Protein 7LAP (pdb70)

Nearest PDB structures (foldseek):
  7lap-assembly1_A  TM=9.993E-01  e=1.640E-61  Streptomyces griseus
  6mb6-assembly1_A  TM=9.422E-01  e=3.788E-34  Pseudomonas aeruginosa
  7q1x-assembly1_B  TM=9.843E-01  e=2.386E-32  Pseudomonas aeruginosa
  6np2-assembly1_A  TM=9.308E-01  e=3.357E-30  Enterobacter cloacae
  2nyg-assembly3_F  TM=9.403E-01  e=2.796E-26  Bacillus subtilis

Sequence (571 aa):
DKMDETELLRRSDGPVTRDRIRHDLAALGLVPGDTVMFHTRLSAIGYVSGGPQQTVIDALLDVVGPTGTLLVTCGWNDAPPYDFTDWPPAWQEAVRAHHPAFDPRTSEAEHANGRLPEALRRRPGAVRSRHPDVSLAALGASAPALMDAHPWDDDPHGPGSPLARLVALGGRVLLLGAPRDTMTLLHHAEALAQAPGKRFVTYEQPIEVAGEERVWRTFRRDIDSEHGAFDYSSAVPEGQDPFAVIVGSSMLAAGIGREGFVGAARSRLFDAAPAVEFGVRRWIEEHLNRDDDKMDETELLRRSDGPVTRDRIRHDLAALGLVPGDTVMFHTRLSAIGYVSSGGPQQTVIDALLDVVGPTGTLLVTCGWNDAPPYDFTDWPPAWQEAVRAHHPAFDPRTSEAEHANGRLPEALRRRPGAVRSRHPDVSLAALGASAPALMDAHPWDDPHGPGSPLARLVALGGRVLLLGAPRDTMTLLHHAEALAQAPGKRFVTYEQPIEVAGERVWRTFRDIDSEHGAFDYSSAVPEGQDPFAVIVGSMLAAGIGREGFVGAARRSRLFDAAPAVEFGVRWIEEHLNRD

Secondary structure (DSSP, 8-state):
-HHHHHHHHHHHTSPBPHHHHHHHHHHHT--TT-EEEEEE-HHHH--BTTHHHHHHHHHHHHH-TT-EEEEE---TTPPPTTGGGS-HHHHHHHHHHSPPP-TTTSPPPGGG-HHHHHHHHSTT-EE-S-TTT-EEEEETTHHHHHSS--SSSTTSTTSHHHHHHHTT-EEEEEB--GGG-THHHHHHHH---TT--EEEEEEEEEETTEEEEEEEEEE-TTT-SS--TTTS-TT--HHHHHHHHHHHTT-SEEEEETTEEEEEEEHHHHHHHHHHHHHHHHH--/-HHHHHHHHHHHHTS-B-HHHHHHHHHHHT--TT-EEEEEE-HHHH--BTTTHHHHHHHHHHHH-TT-EEEEE---TTPPPTTGGGS-HHHHHHHHHHPPPP-TTTSPPPGGG-HHHHHHHTSTT-EE-S-TTT-EEEEETTHHHHHTT--SSSTTSTTSHHHHHHHTT-EEEEEB--GGG-THHHHHHHH---SS--EEEEEEEEEETTEEEEEEEEEE-TTT-SS--TTTS-TTS-HHHHHHHHHHHTT-SEEEEETTEEEEEEEHHHHHHHHHHHHHHHHH--

B-factor: mean 54.98, std 19.3, range [21.15, 154.07]

InterPro domains:
  IPR003679 Aminoglycoside N(3)-acetyltransferase-like [PF02522] (35-277)
  IPR003679 Aminoglycoside N(3)-acetyltransferase-like [PTHR11104] (11-281)
  IPR028345 Aminoglycoside 3-N-acetyltransferase-like [SSF110710] (7-280)

Solvent-accessible surface area: 23626 Å² total; per-residue (Å²): 129,135,149,77,33,42,97,47,8,204,107,13,117,2,17,0,11,103,73,94,0,77,103,17,1,47,72,8,22,3,74,109,38,21,11,0,0,3,14,25,120,32,55,25,0,3,22,17,1,6,4,0,44,2,0,0,20,0,0,46,59,10,0,17,129,95,1,0,0,0,0,23,0,2,15,51,20,18,3,17,62,49,1,57,119,30,65,112,77,60,40,104,23,0,64,52,80,0,42,18,6,55,46,207,20,6,26,7,64,157,94,42,32,68,6,8,30,14,0,27,31,39,99,64,27,48,26,2,87,0,0,14,23,0,6,0,0,17,29,65,29,1,83,72,3,3,93,52,1,33,53,66,67,2,8,1,102,42,0,0,3,20,59,0,34,92,94,52,1,29,0,1,0,0,10,4,44,82,56,55,0,20,0,0,30,7,0,1,26,74,0,141,17,95,60,49,85,81,24,87,5,47,1,0,6,110,76,108,54,121,88,58,57,93,71,1,103,1,8,13,29,124,125,14,0,3,88,14,92,109,18,20,79,183,83,96,64,30,18,11,28,0,0,24,40,0,32,94,63,66,35,28,133,79,20,134,0,6,36,0,124,0,14,2,0,66,0,41,48,0,8,108,21,0,26,102,12,0,54,109,75,27,68,219,182,136,109,115,96,83,36,43,98,29,12,153,124,17,118,2,17,0,13,102,72,96,0,74,103,17,0,48,60,4,28,3,75,106,37,20,10,0,0,1,16,20,130,35,59,16,0,2,20,13,0,4,3,1,30,5,0,0,32,0,0,44,58,10,0,17,133,99,1,0,0,0,0,22,0,4,12,45,22,24,2,17,75,55,2,61,118,26,67,113,79,56,35,104,21,0,70,49,78,4,24,11,6,50,51,137,22,10,18,3,68,92,104,42,37,82,3,7,33,5,0,6,25,37,99,67,24,49,26,2,91,0,0,16,23,0,5,0,0,16,30,60,30,1,82,72,3,4,90,54,3,32,45,60,54,1,6,0,98,39,0,1,5,18,63,0,34,91,92,51,1,36,0,0,0,0,14,4,40,80,56,42,0,20,0,0,31,6,0,0,14,71,0,120,13,95,58,43,95,84,29,95,5,51,0,0,8,106,64,118,51,126,80,60,58,72,75,0,119,2,0,14,31,127,122,15,0,3,77,13,74,97,21,10,83,169,85,91,68,32,17,9,32,0,0,20,39,0,28,93,65,64,38,30,138,82,16,110,0,9,30,0,134,0,31,4,1,67,0,42,47,0,9,114,17,0,25,112,15,0,58,97,72,21,44,173,171

Foldseek 3Di:
DVVLLVVLCVLLVHEAFLVLLLVVVVVQPQAALAEEEEAADQSLLGHYVPPLVSNVSSSCVGNDQNYKYKYKFFAQPWPDQVQVVPDPVSSVCCVVDVDADDQLDGGGHPVSPCNQRVQCPDPQKAWAQENGTIMIMHHDCGCVLRPCQDQAASLEPPHSLNVCLVVQHKYKYALNAQVVPPSLLHLLSPADFPAFAKGKGWTWHADPRDIDIDIYMYGCPPPDRHDCPQPDPPPDDPSNVLVVVCVVVVFWGWDHRSSGTMIMGRSNVSSVSSNVSCNCRRHVD/DVVVLLVVLCVLLVHEAFLVLLLVFVVVQPQAAQAEEEEAADQSLLGHYVPGLVSNVVSSCVGNDQNYKYKYKFAAQPWDDQVLVVDDPVRVVCCVVPVDADDLQDGGGHCVSPPNQRVQSNDVQKAWAQENGTIMIMHHDCGCVLRDPQDQEQSLEDPHSLVVCLVSQHKYKYALNAQLPPPSLLHLLSPADFPAFAKGKGKTWHADPNRIDIDIYMYTPPPCGRHPCPQPAPPVDRPSNVLVVVCVVVPFWGWDHRSSGTMIMGGSNVSSVSSNVVCRVRGHVD

Radius of gyration: 25.46 Å; Cα contacts (8 Å, |Δi|>4): 1215; chains: 2; bounding box: 58×88×44 Å

Organism: Streptomyces griseus (NCBI:txid1911)

Structure (mmCIF, N/CA/C/O backbone):
data_7LAP
#
_entry.id   7LAP
#
_cell.length_a   161.489
_cell.length_b   161.489
_cell.length_c   138.672
_cell.angle_alpha   90.000
_cell.angle_beta   90.000
_cell.angle_gamma   120.000
#
_symmetry.space_group_name_H-M   'P 63 2 2'
#
loop_
_entity.id
_entity.type
_entity.pdbx_description
1 polymer 'Aminoglycoside N(3)-acetyltransferase'
2 non-polymer 'D(-)-TARTARIC ACID'
3 non-polymer 'FORMIC ACID'
4 non-polymer 'CHLORIDE ION'
5 water water
#
loop_
_atom_site.group_PDB
_atom_site.id
_atom_site.type_symbol
_atom_site.label_atom_id
_atom_site.label_alt_id
_atom_site.label_comp_id
_atom_site.label_asym_id
_atom_site.label_entity_id
_atom_site.label_seq_id
_atom_site.pdbx_PDB_ins_code
_atom_site.Cartn_x
_atom_site.Cartn_y
_atom_site.Cartn_z
_atom_site.occupancy
_atom_site.B_iso_or_equiv
_atom_site.auth_seq_id
_atom_site.auth_comp_id
_atom_site.auth_asym_id
_atom_site.auth_atom_id
_atom_site.pdbx_PDB_model_num
ATOM 1 N N . ASP A 1 7 ? 30.72400 55.11800 37.23100 1.000 84.71960 -1 ASP A N 1
ATOM 2 C CA . ASP A 1 7 ? 31.41800 55.95400 38.21700 1.000 86.39322 -1 ASP A CA 1
ATOM 3 C C . ASP A 1 7 ? 32.86000 55.52100 38.43100 1.000 86.06758 -1 ASP A C 1
ATOM 4 O O . ASP A 1 7 ? 33.68000 56.28400 38.95200 1.000 84.08393 -1 ASP A O 1
ATOM 9 N N . LYS A 1 8 ? 33.19800 54.28300 38.05700 1.000 88.39485 0 LYS A N 1
ATOM 10 C CA . LYS A 1 8 ? 34.61100 53.91700 38.09400 1.000 85.84161 0 LYS A CA 1
ATOM 11 C C . LYS A 1 8 ? 35.38900 54.71900 37.06800 1.000 82.66538 0 LYS A C 1
ATOM 12 O O . LYS A 1 8 ? 36.53100 55.10700 37.31100 1.000 82.90869 0 LYS A O 1
ATOM 18 N N . MET A 1 9 ? 34.76300 55.03100 35.93800 1.000 75.65246 1 MET A N 1
ATOM 19 C CA . MET A 1 9 ? 35.37400 55.98400 35.02000 1.000 70.65796 1 MET A CA 1
ATOM 20 C C . MET A 1 9 ? 35.46200 57.37200 35.65300 1.000 65.76538 1 MET A C 1
ATOM 21 O O . MET A 1 9 ? 36.46400 58.07800 35.46400 1.000 68.37311 1 MET A O 1
ATOM 26 N N . ASP A 1 10 ? 34.43600 57.78400 36.41200 1.000 61.09815 2 ASP A N 1
ATOM 27 C CA . ASP A 1 10 ? 34.50800 59.07600 37.11900 1.000 62.78861 2 ASP A CA 1
ATOM 28 C C . ASP A 1 10 ? 35.74800 59.14300 37.98400 1.000 63.01630 2 ASP A C 1
ATOM 29 O O . ASP A 1 10 ? 36.45200 60.15700 37.99800 1.000 61.12334 2 ASP A O 1
ATOM 34 N N . GLU A 1 11 ? 36.02200 58.05900 38.72000 1.000 63.31218 3 GLU A N 1
ATOM 35 C CA . GLU A 1 11 ? 37.24900 57.96700 39.50400 1.000 65.32929 3 GLU A CA 1
ATOM 36 C C . GLU A 1 11 ? 38.47900 57.97700 38.61300 1.000 55.97802 3 GLU A C 1
ATOM 37 O O . GLU A 1 11 ? 39.47600 58.61400 38.95000 1.000 59.37983 3 GLU A O 1
ATOM 43 N N . THR A 1 12 ? 38.43800 57.27600 37.47500 1.000 61.57467 4 THR A N 1
ATOM 44 C CA . THR A 1 12 ? 39.60900 57.28100 36.60300 1.000 65.43113 4 THR A CA 1
ATOM 45 C C . THR A 1 12 ? 39.89700 58.69400 36.09500 1.000 57.21775 4 THR A C 1
ATOM 46 O O . THR A 1 12 ? 41.05600 59.12600 36.09300 1.000 56.58575 4 THR A O 1
ATOM 50 N N . GLU A 1 13 ? 38.86100 59.45200 35.73300 1.000 56.34942 5 GLU A N 1
ATOM 51 C CA . GLU A 1 13 ? 39.09200 60.85200 35.37300 1.000 61.41774 5 GLU A CA 1
ATOM 52 C C . GLU A 1 13 ? 39.76600 61.61800 36.51800 1.000 56.41461 5 GLU A C 1
ATOM 53 O O . GLU A 1 13 ? 40.80200 62.26600 36.31900 1.000 51.74392 5 GLU A O 1
ATOM 59 N N . LEU A 1 14 ? 39.21600 61.52800 37.73700 1.000 51.04405 6 LEU A N 1
ATOM 60 C CA . LEU A 1 14 ? 39.80600 62.28300 38.83400 1.000 50.02050 6 LEU A CA 1
ATOM 61 C C . LEU A 1 14 ? 41.20900 61.78800 39.15500 1.000 52.31010 6 LEU A C 1
ATOM 62 O O . LEU A 1 14 ? 42.10400 62.59400 39.43400 1.000 49.70799 6 LEU A O 1
ATOM 67 N N . LEU A 1 15 ? 41.41400 60.46700 39.13400 1.000 51.74736 7 LEU A N 1
ATOM 68 C CA . LEU A 1 15 ? 42.73200 59.92100 39.44400 1.000 52.66440 7 LEU A CA 1
ATOM 69 C C . LEU A 1 15 ? 43.76100 60.32200 38.39400 1.000 53.29778 7 LEU A C 1
ATOM 70 O O . LEU A 1 15 ? 44.90700 60.61700 38.73300 1.000 54.17147 7 LEU A O 1
ATOM 75 N N . ARG A 1 16 ? 43.37600 60.30800 37.11000 1.000 54.20173 8 ARG A N 1
ATOM 76 C CA . ARG A 1 16 ? 44.26900 60.77300 36.05100 1.000 54.75774 8 ARG A CA 1
ATOM 77 C C . ARG A 1 16 ? 44.59400 62.25800 36.21900 1.000 56.43702 8 ARG A C 1
ATOM 78 O O . ARG A 1 16 ? 45.73800 62.67900 36.01500 1.000 57.13152 8 ARG A O 1
ATOM 86 N N . ARG A 1 17 ? 43.59300 63.06000 36.59400 1.000 50.78773 9 ARG A N 1
ATOM 87 C CA . ARG A 1 17 ? 43.78200 64.50400 36.73600 1.000 52.72606 9 ARG A CA 1
ATOM 88 C C . ARG A 1 17 ? 44.85600 64.83000 37.77400 1.000 52.83848 9 ARG A C 1
ATOM 89 O O . ARG A 1 17 ? 45.69300 65.71100 37.55400 1.000 51.87994 9 ARG A O 1
ATOM 97 N N . SER A 1 18 ? 44.88800 64.09900 38.88700 1.000 50.29980 10 SER A N 1
ATOM 98 C CA . SER A 1 18 ? 45.90900 64.32200 39.90900 1.000 51.25109 10 SER A CA 1
ATOM 99 C C . SER A 1 18 ? 46.99500 63.25700 39.91500 1.000 52.33428 10 SER A C 1
ATOM 100 O O . SER A 1 18 ? 47.85500 63.27200 40.80500 1.000 51.99264 10 SER A O 1
ATOM 103 N N . ASP A 1 19 ? 46.97600 62.32900 38.95900 1.000 56.34337 11 ASP A N 1
ATOM 104 C CA . ASP A 1 19 ? 47.98100 61.26100 38.87600 1.000 61.15796 11 ASP A CA 1
ATOM 105 C C . ASP A 1 19 ? 48.03200 60.44000 40.16800 1.000 61.91416 11 ASP A C 1
ATOM 106 O O . ASP A 1 19 ? 49.09500 60.20800 40.75700 1.000 63.64184 11 ASP A O 1
ATOM 111 N N . GLY A 1 20 ? 46.86000 60.01800 40.62400 1.000 57.97011 12 GLY A N 1
ATOM 112 C CA . GLY A 1 20 ? 46.76300 59.24500 41.83400 1.000 58.93086 12 GLY A CA 1
ATOM 113 C C . GLY A 1 20 ? 46.10300 60.01300 42.95500 1.000 57.65528 12 GLY A C 1
ATOM 114 O O . GLY A 1 20 ? 45.82000 61.21100 42.84900 1.000 58.93610 12 GLY A O 1
ATOM 115 N N . PRO A 1 21 ? 45.85100 59.32400 44.06200 1.000 56.77624 13 PRO A N 1
ATOM 116 C CA . PRO A 1 21 ? 45.11300 59.94500 45.16500 1.000 53.92896 13 PRO A CA 1
ATOM 117 C C . PRO A 1 21 ? 45.83700 61.16600 45.70000 1.000 53.02111 13 PRO A C 1
ATOM 118 O O . PRO A 1 21 ? 47.06100 61.18200 45.82200 1.000 53.03241 13 PRO A O 1
ATOM 122 N N . VAL A 1 22 ? 45.06400 62.19700 46.01000 1.000 49.20749 14 VAL A N 1
ATOM 123 C CA . VAL A 1 22 ? 45.54400 63.36600 46.73900 1.000 47.21846 14 VAL A CA 1
ATOM 124 C C . VAL A 1 22 ? 45.20300 63.18700 48.21500 1.000 47.25751 14 VAL A C 1
ATOM 125 O O . VAL A 1 22 ? 44.02700 63.15300 48.59300 1.000 50.90799 14 VAL A O 1
ATOM 129 N N . THR A 1 23 ? 46.21900 63.10800 49.05000 1.000 47.23733 15 THR A N 1
ATOM 130 C CA . THR A 1 23 ? 46.03900 62.86000 50.47100 1.000 48.21255 15 THR A CA 1
ATOM 131 C C . THR A 1 23 ? 46.09900 64.15000 51.27500 1.000 47.82555 15 THR A C 1
ATOM 132 O O . THR A 1 23 ? 46.45200 65.22600 50.78000 1.000 45.44044 15 THR A O 1
ATOM 136 N N . ARG A 1 24 ? 45.77400 64.00500 52.55700 1.000 48.53269 16 ARG A N 1
ATOM 137 C CA . ARG A 1 24 ? 45.78100 65.12400 53.49000 1.000 49.63002 16 ARG A CA 1
ATOM 138 C C . ARG A 1 24 ? 47.15700 65.77200 53.55300 1.000 47.09879 16 ARG A C 1
ATOM 139 O O . ARG A 1 24 ? 47.28700 67.00400 53.48300 1.000 45.10557 16 ARG A O 1
ATOM 147 N N . ASP A 1 25 ? 48.19000 64.94400 53.71100 1.000 47.08350 17 ASP A N 1
ATOM 148 C CA . ASP A 1 25 ? 49.56000 65.43000 53.78700 1.000 53.17064 17 ASP A CA 1
ATOM 149 C C . ASP A 1 25 ? 49.99900 66.13500 52.50400 1.000 52.48816 17 ASP A C 1
ATOM 150 O O . ASP A 1 25 ? 50.71500 67.13800 52.56100 1.000 51.80757 17 ASP A O 1
ATOM 155 N N . ARG A 1 26 ? 49.60600 65.61700 51.33800 1.000 49.75243 18 ARG A N 1
ATOM 156 C CA . ARG A 1 26 ? 49.99500 66.27700 50.09300 1.000 52.16287 18 ARG A CA 1
ATOM 157 C C . ARG A 1 26 ? 49.35700 67.65800 49.99100 1.000 45.89000 18 ARG A C 1
ATOM 158 O O . ARG A 1 26 ? 50.01200 68.62100 49.57600 1.000 44.57463 18 ARG A O 1
ATOM 166 N N . ILE A 1 27 ? 48.09200 67.78700 50.40600 1.000 45.68199 19 ILE A N 1
ATOM 167 C CA . ILE A 1 27 ? 47.42400 69.08900 50.34700 1.000 44.98974 19 ILE A CA 1
ATOM 168 C C . ILE A 1 27 ? 48.06900 70.06700 51.31800 1.000 43.29202 19 ILE A C 1
ATOM 169 O O . ILE A 1 27 ? 48.25800 71.25400 50.99900 1.000 39.57143 19 ILE A O 1
ATOM 174 N N . ARG A 1 28 ? 48.39600 69.58800 52.52400 1.000 40.87511 20 ARG A N 1
ATOM 175 C CA . ARG A 1 28 ? 49.07100 70.43300 53.50100 1.000 48.48055 20 ARG A CA 1
ATOM 176 C C . ARG A 1 28 ? 50.39600 70.92700 52.94200 1.000 48.98351 20 ARG A C 1
ATOM 177 O O . ARG A 1 28 ? 50.72800 72.11300 53.04300 1.000 43.57148 20 ARG A O 1
ATOM 185 N N . HIS A 1 29 ? 51.16800 70.01200 52.35400 1.000 46.06420 21 HIS A N 1
ATOM 186 C CA . HIS A 1 29 ? 52.42700 70.36800 51.70900 1.000 48.47964 21 HIS A CA 1
ATOM 187 C C . HIS A 1 29 ? 52.23100 71.45300 50.65400 1.000 44.04923 21 HIS A C 1
ATOM 188 O O . HIS A 1 29 ? 52.98900 72.42600 50.60500 1.000 45.32798 21 HIS A O 1
ATOM 195 N N . ASP A 1 30 ? 51.23000 71.29000 49.77800 1.000 42.59410 22 ASP A N 1
ATOM 196 C CA . ASP A 1 30 ? 51.02200 72.27100 48.71500 1.000 43.95884 22 ASP A CA 1
ATOM 197 C C . ASP A 1 30 ? 50.51400 73.60400 49.26900 1.000 43.30057 22 ASP A C 1
ATOM 198 O O . ASP A 1 30 ? 50.84600 74.66800 48.72500 1.000 45.11194 22 ASP A O 1
ATOM 203 N N . LEU A 1 31 ? 49.70400 73.57000 50.33100 1.000 42.31304 23 LEU A N 1
ATOM 204 C CA . LEU A 1 31 ? 49.21000 74.81700 50.93100 1.000 41.91048 23 LEU A CA 1
ATOM 205 C C . LEU A 1 31 ? 50.35400 75.61600 51.54000 1.000 44.27445 23 LEU A C 1
ATOM 206 O O . LEU A 1 31 ? 50.43500 76.83800 51.35900 1.000 44.64864 23 LEU A O 1
ATOM 211 N N . ALA A 1 32 ? 51.24200 74.94500 52.28900 1.000 41.77363 24 ALA A N 1
ATOM 212 C CA . ALA A 1 32 ? 52.40300 75.64100 52.82900 1.000 45.81787 24 ALA A CA 1
ATOM 213 C C . ALA A 1 32 ? 53.27000 76.21600 51.70600 1.000 46.75137 24 ALA A C 1
ATOM 214 O O . ALA A 1 32 ? 53.73900 77.35300 51.80000 1.000 51.92455 24 ALA A O 1
ATOM 216 N N . ALA A 1 33 ? 53.47500 75.45900 50.62400 1.000 44.89189 25 ALA A N 1
ATOM 217 C CA . ALA A 1 33 ? 54.31700 75.95700 49.53100 1.000 45.58014 25 ALA A CA 1
ATOM 218 C C . ALA A 1 33 ? 53.67800 77.15500 48.83100 1.000 48.43850 25 ALA A C 1
ATOM 219 O O . ALA A 1 33 ? 54.37600 77.99100 48.25400 1.000 49.57244 25 ALA A O 1
ATOM 221 N N . LEU A 1 34 ? 52.35400 77.25100 48.86600 1.000 48.12298 26 LEU A N 1
ATOM 222 C CA . LEU A 1 34 ? 51.67300 78.41900 48.32800 1.000 50.55797 26 LEU A CA 1
ATOM 223 C C . LEU A 1 34 ? 51.80500 79.65300 49.24100 1.000 50.24281 26 LEU A C 1
ATOM 224 O O . LEU A 1 34 ? 51.62300 80.78100 48.76900 1.000 49.11982 26 LEU A O 1
ATOM 229 N N . GLY A 1 35 ? 52.12800 79.46700 50.52200 1.000 40.72766 27 GLY A N 1
ATOM 230 C CA . GLY A 1 35 ? 52.38000 80.56700 51.44400 1.000 40.22488 27 GLY A CA 1
ATOM 231 C C . GLY A 1 35 ? 51.47300 80.61100 52.67000 1.000 42.63407 27 GLY A C 1
ATOM 232 O O . GLY A 1 35 ? 51.61300 81.53000 53.49200 1.000 46.98600 27 GLY A O 1
ATOM 233 N N . LEU A 1 36 ? 50.55000 79.67700 52.85800 1.000 41.80498 28 LEU A N 1
ATOM 234 C CA . LEU A 1 36 ? 49.76200 79.63300 54.09700 1.000 43.95877 28 LEU A CA 1
ATOM 235 C C . LEU A 1 36 ? 50.65200 79.23000 55.27100 1.000 48.50663 28 LEU A C 1
ATOM 236 O O . LEU A 1 36 ? 51.46300 78.31200 55.14600 1.000 47.07536 28 LEU A O 1
ATOM 241 N N . VAL A 1 37 ? 50.48900 79.89700 56.41900 1.000 50.01032 29 VAL A N 1
ATOM 242 C CA . VAL A 1 37 ? 51.39400 79.71300 57.55900 1.000 50.38163 29 VAL A CA 1
ATOM 243 C C . VAL A 1 37 ? 50.59500 79.51700 58.84500 1.000 52.50185 29 VAL A C 1
ATOM 244 O O . VAL A 1 37 ? 49.40900 79.87900 58.92700 1.000 47.14991 29 VAL A O 1
ATOM 248 N N . PRO A 1 38 ? 51.23700 78.94600 59.88000 1.000 48.77940 30 PRO A N 1
ATOM 249 C CA . PRO A 1 38 ? 50.59600 78.81800 61.19400 1.000 46.04608 30 PRO A CA 1
ATOM 250 C C . PRO A 1 38 ? 50.06400 80.16000 61.70400 1.000 48.48579 30 PRO A C 1
ATOM 251 O O . PRO A 1 38 ? 50.71300 81.19700 61.58400 1.000 52.50544 30 PRO A O 1
ATOM 255 N N . GLY A 1 39 ? 48.85000 80.15100 62.24600 1.000 46.83521 31 GLY A N 1
ATOM 256 C CA . GLY A 1 39 ? 48.24500 81.36700 62.76900 1.000 44.47139 31 GLY A CA 1
ATOM 257 C C . GLY A 1 39 ? 47.44900 82.19200 61.76600 1.000 41.73929 31 GLY A C 1
ATOM 258 O O . GLY A 1 39 ? 46.76300 83.15000 62.17200 1.000 41.92258 31 GLY A O 1
ATOM 259 N N . ASP A 1 40 ? 47.49700 81.84800 60.48000 1.000 40.67437 32 ASP A N 1
ATOM 260 C CA . ASP A 1 40 ? 46.70300 82.54800 59.47700 1.000 42.63765 32 ASP A CA 1
ATOM 261 C C . ASP A 1 40 ? 45.19500 82.37500 59.71300 1.000 45.22155 32 ASP A C 1
ATOM 262 O O . ASP A 1 40 ? 44.72100 81.30700 60.13200 1.000 41.54679 32 ASP A O 1
ATOM 267 N N . THR A 1 41 ? 44.44000 83.42400 59.39500 1.000 39.35531 33 THR A N 1
ATOM 268 C CA . THR A 1 41 ? 43.00100 83.33700 59.18100 1.000 36.26751 33 THR A CA 1
ATOM 269 C C . THR A 1 41 ? 42.73300 83.37300 57.68500 1.000 41.38239 33 THR A C 1
ATOM 270 O O . THR A 1 41 ? 43.16700 84.31200 57.00800 1.000 41.32075 33 THR A O 1
ATOM 274 N N . VAL A 1 42 ? 42.06200 82.34700 57.15400 1.000 36.85567 34 VAL A N 1
ATOM 275 C CA . VAL A 1 42 ? 41.95700 82.23600 55.70800 1.000 36.89702 34 VAL A CA 1
ATOM 276 C C . VAL A 1 42 ? 40.51700 81.87300 55.32100 1.000 38.17089 34 VAL A C 1
ATOM 277 O O . VAL A 1 42 ? 39.93600 80.88800 55.80500 1.000 35.95765 34 VAL A O 1
ATOM 281 N N . MET A 1 43 ? 39.92700 82.70200 54.49900 1.000 33.09848 35 MET A N 1
ATOM 282 C CA . MET A 1 43 ? 38.64300 82.40500 53.89700 1.000 34.01088 35 MET A CA 1
ATOM 283 C C . MET A 1 43 ? 38.90900 81.67500 52.59100 1.000 36.70370 35 MET A C 1
ATOM 284 O O . MET A 1 43 ? 39.71000 82.14300 51.78000 1.000 37.69489 35 MET A O 1
ATOM 289 N N . PHE A 1 44 ? 38.25000 80.54200 52.37700 1.000 32.90847 36 PHE A N 1
ATOM 290 C CA . PHE A 1 44 ? 38.59900 79.74900 51.21800 1.000 36.46191 36 PHE A CA 1
ATOM 291 C C . PHE A 1 44 ? 37.36700 79.32800 50.43700 1.000 36.94840 36 PHE A C 1
ATOM 292 O O . PHE A 1 44 ? 36.29600 79.09500 50.99900 1.000 37.84251 36 PHE A O 1
ATOM 300 N N . HIS A 1 45 ? 37.57200 79.21800 49.11400 1.000 33.50637 37 HIS A N 1
ATOM 301 C CA . HIS A 1 45 ? 36.59500 78.81300 48.12800 1.000 33.89108 37 HIS A CA 1
ATOM 302 C C . HIS A 1 45 ? 37.19800 77.64000 47.37000 1.000 39.87052 37 HIS A C 1
ATOM 303 O O . HIS A 1 45 ? 38.36500 77.70100 46.96000 1.000 38.62730 37 HIS A O 1
ATOM 310 N N . THR A 1 46 ? 36.41300 76.58700 47.17100 1.000 38.41611 38 THR A N 1
ATOM 311 C CA . THR A 1 46 ? 36.97100 75.29900 46.77500 1.000 40.11727 38 THR A CA 1
ATOM 312 C C . THR A 1 46 ? 36.16000 74.70300 45.64300 1.000 42.31467 38 THR A C 1
ATOM 313 O O . THR A 1 46 ? 34.93400 74.71500 45.69300 1.000 41.32238 38 THR A O 1
ATOM 317 N N . ARG A 1 47 ? 36.85900 74.03800 44.72900 1.000 41.89048 39 ARG A N 1
ATOM 318 C CA . ARG A 1 47 ? 36.25900 73.29800 43.62700 1.000 43.65453 39 ARG A CA 1
ATOM 319 C C . ARG A 1 47 ? 36.92600 71.92800 43.75400 1.000 37.86897 39 ARG A C 1
ATOM 320 O O . ARG A 1 47 ? 37.94600 71.67200 43.11400 1.000 42.12665 39 ARG A O 1
ATOM 328 N N . LEU A 1 48 ? 36.35700 71.04800 44.58000 1.000 40.84187 40 LEU A N 1
ATOM 329 C CA . LEU A 1 48 ? 36.98500 69.75300 44.84300 1.000 45.24173 40 LEU A CA 1
ATOM 330 C C . LEU A 1 48 ? 37.47900 68.98900 43.61800 1.000 47.62040 40 LEU A C 1
ATOM 331 O O . LEU A 1 48 ? 38.61200 68.50700 43.58100 1.000 50.99662 40 LEU A O 1
ATOM 336 N N . SER A 1 49 ? 36.63800 68.88200 42.59200 1.000 44.75352 41 SER A N 1
ATOM 337 C CA . SER A 1 49 ? 37.00800 68.11200 41.41300 1.000 47.38755 41 SER A CA 1
ATOM 338 C C . SER A 1 49 ? 38.24900 68.67700 40.72000 1.000 49.80013 41 SER A C 1
ATOM 339 O O . SER A 1 49 ? 38.96700 67.94200 40.02900 1.000 48.84738 41 SER A O 1
ATOM 342 N N . ALA A 1 50 ? 38.51900 69.97300 40.88300 1.000 44.67036 42 ALA A N 1
ATOM 343 C CA . ALA A 1 50 ? 39.72100 70.52200 40.28100 1.000 45.01109 42 ALA A CA 1
ATOM 344 C C . ALA A 1 50 ? 40.98200 70.02600 40.98400 1.000 45.17260 42 ALA A C 1
ATOM 345 O O . ALA A 1 50 ? 42.04200 69.98300 40.35800 1.000 40.51889 42 ALA A O 1
ATOM 347 N N . ILE A 1 51 ? 40.89300 69.64100 42.26800 1.000 39.87869 43 ILE A N 1
ATOM 348 C CA . ILE A 1 51 ? 42.06900 69.11900 42.96500 1.000 40.55802 43 ILE A CA 1
ATOM 349 C C . ILE A 1 51 ? 42.46400 67.74600 42.43200 1.000 43.66678 43 ILE A C 1
ATOM 350 O O . ILE A 1 51 ? 43.65200 67.38300 42.44300 1.000 44.40571 43 ILE A O 1
ATOM 355 N N . GLY A 1 52 ? 41.49600 66.97300 41.93500 1.000 42.78283 44 GLY A N 1
ATOM 356 C CA . GLY A 1 52 ? 41.74300 65.59800 41.54800 1.000 46.42152 44 GLY A CA 1
ATOM 357 C C . GLY A 1 52 ? 41.01000 64.62900 42.46000 1.000 45.78480 44 GLY A C 1
ATOM 358 O O . GLY A 1 52 ? 39.93500 64.95300 42.96900 1.000 45.86956 44 GLY A O 1
ATOM 359 N N . TYR A 1 53 ? 41.57800 63.44300 42.65900 1.000 47.47380 45 TYR A N 1
ATOM 360 C CA . TYR A 1 53 ? 40.98400 62.41700 43.50700 1.000 49.24353 45 TYR A CA 1
ATOM 361 C C . TYR A 1 53 ? 41.43700 62.67800 44.92900 1.000 46.59186 45 TYR A C 1
ATOM 362 O O . TYR A 1 53 ? 42.56600 62.34700 45.29800 1.000 47.98861 45 TYR A O 1
ATOM 371 N N . VAL A 1 54 ? 40.56600 63.27700 45.72900 1.000 45.96329 46 VAL A N 1
ATOM 372 C CA . VAL A 1 54 ? 40.89100 63.60500 47.11000 1.000 46.86923 46 VAL A CA 1
ATOM 373 C C . VAL A 1 54 ? 40.40500 62.44800 47.97100 1.000 48.48769 46 VAL A C 1
ATOM 374 O O . VAL A 1 54 ? 39.20000 62.19100 48.05100 1.000 47.29474 46 VAL A O 1
ATOM 378 N N . SER A 1 55 ? 41.32600 61.72700 48.59800 1.000 51.68948 47 SER A N 1
ATOM 379 C CA . SER A 1 55 ? 40.90500 60.55900 49.36300 1.000 55.51278 47 SER A CA 1
ATOM 380 C C . SER A 1 55 ? 40.34800 61.03300 50.71100 1.000 47.66964 47 SER A C 1
ATOM 381 O O . SER A 1 55 ? 41.07100 61.60500 51.53800 1.000 44.09683 47 SER A O 1
ATOM 384 N N . GLY A 1 56 ? 39.04200 60.84500 50.91300 1.000 45.62415 48 GLY A N 1
ATOM 385 C CA . GLY A 1 56 ? 38.38000 61.38800 52.08400 1.000 41.77804 48 GLY A CA 1
ATOM 386 C C . GLY A 1 56 ? 37.52300 62.60500 51.81700 1.000 47.21443 48 GLY A C 1
ATOM 387 O O . GLY A 1 56 ? 36.89200 63.10300 52.74700 1.000 46.25080 48 GLY A O 1
ATOM 388 N N . GLY A 1 57 ? 37.50600 63.12400 50.58700 1.000 48.70294 49 GLY A N 1
ATOM 389 C CA . GLY A 1 57 ? 36.65300 64.24600 50.23800 1.000 43.63023 49 GLY A CA 1
ATOM 390 C C . GLY A 1 57 ? 36.87200 65.52900 51.03200 1.000 43.47587 49 GLY A C 1
ATOM 391 O O . GLY A 1 57 ? 37.99200 65.88800 51.39600 1.000 44.54033 49 GLY A O 1
ATOM 392 N N . PRO A 1 58 ? 35.77800 66.25700 51.30100 1.000 42.27720 50 PRO A N 1
ATOM 393 C CA . PRO A 1 58 ? 35.90700 67.56800 51.97600 1.000 42.08185 50 PRO A CA 1
ATOM 394 C C . PRO A 1 58 ? 36.60500 67.50100 53.32400 1.000 45.30304 50 PRO A C 1
ATOM 395 O O . PRO A 1 58 ? 37.31300 68.45200 53.69800 1.000 45.69065 50 PRO A O 1
ATOM 399 N N . GLN A 1 59 ? 36.39100 66.42700 54.09300 1.000 45.36416 51 GLN A N 1
ATOM 400 C CA A GLN A 1 59 ? 37.02900 66.31100 55.40800 0.500 43.35743 51 GLN A CA 1
ATOM 401 C CA B GLN A 1 59 ? 37.01800 66.35800 55.40600 0.500 43.25049 51 GLN A CA 1
ATOM 402 C C . GLN A 1 59 ? 38.53700 66.43800 55.28500 1.000 44.77331 51 GLN A C 1
ATOM 403 O O . GLN A 1 59 ? 39.19600 67.05100 56.13300 1.000 41.46586 51 GLN A O 1
ATOM 414 N N . THR A 1 60 ? 39.09900 65.84800 54.22500 1.000 45.89557 52 THR A N 1
ATOM 415 C CA . THR A 1 60 ? 40.54500 65.85400 54.02100 1.000 44.05471 52 THR A CA 1
ATOM 416 C C . THR A 1 60 ? 41.05600 67.25200 53.67900 1.000 41.03856 52 THR A C 1
ATOM 417 O O . THR A 1 60 ? 42.13600 67.64700 54.13300 1.000 44.40985 52 THR A O 1
ATOM 421 N N . VAL A 1 61 ? 40.30300 68.01400 52.87500 1.000 37.06723 53 VAL A N 1
ATOM 422 C CA . VAL A 1 61 ? 40.67700 69.40000 52.60800 1.000 36.42282 53 VAL A CA 1
ATOM 423 C C . VAL A 1 61 ? 40.72200 70.21000 53.90300 1.000 37.20707 53 VAL A C 1
ATOM 424 O O . VAL A 1 61 ? 41.68800 70.94700 54.16000 1.000 38.77870 53 VAL A O 1
ATOM 428 N N . ILE A 1 62 ? 39.67100 70.09900 54.72900 1.000 35.56599 54 ILE A N 1
ATOM 429 C CA . ILE A 1 62 ? 39.59200 70.86900 55.97300 1.000 35.53962 54 ILE A CA 1
ATOM 430 C C . ILE A 1 62 ? 40.70500 70.46200 56.93600 1.000 40.77624 54 ILE A C 1
ATOM 431 O O . ILE A 1 62 ? 41.35900 71.32300 57.54600 1.000 37.65675 54 ILE A O 1
ATOM 436 N N . ASP A 1 63 ? 40.93100 69.14900 57.10000 1.000 39.12182 55 ASP A N 1
ATOM 437 C CA . ASP A 1 63 ? 42.01200 68.67700 57.97700 1.000 41.22801 55 ASP A CA 1
ATOM 438 C C . ASP A 1 63 ? 43.38400 69.19100 57.53600 1.000 40.67520 55 ASP A C 1
ATOM 439 O O . ASP A 1 63 ? 44.21100 69.59100 58.37200 1.000 39.52638 55 ASP A O 1
ATOM 444 N N . ALA A 1 64 ? 43.64500 69.17600 56.22900 1.000 40.00309 56 ALA A N 1
ATOM 445 C CA . ALA A 1 64 ? 44.89100 69.72900 55.70800 1.000 41.57196 56 ALA A CA 1
ATOM 446 C C . ALA A 1 64 ? 45.01700 71.22000 56.01100 1.000 40.68762 56 ALA A C 1
ATOM 447 O O . ALA A 1 64 ? 46.09400 71.68300 56.39700 1.000 43.87857 56 ALA A O 1
ATOM 449 N N . LEU A 1 65 ? 43.93700 71.99400 55.82300 1.000 37.72486 57 LEU A N 1
ATOM 450 C CA . LEU A 1 65 ? 43.98600 73.42600 56.13300 1.000 36.68101 57 LEU A CA 1
ATOM 451 C C . LEU A 1 65 ? 44.26400 73.66200 57.62100 1.000 41.35425 57 LEU A C 1
ATOM 452 O O . LEU A 1 65 ? 45.05700 74.53900 57.98800 1.000 43.32546 57 LEU A O 1
ATOM 457 N N . LEU A 1 66 ? 43.59100 72.90800 58.49400 1.000 40.46107 58 LEU A N 1
ATOM 458 C CA . LEU A 1 66 ? 43.84000 73.02200 59.92200 1.000 42.54483 58 LEU A CA 1
ATOM 459 C C . LEU A 1 66 ? 45.27200 72.63300 60.25100 1.000 45.50994 58 LEU A C 1
ATOM 460 O O . LEU A 1 66 ? 45.88700 73.22100 61.14600 1.000 42.66182 58 LEU A O 1
ATOM 465 N N . ASP A 1 67 ? 45.81500 71.64500 59.52900 1.000 45.16773 59 ASP A N 1
ATOM 466 C CA . ASP A 1 67 ? 47.20900 71.26600 59.73000 1.000 48.34119 59 ASP A CA 1
ATOM 467 C C . ASP A 1 67 ? 48.13600 72.43700 59.45100 1.000 47.47644 59 ASP A C 1
ATOM 468 O O . ASP A 1 67 ? 49.14100 72.61000 60.13700 1.000 51.82325 59 ASP A O 1
ATOM 473 N N . VAL A 1 68 ? 47.85600 73.21800 58.40700 1.000 44.27948 60 VAL A N 1
ATOM 474 C CA . VAL A 1 68 ? 48.75100 74.32700 58.11900 1.000 43.69442 60 VAL A CA 1
ATOM 475 C C . VAL A 1 68 ? 48.53600 75.46000 59.10600 1.000 43.32017 60 VAL A C 1
ATOM 476 O O . VAL A 1 68 ? 49.49200 75.96600 59.69000 1.000 48.66220 60 VAL A O 1
ATOM 480 N N . VAL A 1 69 ? 47.28800 75.91100 59.30300 1.000 43.27529 61 VAL A N 1
ATOM 481 C CA . VAL A 1 69 ? 47.14700 77.12100 60.10600 1.000 43.73302 61 VAL A CA 1
ATOM 482 C C . VAL A 1 69 ? 47.24600 76.81200 61.59800 1.000 45.05882 61 VAL A C 1
ATOM 483 O O . VAL A 1 69 ? 47.46000 77.73000 62.40700 1.000 44.86866 61 VAL A O 1
ATOM 487 N N . GLY A 1 70 ? 47.09600 75.55000 62.00000 1.000 47.38727 62 GLY A N 1
ATOM 488 C CA . GLY A 1 70 ? 47.28600 75.18200 63.40100 1.000 45.03177 62 GLY A CA 1
ATOM 489 C C . GLY A 1 70 ? 46.17900 75.71300 64.30100 1.000 43.82881 62 GLY A C 1
ATOM 490 O O . GLY A 1 70 ? 45.26600 76.40400 63.84600 1.000 43.14620 62 GLY A O 1
ATOM 491 N N . PRO A 1 71 ? 46.24300 75.41100 65.60800 1.000 48.03470 63 PRO A N 1
ATOM 492 C CA . PRO A 1 71 ? 45.12000 75.75900 66.49500 1.000 51.77259 63 PRO A CA 1
ATOM 493 C C . PRO A 1 71 ? 44.95200 77.25500 66.71900 1.000 50.20512 63 PRO A C 1
ATOM 494 O O . PRO A 1 71 ? 43.90100 77.67000 67.22600 1.000 46.78849 63 PRO A O 1
ATOM 498 N N . THR A 1 72 ? 45.94800 78.07600 66.39300 1.000 47.07184 64 THR A N 1
ATOM 499 C CA . THR A 1 72 ? 45.76300 79.50600 66.57200 1.000 45.11954 64 THR A CA 1
ATOM 500 C C . THR A 1 72 ? 45.17800 80.13600 65.32800 1.000 44.45043 64 THR A C 1
ATOM 501 O O . THR A 1 72 ? 44.80900 81.30800 65.37000 1.000 43.68073 64 THR A O 1
ATOM 505 N N . GLY A 1 73 ? 45.09700 79.37700 64.23400 1.000 41.48049 65 GLY A N 1
ATOM 506 C CA . GLY A 1 73 ? 44.49600 79.85900 63.00700 1.000 39.18056 65 GLY A CA 1
ATOM 507 C C . GLY A 1 73 ? 42.97900 79.64700 62.95300 1.000 40.71582 65 GLY A C 1
ATOM 508 O O . GLY A 1 73 ? 42.34900 79.08000 63.84700 1.000 41.38755 65 GLY A O 1
ATOM 509 N N . THR A 1 74 ? 42.39000 80.13900 61.86800 1.000 38.71578 66 THR A N 1
ATOM 510 C CA . THR A 1 74 ? 40.94800 80.11900 61.66800 1.000 36.42157 66 THR A CA 1
ATOM 511 C C . THR A 1 74 ? 40.68300 79.91300 60.18600 1.000 40.07087 66 THR A C 1
ATOM 512 O O . THR A 1 74 ? 41.38800 80.49300 59.35100 1.000 38.53232 66 THR A O 1
ATOM 516 N N . LEU A 1 75 ? 39.68300 79.08500 59.86400 1.000 39.69684 67 LEU A N 1
ATOM 517 C CA . LEU A 1 75 ? 39.14800 78.93300 58.51000 1.000 36.37382 67 LEU A CA 1
ATOM 518 C C . LEU A 1 75 ? 37.78300 79.58100 58.43000 1.000 36.44253 67 LEU A C 1
ATOM 519 O O . LEU A 1 75 ? 37.01700 79.54300 59.38900 1.000 37.90026 67 LEU A O 1
ATOM 524 N N . LEU A 1 76 ? 37.47100 80.14600 57.27800 1.000 36.28439 68 LEU A N 1
ATOM 525 C CA . LEU A 1 76 ? 36.19500 80.79700 57.01300 1.000 36.60929 68 LEU A CA 1
ATOM 526 C C . LEU A 1 76 ? 35.67000 80.34200 55.65700 1.000 37.08540 68 LEU A C 1
ATOM 527 O O . LEU A 1 76 ? 36.44800 80.19100 54.71600 1.000 35.92304 68 LEU A O 1
ATOM 532 N N . VAL A 1 77 ? 34.33100 80.25100 55.52800 1.000 33.06196 69 VAL A N 1
ATOM 533 C CA . VAL A 1 77 ? 33.68500 79.96200 54.24500 1.000 31.30477 69 VAL A CA 1
ATOM 534 C C . VAL A 1 77 ? 32.44000 80.81300 54.14900 1.000 34.61834 69 VAL A C 1
ATOM 535 O O . VAL A 1 77 ? 31.91300 81.30600 55.15200 1.000 37.11354 69 VAL A O 1
ATOM 539 N N . THR A 1 78 ? 31.95900 80.97700 52.92200 1.000 34.26309 70 THR A N 1
ATOM 540 C CA . THR A 1 78 ? 30.65900 81.58500 52.72000 1.000 33.55054 70 THR A CA 1
ATOM 541 C C . THR A 1 78 ? 29.61200 80.46600 52.64800 1.000 35.95457 70 THR A C 1
ATOM 542 O O . THR A 1 78 ? 29.83300 79.45600 51.98300 1.000 37.49234 70 THR A O 1
ATOM 546 N N . CYS A 1 79 ? 28.48400 80.62100 53.36200 1.000 34.91493 71 CYS A N 1
ATOM 547 C CA . CYS A 1 79 ? 27.41300 79.62000 53.35800 1.000 34.64201 71 CYS A CA 1
ATOM 548 C C . CYS A 1 79 ? 26.15500 80.09400 52.64800 1.000 34.87782 71 CYS A C 1
ATOM 549 O O . CYS A 1 79 ? 25.70400 79.44800 51.68800 1.000 35.98113 71 CYS A O 1
ATOM 552 N N . GLY A 1 80 ? 25.55800 81.21800 53.10200 1.000 29.64991 72 GLY A N 1
ATOM 553 C CA . GLY A 1 80 ? 24.24900 81.60600 52.58700 1.000 32.02194 72 GLY A CA 1
ATOM 554 C C . GLY A 1 80 ? 23.21400 80.59500 53.08600 1.000 32.52839 72 GLY A C 1
ATOM 555 O O . GLY A 1 80 ? 23.49700 79.77600 53.95700 1.000 34.59728 72 GLY A O 1
ATOM 556 N N . TRP A 1 81 ? 22.04600 80.57400 52.43800 1.000 32.23630 73 TRP A N 1
ATOM 557 C CA . TRP A 1 81 ? 20.94900 79.70600 52.87400 1.000 35.09740 73 TRP A CA 1
ATOM 558 C C . TRP A 1 81 ? 20.27000 79.14800 51.63200 1.000 34.88138 73 TRP A C 1
ATOM 559 O O . TRP A 1 81 ? 19.61000 79.88500 50.89400 1.000 31.74911 73 TRP A O 1
ATOM 570 N N . ASN A 1 82 ? 20.44900 77.84700 51.39100 1.000 36.63846 74 ASN A N 1
ATOM 571 C CA . ASN A 1 82 ? 19.97500 77.27400 50.14500 1.000 37.18939 74 ASN A CA 1
ATOM 572 C C . ASN A 1 82 ? 18.47700 77.40700 50.00200 1.000 36.10399 74 ASN A C 1
ATOM 573 O O . ASN A 1 82 ? 17.97900 77.53600 48.88600 1.000 38.12657 74 ASN A O 1
ATOM 578 N N . ASP A 1 83 ? 17.73400 77.31700 51.10200 1.000 35.39969 75 ASP A N 1
ATOM 579 C CA . ASP A 1 83 ? 16.28500 77.25600 50.99200 1.000 39.93548 75 ASP A CA 1
ATOM 580 C C . ASP A 1 83 ? 15.61500 78.52400 51.51800 1.000 37.76793 75 ASP A C 1
ATOM 581 O O . ASP A 1 83 ? 14.49400 78.47000 52.00500 1.000 38.18392 75 ASP A O 1
ATOM 586 N N . ALA A 1 84 ? 16.31200 79.65300 51.43600 1.000 35.34559 76 ALA A N 1
ATOM 587 C CA . ALA A 1 84 ? 15.72200 80.94700 51.73400 1.000 37.82245 76 ALA A CA 1
ATOM 588 C C . ALA A 1 84 ? 14.56400 81.20300 50.77500 1.000 37.60455 76 ALA A C 1
ATOM 589 O O . ALA A 1 84 ? 14.55100 80.67000 49.67200 1.000 36.72571 76 ALA A O 1
ATOM 591 N N . PRO A 1 85 ? 13.58400 82.01000 51.15700 1.000 41.47515 77 PRO A N 1
ATOM 592 C CA . PRO A 1 85 ? 12.59700 82.44900 50.16500 1.000 41.65702 77 PRO A CA 1
ATOM 593 C C . PRO A 1 85 ? 13.27400 83.32300 49.12500 1.000 36.76993 77 PRO A C 1
ATOM 594 O O . PRO A 1 85 ? 14.13100 84.14300 49.46600 1.000 38.95887 77 PRO A O 1
ATOM 598 N N . PRO A 1 86 ? 12.93200 83.15500 47.85600 1.000 37.42390 78 PRO A N 1
ATOM 599 C CA . PRO A 1 86 ? 13.51500 83.99700 46.79200 1.000 39.96442 78 PRO A CA 1
ATOM 600 C C . PRO A 1 86 ? 13.22000 85.47200 47.02700 1.000 41.87370 78 PRO A C 1
ATOM 601 O O . PRO A 1 86 ? 12.17700 85.82900 47.58100 1.000 40.22318 78 PRO A O 1
ATOM 605 N N . TYR A 1 87 ? 14.15000 86.33500 46.58900 1.000 39.32264 79 TYR A N 1
ATOM 606 C CA . TYR A 1 87 ? 14.00400 87.76800 46.84200 1.000 41.42773 79 TYR A CA 1
ATOM 607 C C . TYR A 1 87 ? 12.67000 88.27000 46.32900 1.000 41.33378 79 TYR A C 1
ATOM 608 O O . TYR A 1 87 ? 12.04800 89.14700 46.93400 1.000 45.38596 79 TYR A O 1
ATOM 617 N N . ASP A 1 88 ? 12.20600 87.70700 45.22300 1.000 37.44355 80 ASP A N 1
ATOM 618 C CA . ASP A 1 88 ? 11.02900 88.20400 44.53100 1.000 40.46165 80 ASP A CA 1
ATOM 619 C C . ASP A 1 88 ? 9.76500 87.36300 44.77300 1.000 40.21805 80 ASP A C 1
ATOM 620 O O . ASP A 1 88 ? 8.82800 87.44500 43.97300 1.000 41.20255 80 ASP A O 1
ATOM 625 N N . PHE A 1 89 ? 9.71000 86.57200 45.85700 1.000 38.66961 81 PHE A N 1
ATOM 626 C CA . PHE A 1 89 ? 8.47100 85.87100 46.18800 1.000 39.42194 81 PHE A CA 1
ATOM 627 C C . PHE A 1 89 ? 7.31200 86.85200 46.38200 1.000 37.36640 81 PHE A C 1
ATOM 628 O O . PHE A 1 89 ? 6.15100 86.46300 46.24000 1.000 36.01749 81 PHE A O 1
ATOM 636 N N . THR A 1 90 ? 7.59600 88.12000 46.65700 1.000 36.41200 82 THR A N 1
ATOM 637 C CA . THR A 1 90 ? 6.53300 89.10400 46.79200 1.000 39.75522 82 THR A CA 1
ATOM 638 C C . THR A 1 90 ? 5.97900 89.54300 45.44400 1.000 40.30971 82 THR A C 1
ATOM 639 O O . THR A 1 90 ? 5.02000 90.32400 45.42300 1.000 43.22228 82 THR A O 1
ATOM 643 N N . ASP A 1 91 ? 6.52900 89.03600 44.33100 1.000 35.85122 83 ASP A N 1
ATOM 644 C CA . ASP A 1 91 ? 5.86100 89.12700 43.03700 1.000 41.08917 83 ASP A CA 1
ATOM 645 C C . ASP A 1 91 ? 4.92000 87.95700 42.75400 1.000 40.79783 83 ASP A C 1
ATOM 646 O O . ASP A 1 91 ? 4.19300 87.99900 41.77000 1.000 41.01894 83 ASP A O 1
ATOM 651 N N . TRP A 1 92 ? 4.93600 86.89600 43.54700 1.000 41.16043 84 TRP A N 1
ATOM 652 C CA . TRP A 1 92 ? 4.11300 85.72600 43.25300 1.000 39.43199 84 TRP A CA 1
ATOM 653 C C . TRP A 1 92 ? 2.61700 86.03400 43.40300 1.000 41.42501 84 TRP A C 1
ATOM 654 O O . TRP A 1 92 ? 2.23300 87.02500 44.02400 1.000 39.36059 84 TRP A O 1
ATOM 665 N N . PRO A 1 93 ? 1.74600 85.17300 42.87900 1.000 43.97580 85 PRO A N 1
ATOM 666 C CA . PRO A 1 93 ? 0.29600 85.30400 43.16400 1.000 45.23646 85 PRO A CA 1
ATOM 667 C C . PRO A 1 93 ? 0.03400 85.40400 44.66200 1.000 41.78684 85 PRO A C 1
ATOM 668 O O . PRO A 1 93 ? 0.72600 84.76800 45.47000 1.000 41.42724 85 PRO A O 1
ATOM 672 N N . PRO A 1 94 ? -0.97800 86.18100 45.06800 1.000 39.91380 86 PRO A N 1
ATOM 673 C CA . PRO A 1 94 ? -1.19200 86.43800 46.50600 1.000 42.55824 86 PRO A CA 1
ATOM 674 C C . PRO A 1 94 ? -1.27800 85.19200 47.36500 1.000 45.44621 86 PRO A C 1
ATOM 675 O O . PRO A 1 94 ? -0.75500 85.19700 48.48300 1.000 41.21015 86 PRO A O 1
ATOM 679 N N . ALA A 1 95 ? -1.91200 84.12000 46.87800 1.000 43.78567 87 ALA A N 1
ATOM 680 C CA . ALA A 1 95 ? -2.00800 82.91500 47.68900 1.000 43.08781 87 ALA A CA 1
ATOM 681 C C . ALA A 1 95 ? -0.64600 82.28800 47.90700 1.000 42.04980 87 ALA A C 1
ATOM 682 O O . ALA A 1 95 ? -0.38100 81.71900 48.97300 1.000 44.03251 87 ALA A O 1
ATOM 684 N N . TRP A 1 96 ? 0.21800 82.33300 46.89200 1.000 39.97426 88 TRP A N 1
ATOM 685 C CA . TRP A 1 96 ? 1.53600 81.74100 47.05700 1.000 38.31954 88 TRP A CA 1
ATOM 686 C C . TRP A 1 96 ? 2.35900 82.53700 48.05800 1.000 37.91026 88 TRP A C 1
ATOM 687 O O . TRP A 1 96 ? 3.03100 81.95000 48.89500 1.000 36.45635 88 TRP A O 1
ATOM 698 N N . GLN A 1 97 ? 2.34000 83.87900 47.98600 1.000 39.09912 89 GLN A N 1
ATOM 699 C CA . GLN A 1 97 ? 3.18700 84.57900 48.93700 1.000 43.85869 89 GLN A CA 1
ATOM 700 C C . GLN A 1 97 ? 2.62900 84.50500 50.34500 1.000 42.61136 89 GLN A C 1
ATOM 701 O O . GLN A 1 97 ? 3.40400 84.52400 51.29600 1.000 37.25813 89 GLN A O 1
ATOM 707 N N . GLU A 1 98 ? 1.31000 84.39300 50.51100 1.000 43.67101 90 GLU A N 1
ATOM 708 C CA . GLU A 1 98 ? 0.78600 84.21900 51.85700 1.000 41.25090 90 GLU A CA 1
ATOM 709 C C . GLU A 1 98 ? 1.21000 82.86800 52.44000 1.000 42.18273 90 GLU A C 1
ATOM 710 O O . GLU A 1 98 ? 1.47800 82.76200 53.63800 1.000 43.66131 90 GLU A O 1
ATOM 716 N N . ALA A 1 99 ? 1.30400 81.82500 51.61400 1.000 39.70656 91 ALA A N 1
ATOM 717 C CA . ALA A 1 99 ? 1.80000 80.55400 52.12100 1.000 39.88165 91 ALA A CA 1
ATOM 718 C C . ALA A 1 99 ? 3.26200 80.66500 52.58400 1.000 42.34312 91 ALA A C 1
ATOM 719 O O . ALA A 1 99 ? 3.62700 80.14900 53.65600 1.000 38.93498 91 ALA A O 1
ATOM 721 N N . VAL A 1 100 ? 4.11600 81.33500 51.79900 1.000 37.47372 92 VAL A N 1
ATOM 722 C CA . VAL A 1 100 ? 5.49300 81.58500 52.24900 1.000 38.35962 92 VAL A CA 1
ATOM 723 C C . VAL A 1 100 ? 5.48900 82.38300 53.54800 1.000 41.84743 92 VAL A C 1
ATOM 724 O O . VAL A 1 100 ? 6.17400 82.03100 54.51400 1.000 39.21481 92 VAL A O 1
ATOM 728 N N . ARG A 1 101 ? 4.69700 83.45800 53.60400 1.000 42.38341 93 ARG A N 1
ATOM 729 C CA . ARG A 1 101 ? 4.71000 84.29400 54.80700 1.000 43.08554 93 ARG A CA 1
ATOM 730 C C . ARG A 1 101 ? 4.27200 83.52600 56.03500 1.000 39.79187 93 ARG A C 1
ATOM 731 O O . ARG A 1 101 ? 4.89900 83.64200 57.09200 1.000 43.35760 93 ARG A O 1
ATOM 739 N N . ALA A 1 102 ? 3.20100 82.73600 55.92500 1.000 36.31476 94 ALA A N 1
ATOM 740 C CA . ALA A 1 102 ? 2.71600 82.01100 57.10200 1.000 39.13952 94 ALA A CA 1
ATOM 741 C C . ALA A 1 102 ? 3.56700 80.77700 57.41000 1.000 42.68025 94 ALA A C 1
ATOM 742 O O . ALA A 1 102 ? 3.66600 80.37200 58.56800 1.000 43.62458 94 ALA A O 1
ATOM 744 N N . HIS A 1 103 ? 4.22500 80.17100 56.42500 1.000 41.79014 95 HIS A N 1
ATOM 745 C CA . HIS A 1 103 ? 4.78900 78.84200 56.66600 1.000 39.80400 95 HIS A CA 1
ATOM 746 C C . HIS A 1 103 ? 6.26900 78.65100 56.36000 1.000 39.42830 95 HIS A C 1
ATOM 747 O O . HIS A 1 103 ? 6.80200 77.60100 56.72000 1.000 39.33488 95 HIS A O 1
ATOM 754 N N . HIS A 1 104 ? 6.95000 79.57400 55.69800 1.000 38.72051 96 HIS A N 1
ATOM 755 C CA . HIS A 1 104 ? 8.36200 79.31400 55.43800 1.000 36.34439 96 HIS A CA 1
ATOM 756 C C . HIS A 1 104 ? 9.12400 79.31900 56.76400 1.000 39.95011 96 HIS A C 1
ATOM 757 O O . HIS A 1 104 ? 8.96300 80.24900 57.55300 1.000 39.74767 96 HIS A O 1
ATOM 764 N N . PRO A 1 105 ? 9.89600 78.27700 57.08600 1.000 40.73765 97 PRO A N 1
ATOM 765 C CA . PRO A 1 105 ? 10.56200 78.25900 58.39700 1.000 39.47066 97 PRO A CA 1
ATOM 766 C C . PRO A 1 105 ? 11.66100 79.31400 58.49600 1.000 37.19213 97 PRO A C 1
ATOM 767 O O . PRO A 1 105 ? 12.29300 79.68600 57.50600 1.000 36.55183 97 PRO A O 1
ATOM 771 N N . ALA A 1 106 ? 11.87300 79.79300 59.72000 1.000 37.25200 98 ALA A N 1
ATOM 772 C CA . ALA A 1 106 ? 12.93400 80.75200 60.00600 1.000 38.49807 98 ALA A CA 1
ATOM 773 C C . ALA A 1 106 ? 14.30300 80.19200 59.61900 1.000 37.03551 98 ALA A C 1
ATOM 774 O O . ALA A 1 106 ? 14.57600 79.00100 59.77200 1.000 37.45589 98 ALA A O 1
ATOM 776 N N . PHE A 1 107 ? 15.18900 81.07500 59.19200 1.000 36.26927 99 PHE A N 1
ATOM 777 C CA . PHE A 1 107 ? 16.60800 80.74400 59.15900 1.000 35.53268 99 PHE A CA 1
ATOM 778 C C . PHE A 1 107 ? 17.04700 80.22300 60.50300 1.000 38.71609 99 PHE A C 1
ATOM 779 O O . PHE A 1 107 ? 16.65100 80.75700 61.54300 1.000 41.47559 99 PHE A O 1
ATOM 787 N N . ASP A 1 108 ? 17.84900 79.15700 60.47900 1.000 37.29588 100 ASP A N 1
ATOM 788 C CA . ASP A 1 108 ? 18.39100 78.55500 61.69200 1.000 40.02037 100 ASP A CA 1
ATOM 789 C C . ASP A 1 108 ? 19.87600 78.29100 61.46600 1.000 45.90342 100 ASP A C 1
ATOM 790 O O . ASP A 1 108 ? 20.23200 77.40200 60.67700 1.000 44.93060 100 ASP A O 1
ATOM 795 N N . PRO A 1 109 ? 20.75500 79.05600 62.10300 1.000 48.19118 101 PRO A N 1
ATOM 796 C CA . PRO A 1 109 ? 22.20200 78.93100 61.82900 1.000 48.07416 101 PRO A CA 1
ATOM 797 C C . PRO A 1 109 ? 22.73400 77.52700 62.06700 1.000 43.93134 101 PRO A C 1
ATOM 798 O O . PRO A 1 109 ? 23.75400 77.14300 61.48800 1.000 44.38745 101 PRO A O 1
ATOM 802 N N . ARG A 1 110 ? 22.04000 76.72500 62.86300 1.000 40.38726 102 ARG A N 1
ATOM 803 C CA . ARG A 1 110 ? 22.56300 75.39400 63.13200 1.000 44.02273 102 ARG A CA 1
ATOM 804 C C . ARG A 1 110 ? 22.13900 74.37700 62.08400 1.000 49.64819 102 ARG A C 1
ATOM 805 O O . ARG A 1 110 ? 22.87300 73.40700 61.84600 1.000 49.09950 102 ARG A O 1
ATOM 813 N N . THR A 1 111 ? 21.01200 74.60100 61.40500 1.000 42.95376 103 THR A N 1
ATOM 814 C CA . THR A 1 111 ? 20.47500 73.59400 60.49800 1.000 47.18433 103 THR A CA 1
ATOM 815 C C . THR A 1 111 ? 20.20500 74.08200 59.09300 1.000 46.84825 103 THR A C 1
ATOM 816 O O . THR A 1 111 ? 20.11400 73.24100 58.18700 1.000 49.61099 103 THR A O 1
ATOM 820 N N . SER A 1 112 ? 20.03300 75.38400 58.86800 1.000 39.35317 104 SER A N 1
ATOM 821 C CA . SER A 1 112 ? 19.78000 75.84000 57.50800 1.000 37.84781 104 SER A CA 1
ATOM 822 C C . SER A 1 112 ? 20.98100 75.52300 56.62900 1.000 38.94761 104 SER A C 1
ATOM 823 O O . SER A 1 112 ? 22.13400 75.80300 56.99700 1.000 37.52976 104 SER A O 1
ATOM 826 N N . GLU A 1 113 ? 20.71300 74.90000 55.48700 1.000 38.24435 105 GLU A N 1
ATOM 827 C CA . GLU A 1 113 ? 21.79200 74.46800 54.61600 1.000 39.35584 105 GLU A CA 1
ATOM 828 C C . GLU A 1 113 ? 22.38700 75.64000 53.86400 1.000 42.34948 105 GLU A C 1
ATOM 829 O O . GLU A 1 113 ? 21.66500 76.55400 53.44800 1.000 37.21541 105 GLU A O 1
ATOM 835 N N . ALA A 1 114 ? 23.70700 75.59600 53.68500 1.000 37.29969 106 ALA A N 1
ATOM 836 C CA . ALA A 1 114 ? 24.40500 76.48900 52.76900 1.000 41.58467 106 ALA A CA 1
ATOM 837 C C . ALA A 1 114 ? 23.89700 76.34600 51.33200 1.000 42.23188 106 ALA A C 1
ATOM 838 O O . ALA A 1 114 ? 23.34700 75.31500 50.92500 1.000 42.08543 106 ALA A O 1
ATOM 840 N N . GLU A 1 115 ? 24.10100 77.41100 50.56000 1.000 41.60292 107 GLU A N 1
ATOM 841 C CA . GLU A 1 115 ? 23.77400 77.40900 49.14600 1.000 43.48099 107 GLU A CA 1
ATOM 842 C C . GLU A 1 115 ? 24.49000 76.27500 48.43800 1.000 44.36860 107 GLU A C 1
ATOM 843 O O . GLU A 1 115 ? 25.70200 76.08900 48.59600 1.000 40.14497 107 GLU A O 1
ATOM 849 N N . HIS A 1 116 ? 23.71300 75.50400 47.67900 1.000 45.19828 108 HIS A N 1
ATOM 850 C CA . HIS A 1 116 ? 24.24700 74.39700 46.89100 1.000 54.98183 108 HIS A CA 1
ATOM 851 C C . HIS A 1 116 ? 25.36800 74.85100 45.96200 1.000 50.10639 108 HIS A C 1
ATOM 852 O O . HIS A 1 116 ? 26.32600 74.10300 45.72200 1.000 44.18707 108 HIS A O 1
ATOM 859 N N . ALA A 1 117 ? 25.26700 76.07400 45.44300 1.000 48.14082 109 ALA A N 1
ATOM 860 C CA . ALA A 1 117 ? 26.27800 76.58200 44.53600 1.000 52.95442 109 ALA A CA 1
ATOM 861 C C . ALA A 1 117 ? 27.61300 76.83000 45.22500 1.000 49.21971 109 ALA A C 1
ATOM 862 O O . ALA A 1 117 ? 28.62500 76.90600 44.53700 1.000 49.31713 109 ALA A O 1
ATOM 864 N N . ASN A 1 118 ? 27.64600 77.00400 46.54700 1.000 42.56164 110 ASN A N 1
ATOM 865 C CA . ASN A 1 118 ? 28.93200 77.17200 47.21900 1.000 48.36583 110 ASN A CA 1
ATOM 866 C C . ASN A 1 118 ? 29.68500 75.84700 47.37800 1.000 53.94379 110 ASN A C 1
ATOM 867 O O . ASN A 1 118 ? 30.82900 75.84200 47.85300 1.000 54.80710 110 ASN A O 1
ATOM 872 N N . GLY A 1 119 ? 29.09800 74.73600 46.95100 1.000 55.36869 111 GLY A N 1
ATOM 873 C CA . GLY A 1 119 ? 29.79400 73.46100 46.96600 1.000 49.71099 111 GLY A CA 1
ATOM 874 C C . GLY A 1 119 ? 29.75100 72.80100 48.33600 1.000 43.53147 111 GLY A C 1
ATOM 875 O O . GLY A 1 119 ? 29.15500 73.29000 49.29300 1.000 45.35102 111 GLY A O 1
ATOM 876 N N . ARG A 1 120 ? 30.44000 71.67500 48.42700 1.000 43.04221 112 ARG A N 1
ATOM 877 C CA . ARG A 1 120 ? 30.39000 70.84900 49.63400 1.000 44.59514 112 ARG A CA 1
ATOM 878 C C . ARG A 1 120 ? 31.29100 71.32300 50.76500 1.000 45.63566 112 ARG A C 1
ATOM 879 O O . ARG A 1 120 ? 31.04800 70.92600 51.91800 1.000 41.93324 112 ARG A O 1
ATOM 887 N N . LEU A 1 121 ? 32.32700 72.11900 50.48400 1.000 39.06074 113 LEU A N 1
ATOM 888 C CA . LEU A 1 121 ? 33.22200 72.53600 51.56800 1.000 40.74032 113 LEU A CA 1
ATOM 889 C C . LEU A 1 121 ? 32.51800 73.37500 52.63300 1.000 42.74316 113 LEU A C 1
ATOM 890 O O . LEU A 1 121 ? 32.73300 73.11300 53.82900 1.000 41.56222 113 LEU A O 1
ATOM 895 N N . PRO A 1 122 ? 31.69000 74.38000 52.30400 1.000 40.30093 114 PRO A N 1
ATOM 896 C CA . PRO A 1 122 ? 31.04900 75.15400 53.39000 1.000 37.72525 114 PRO A CA 1
ATOM 897 C C . PRO A 1 122 ? 30.11900 74.31800 54.23700 1.000 39.91249 114 PRO A C 1
ATOM 898 O O . PRO A 1 122 ? 30.03100 74.50600 55.45400 1.000 39.79035 114 PRO A O 1
ATOM 902 N N . GLU A 1 123 ? 29.40600 73.39200 53.60900 1.000 40.67699 115 GLU A N 1
ATOM 903 C CA . GLU A 1 123 ? 28.50200 72.51400 54.33400 1.000 43.86130 115 GLU A CA 1
ATOM 904 C C . GLU A 1 123 ? 29.27600 71.55900 55.25200 1.000 48.81537 115 GLU A C 1
ATOM 905 O O . GLU A 1 123 ? 28.81600 71.24100 56.35900 1.000 48.16950 115 GLU A O 1
ATOM 911 N N . ALA A 1 124 ? 30.48600 71.15400 54.86200 1.000 43.04415 116 ALA A N 1
ATOM 912 C CA . ALA A 1 124 ? 31.27700 70.32300 55.76000 1.000 45.46588 116 ALA A CA 1
ATOM 913 C C . ALA A 1 124 ? 31.90000 71.15100 56.88000 1.000 46.88103 116 ALA A C 1
ATOM 914 O O . ALA A 1 124 ? 31.94200 70.70700 58.03400 1.000 45.09207 116 ALA A O 1
ATOM 916 N N . LEU A 1 125 ? 32.39200 72.34700 56.56100 1.000 38.85813 117 LEU A N 1
ATOM 917 C CA . LEU A 1 125 ? 33.00900 73.19400 57.58100 1.000 40.87046 117 LEU A CA 1
ATOM 918 C C . LEU A 1 125 ? 32.03700 73.48500 58.72900 1.000 39.30689 117 LEU A C 1
ATOM 919 O O . LEU A 1 125 ? 32.37200 73.29800 59.90700 1.000 39.10946 117 LEU A O 1
ATOM 924 N N . ARG A 1 126 ? 30.81000 73.92600 58.40600 1.000 39.34386 118 ARG A N 1
ATOM 925 C CA . ARG A 1 126 ? 29.89000 74.34100 59.46400 1.000 38.24778 118 ARG A CA 1
ATOM 926 C C . ARG A 1 126 ? 29.45400 73.17200 60.34200 1.000 41.27761 118 ARG A C 1
ATOM 927 O O . ARG A 1 126 ? 29.03700 73.40200 61.48000 1.000 41.16505 118 ARG A O 1
ATOM 935 N N . ARG A 1 127 ? 29.57400 71.92400 59.86900 1.000 42.55468 119 ARG A N 1
ATOM 936 C CA . ARG A 1 127 ? 29.30200 70.75100 60.69800 1.000 41.20674 119 ARG A CA 1
ATOM 937 C C . ARG A 1 127 ? 30.46400 70.35200 61.61100 1.000 45.54270 119 ARG A C 1
ATOM 938 O O . ARG A 1 127 ? 30.28600 69.50900 62.50500 1.000 46.69356 119 ARG A O 1
ATOM 946 N N . ARG A 1 128 ? 31.65000 70.92400 61.44500 1.000 41.42246 120 ARG A N 1
ATOM 947 C CA . ARG A 1 128 ? 32.74500 70.51900 62.31400 1.000 42.91070 120 ARG A CA 1
ATOM 948 C C . ARG A 1 128 ? 32.42500 70.92300 63.74900 1.000 45.38638 120 ARG A C 1
ATOM 949 O O . ARG A 1 128 ? 31.81400 71.97500 63.96700 1.000 46.86235 120 ARG A O 1
ATOM 957 N N . PRO A 1 129 ? 32.83500 70.12100 64.74200 1.000 48.04380 121 PRO A N 1
ATOM 958 C CA . PRO A 1 129 ? 32.72200 70.55600 66.14300 1.000 53.13360 121 PRO A CA 1
ATOM 959 C C . PRO A 1 129 ? 33.41800 71.88700 66.35400 1.000 52.05897 121 PRO A C 1
ATOM 960 O O . PRO A 1 129 ? 34.53900 72.09300 65.89800 1.000 53.37783 121 PRO A O 1
ATOM 964 N N . GLY A 1 130 ? 32.76300 72.78000 67.09000 1.000 49.98587 122 GLY A N 1
ATOM 965 C CA . GLY A 1 130 ? 33.30800 74.10000 67.31100 1.000 46.03432 122 GLY A CA 1
ATOM 966 C C . GLY A 1 130 ? 33.04000 75.10600 66.20500 1.000 44.48657 122 GLY A C 1
ATOM 967 O O . GLY A 1 130 ? 33.35400 76.29000 66.38700 1.000 43.99001 122 GLY A O 1
ATOM 968 N N . ALA A 1 131 ? 32.50100 74.68900 65.05100 1.000 38.42550 123 ALA A N 1
ATOM 969 C CA . ALA A 1 131 ? 32.27200 75.65900 63.97400 1.000 39.35231 123 ALA A CA 1
ATOM 970 C C . ALA A 1 131 ? 31.24600 76.69200 64.43300 1.000 41.16600 123 ALA A C 1
ATOM 971 O O . ALA A 1 131 ? 30.32600 76.37600 65.18700 1.000 41.83964 123 ALA A O 1
ATOM 973 N N . VAL A 1 132 ? 31.41700 77.93500 63.99500 1.000 35.48766 124 VAL A N 1
ATOM 974 C CA . VAL A 1 132 ? 30.47400 79.01000 64.29000 1.000 35.65022 124 VAL A CA 1
ATOM 975 C C . VAL A 1 132 ? 29.87400 79.51200 62.98600 1.000 33.78749 124 VAL A C 1
ATOM 976 O O . VAL A 1 132 ? 30.61300 79.81100 62.04600 1.000 34.50486 124 VAL A O 1
ATOM 980 N N . ARG A 1 133 ? 28.55800 79.68900 62.95400 1.000 36.81574 125 ARG A N 1
ATOM 981 C CA . ARG A 1 133 ? 27.88500 80.15500 61.74300 1.000 38.13890 125 ARG A CA 1
ATOM 982 C C . ARG A 1 133 ? 27.24500 81.51100 62.04200 1.000 39.43298 125 ARG A C 1
ATOM 983 O O . ARG A 1 133 ? 26.56800 81.65800 63.07000 1.000 40.32328 125 ARG A O 1
ATOM 991 N N . SER A 1 134 ? 27.45300 82.50400 61.16500 1.000 35.43654 126 SER A N 1
ATOM 992 C CA . SER A 1 134 ? 26.89600 83.82700 61.46700 1.000 37.15130 126 SER A CA 1
ATOM 993 C C . SER A 1 134 ? 25.37200 83.81800 61.29600 1.000 37.08393 126 SER A C 1
ATOM 994 O O . SER A 1 134 ? 24.79300 82.88700 60.75300 1.000 35.00729 126 SER A O 1
ATOM 997 N N . ARG A 1 135 ? 24.72400 84.86500 61.78800 1.000 35.08496 127 ARG A N 1
ATOM 998 C CA . ARG A 1 135 ? 23.27700 84.88000 61.99800 1.000 35.17491 127 ARG A CA 1
ATOM 999 C C . ARG A 1 135 ? 22.49700 85.35100 60.78200 1.000 37.66542 127 ARG A C 1
ATOM 1000 O O . ARG A 1 135 ? 21.24900 85.31900 60.80500 1.000 33.50741 127 ARG A O 1
ATOM 1008 N N . HIS A 1 136 ? 23.19600 85.83200 59.74400 1.000 37.01978 128 HIS A N 1
ATOM 1009 C CA . HIS A 1 136 ? 22.51200 86.49100 58.63100 1.000 36.45913 128 HIS A CA 1
ATOM 1010 C C . HIS A 1 136 ? 21.76500 85.46800 57.77500 1.000 35.90865 128 HIS A C 1
ATOM 1011 O O . HIS A 1 136 ? 22.37400 84.49300 57.31200 1.000 36.13130 128 HIS A O 1
ATOM 1018 N N . PRO A 1 137 ? 20.47500 85.68600 57.48000 1.000 35.46183 129 PRO A N 1
ATOM 1019 C CA . PRO A 1 137 ? 19.71100 84.66100 56.75100 1.000 32.27769 129 PRO A CA 1
ATOM 1020 C C . PRO A 1 137 ? 20.05300 84.57200 55.28300 1.000 38.41369 129 PRO A C 1
ATOM 1021 O O . PRO A 1 137 ? 19.73600 83.55200 54.65300 1.000 39.30634 129 PRO A O 1
ATOM 1025 N N . ASP A 1 138 ? 20.67600 85.59100 54.69800 1.000 35.23094 130 ASP A N 1
ATOM 1026 C CA . ASP A 1 138 ? 20.97000 85.54600 53.27600 1.000 32.91197 130 ASP A CA 1
ATOM 1027 C C . ASP A 1 138 ? 22.43500 85.31700 52.95800 1.000 35.97989 130 ASP A C 1
ATOM 1028 O O . ASP A 1 138 ? 22.74100 84.58900 52.01100 1.000 34.42616 130 ASP A O 1
ATOM 1033 N N . VAL A 1 139 ? 23.37300 85.94400 53.69200 1.000 33.91306 131 VAL A N 1
ATOM 1034 C CA . VAL A 1 139 ? 24.77300 85.80900 53.31800 1.000 32.46621 131 VAL A CA 1
ATOM 1035 C C . VAL A 1 139 ? 25.60100 85.38300 54.53200 1.000 34.21571 131 VAL A C 1
ATOM 1036 O O . VAL A 1 139 ? 26.71400 85.88500 54.74500 1.000 34.60992 131 VAL A O 1
ATOM 1040 N N . SER A 1 140 ? 25.08600 84.42800 55.31900 1.000 31.15198 132 SER A N 1
ATOM 1041 C CA . SER A 1 140 ? 25.87500 83.93800 56.45500 1.000 32.85043 132 SER A CA 1
ATOM 1042 C C . SER A 1 140 ? 27.22700 83.37700 56.00900 1.000 34.66001 132 SER A C 1
ATOM 1043 O O . SER A 1 140 ? 27.39200 82.86900 54.89100 1.000 34.25254 132 SER A O 1
ATOM 1046 N N . LEU A 1 141 ? 28.20000 83.47600 56.91300 1.000 33.17138 133 LEU A N 1
ATOM 1047 C CA . LEU A 1 141 ? 29.49200 82.81400 56.81700 1.000 32.12471 133 LEU A CA 1
ATOM 1048 C C . LEU A 1 141 ? 29.56900 81.76700 57.91400 1.000 35.50753 133 LEU A C 1
ATOM 1049 O O . LEU A 1 141 ? 28.74600 81.75500 58.82600 1.000 35.90632 133 LEU A O 1
ATOM 1054 N N . ALA A 1 142 ? 30.58400 80.90900 57.83400 1.000 31.04403 134 ALA A N 1
ATOM 1055 C CA . ALA A 1 142 ? 30.88600 79.97500 58.90700 1.000 35.90986 134 ALA A CA 1
ATOM 1056 C C . ALA A 1 142 ? 32.38600 79.99500 59.11800 1.000 36.85097 134 ALA A C 1
ATOM 1057 O O . ALA A 1 142 ? 33.13400 80.22900 58.17300 1.000 32.23362 134 ALA A O 1
ATOM 1059 N N . ALA A 1 143 ? 32.81600 79.73400 60.35500 1.000 35.65755 135 ALA A N 1
ATOM 1060 C CA . ALA A 1 143 ? 34.24100 79.78700 60.67400 1.000 35.63085 135 ALA A CA 1
ATOM 1061 C C . ALA A 1 143 ? 34.60800 78.70500 61.68500 1.000 35.57929 135 ALA A C 1
ATOM 1062 O O . ALA A 1 143 ? 33.79200 78.30400 62.52400 1.000 37.01317 135 ALA A O 1
ATOM 1064 N N . LEU A 1 144 ? 35.86700 78.27700 61.63400 1.000 35.90281 136 LEU A N 1
ATOM 1065 C CA . LEU A 1 144 ? 36.35400 77.19200 62.47800 1.000 36.71688 136 LEU A CA 1
ATOM 1066 C C . LEU A 1 144 ? 37.77100 77.54000 62.90500 1.000 38.35714 136 LEU A C 1
ATOM 1067 O O . LEU A 1 144 ? 38.64400 77.68900 62.04500 1.000 37.96036 136 LEU A O 1
ATOM 1072 N N . GLY A 1 145 ? 37.98800 77.72300 64.21900 1.000 39.31594 137 GLY A N 1
ATOM 1073 C CA . GLY A 1 145 ? 39.30500 78.00000 64.77400 1.000 41.18500 137 GLY A CA 1
ATOM 1074 C C . GLY A 1 145 ? 39.27600 79.12900 65.77900 1.000 41.66642 137 GLY A C 1
ATOM 1075 O O . GLY A 1 145 ? 38.21200 79.57700 66.22400 1.000 40.73457 137 GLY A O 1
ATOM 1076 N N . ALA A 1 146 ? 40.47800 79.62000 66.12000 1.000 44.38167 138 ALA A N 1
ATOM 1077 C CA . ALA A 1 146 ? 40.65600 80.43000 67.32600 1.000 45.03936 138 ALA A CA 1
ATOM 1078 C C . ALA A 1 146 ? 39.92200 81.76900 67.25000 1.000 44.07929 138 ALA A C 1
ATOM 1079 O O . ALA A 1 146 ? 39.47200 82.27400 68.28000 1.000 43.65565 138 ALA A O 1
ATOM 1081 N N . SER A 1 147 ? 39.77000 82.35100 66.06200 1.000 40.93141 139 SER A N 1
ATOM 1082 C CA . SER A 1 147 ? 39.08900 83.63400 65.91600 1.000 43.56627 139 SER A CA 1
ATOM 1083 C C . SER A 1 147 ? 37.64900 83.50600 65.43000 1.000 43.80217 139 SER A C 1
ATOM 1084 O O . SER A 1 147 ? 37.03100 84.52300 65.11000 1.000 43.35936 139 SER A O 1
ATOM 1087 N N . ALA A 1 148 ? 37.10600 82.29000 65.35900 1.000 42.67419 140 ALA A N 1
ATOM 1088 C CA . ALA A 1 148 ? 35.76700 82.11800 64.79400 1.000 41.17063 140 ALA A CA 1
ATOM 1089 C C . ALA A 1 148 ? 34.66700 82.88100 65.55200 1.000 42.99787 140 ALA A C 1
ATOM 1090 O O . ALA A 1 148 ? 33.84800 83.54200 64.88800 1.000 39.04834 140 ALA A O 1
ATOM 1092 N N . PRO A 1 149 ? 34.59600 82.87700 66.89200 1.000 45.35847 141 PRO A N 1
ATOM 1093 C CA . PRO A 1 149 ? 33.49200 83.62700 67.54300 1.000 45.58635 141 PRO A CA 1
ATOM 1094 C C . PRO A 1 149 ? 33.49700 85.10900 67.20800 1.000 43.08916 141 PRO A C 1
ATOM 1095 O O . PRO A 1 149 ? 32.45300 85.66000 66.84900 1.000 43.38917 141 PRO A O 1
ATOM 1099 N N . ALA A 1 150 ? 34.66000 85.75300 67.25300 1.000 43.91227 142 ALA A N 1
ATOM 1100 C CA . ALA A 1 150 ? 34.73200 87.18800 66.99100 1.000 48.63714 142 ALA A CA 1
ATOM 1101 C C . ALA A 1 150 ? 34.46800 87.51100 65.52200 1.000 48.08841 142 ALA A C 1
ATOM 1102 O O . ALA A 1 150 ? 33.84800 88.53700 65.21000 1.000 47.29945 142 ALA A O 1
ATOM 1104 N N . LEU A 1 151 ? 34.93000 86.65200 64.59500 1.000 42.68940 143 LEU A N 1
ATOM 1105 C CA . LEU A 1 151 ? 34.69600 86.93600 63.19600 1.000 38.78511 143 LEU A CA 1
ATOM 1106 C C . LEU A 1 151 ? 33.21200 86.84900 62.87500 1.000 42.06386 143 LEU A C 1
ATOM 1107 O O . LEU A 1 151 ? 32.70500 87.63300 62.07900 1.000 39.34391 143 LEU A O 1
ATOM 1112 N N . MET A 1 152 ? 32.49400 85.90300 63.48800 1.000 38.01257 144 MET A N 1
ATOM 1113 C CA . MET A 1 152 ? 31.12400 85.64100 63.06000 1.000 37.71462 144 MET A CA 1
ATOM 1114 C C . MET A 1 152 ? 30.08800 86.41500 63.85400 1.000 43.25014 144 MET A C 1
ATOM 1115 O O . MET A 1 152 ? 28.94000 86.49400 63.40800 1.000 40.39416 144 MET A O 1
ATOM 1120 N N . ASP A 1 153 ? 30.47400 87.01400 64.98200 1.000 42.42345 145 ASP A N 1
ATOM 1121 C CA . ASP A 1 153 ? 29.50800 87.55600 65.93500 1.000 43.14279 145 ASP A CA 1
ATOM 1122 C C . ASP A 1 153 ? 28.67800 88.70800 65.35000 1.000 43.68045 145 ASP A C 1
ATOM 1123 O O . ASP A 1 153 ? 29.20900 89.60100 64.69000 1.000 42.89540 145 ASP A O 1
ATOM 1128 N N . ALA A 1 154 ? 27.37300 88.70700 65.63600 1.000 41.06637 146 ALA A N 1
ATOM 1129 C CA . ALA A 1 154 ? 26.46900 89.83500 65.33400 1.000 39.03473 146 ALA A CA 1
ATOM 1130 C C . ALA A 1 154 ? 26.67400 90.35900 63.90000 1.000 39.89634 146 ALA A C 1
ATOM 1131 O O . ALA A 1 154 ? 27.07300 91.50300 63.66000 1.000 43.97920 146 ALA A O 1
ATOM 1133 N N . HIS A 1 155 ? 26.41900 89.48900 62.94100 1.000 37.75788 147 HIS A N 1
ATOM 1134 C CA . HIS A 1 155 ? 26.51200 89.87400 61.52600 1.000 35.35066 147 HIS A CA 1
ATOM 1135 C C . HIS A 1 155 ? 25.49900 90.99700 61.24800 1.000 40.52214 147 HIS A C 1
ATOM 1136 O O . HIS A 1 155 ? 24.30500 90.81600 61.53200 1.000 42.56872 147 HIS A O 1
ATOM 1143 N N . PRO A 1 156 ? 25.92000 92.16200 60.75000 1.000 41.77940 148 PRO A N 1
ATOM 1144 C CA . PRO A 1 156 ? 24.97600 93.28500 60.59300 1.000 43.42818 148 PRO A CA 1
ATOM 1145 C C . PRO A 1 156 ? 23.83400 92.88300 59.67700 1.000 39.22117 148 PRO A C 1
ATOM 1146 O O . PRO A 1 156 ? 24.05400 92.29200 58.62600 1.000 36.61238 148 PRO A O 1
ATOM 1150 N N . TRP A 1 157 ? 22.60800 93.22400 60.06900 1.000 34.23852 149 TRP A N 1
ATOM 1151 C CA . TRP A 1 157 ? 21.45000 92.83200 59.26200 1.000 37.66664 149 TRP A CA 1
ATOM 1152 C C . TRP A 1 157 ? 21.45200 93.54100 57.91100 1.000 40.59147 149 TRP A C 1
ATOM 1153 O O . TRP A 1 157 ? 21.40800 92.89000 56.85000 1.000 37.80098 149 TRP A O 1
ATOM 1164 N N . ASP A 1 158 ? 21.47200 94.88400 57.93300 1.000 41.75231 150 ASP A N 1
ATOM 1165 C CA . ASP A 1 158 ? 21.59000 95.68800 56.71600 1.000 42.72005 150 ASP A CA 1
ATOM 1166 C C . ASP A 1 158 ? 23.05700 95.88400 56.35900 1.000 38.91273 150 ASP A C 1
ATOM 1167 O O . ASP A 1 158 ? 23.93000 95.89100 57.23600 1.000 37.78578 150 ASP A O 1
ATOM 1172 N N . ASP A 1 159 ? 23.32800 96.07300 55.06800 1.000 38.31831 151 ASP A N 1
ATOM 1173 C CA A ASP A 1 159 ? 24.68700 96.18300 54.56400 0.500 39.70729 151 ASP A CA 1
ATOM 1174 C CA B ASP A 1 159 ? 24.69000 96.17600 54.54800 0.500 39.68665 151 ASP A CA 1
ATOM 1175 C C . ASP A 1 159 ? 25.55300 95.05200 55.12500 1.000 38.84888 151 ASP A C 1
ATOM 1176 O O . ASP A 1 159 ? 26.61400 95.31700 55.72200 1.000 39.67080 151 ASP A O 1
ATOM 1185 N N . PRO A 1 160 ? 25.14500 93.79500 54.97100 1.000 34.69389 152 PRO A N 1
ATOM 1186 C CA . PRO A 1 160 ? 25.89400 92.67900 55.56300 1.000 33.88312 152 PRO A CA 1
ATOM 1187 C C . PRO A 1 160 ? 27.26700 92.43600 54.94700 1.000 36.73356 152 PRO A C 1
ATOM 1188 O O . PRO A 1 160 ? 28.00500 91.60400 55.48800 1.000 37.96945 152 PRO A O 1
ATOM 1192 N N . HIS A 1 161 ? 27.64400 93.12100 53.86000 1.000 35.01237 153 HIS A N 1
ATOM 1193 C CA . HIS A 1 161 ? 29.01100 93.09300 53.35000 1.000 34.79617 153 HIS A CA 1
ATOM 1194 C C . HIS A 1 161 ? 29.78200 94.36500 53.66300 1.000 35.43089 153 HIS A C 1
ATOM 1195 O O . HIS A 1 161 ? 30.89800 94.52100 53.16700 1.000 38.82102 153 HIS A O 1
ATOM 1202 N N . GLY A 1 162 ? 29.21000 95.28800 54.42500 1.000 34.34991 154 GLY A N 1
ATOM 1203 C CA . GLY A 1 162 ? 29.80600 96.58900 54.62100 1.000 35.37018 154 GLY A CA 1
ATOM 1204 C C . GLY A 1 162 ? 30.68500 96.66300 55.85600 1.000 41.12420 154 GLY A C 1
ATOM 1205 O O . GLY A 1 162 ? 31.21000 95.65800 56.33200 1.000 43.05561 154 GLY A O 1
ATOM 1206 N N . PRO A 1 163 ? 30.88100 97.86800 56.38300 1.000 43.80970 155 PRO A N 1
ATOM 1207 C CA . PRO A 1 163 ? 31.71000 98.02000 57.59600 1.000 47.49377 155 PRO A CA 1
ATOM 1208 C C . PRO A 1 163 ? 31.14500 97.21600 58.77100 1.000 50.85708 155 PRO A C 1
ATOM 1209 O O . PRO A 1 163 ? 29.93600 97.00000 58.89100 1.000 46.52990 155 PRO A O 1
ATOM 1213 N N . GLY A 1 164 ? 32.03800 96.75400 59.64000 1.000 50.34343 156 GLY A N 1
ATOM 1214 C CA . GLY A 1 164 ? 31.58200 95.94600 60.76000 1.000 50.30992 156 GLY A CA 1
ATOM 1215 C C . GLY A 1 164 ? 31.05800 94.55400 60.41900 1.000 46.80769 156 GLY A C 1
ATOM 1216 O O . GLY A 1 164 ? 30.57900 93.86100 61.32700 1.000 46.74106 156 GLY A O 1
ATOM 1217 N N . SER A 1 165 ? 31.13400 94.10900 59.16900 1.000 37.87204 157 SER A N 1
ATOM 1218 C CA . SER A 1 165 ? 30.68300 92.76100 58.82600 1.000 37.84457 157 SER A CA 1
ATOM 1219 C C . SER A 1 165 ? 31.82100 91.76700 59.02800 1.000 37.42966 157 SER A C 1
ATOM 1220 O O . SER A 1 165 ? 32.97200 92.14900 59.22700 1.000 38.32878 157 SER A O 1
ATOM 1223 N N . PRO A 1 166 ? 31.55300 90.46300 58.93300 1.000 38.24296 158 PRO A N 1
ATOM 1224 C CA . PRO A 1 166 ? 32.68000 89.50100 59.01700 1.000 36.47103 158 PRO A CA 1
ATOM 1225 C C . PRO A 1 166 ? 33.76000 89.77300 57.97600 1.000 36.73847 158 PRO A C 1
ATOM 1226 O O . PRO A 1 166 ? 34.95100 89.61900 58.25600 1.000 36.45340 158 PRO A O 1
ATOM 1230 N N . LEU A 1 167 ? 33.38400 90.20600 56.77400 1.000 37.12507 159 LEU A N 1
ATOM 1231 C CA . LEU A 1 167 ? 34.39600 90.48400 55.76200 1.000 33.75789 159 LEU A CA 1
ATOM 1232 C C . LEU A 1 167 ? 35.28700 91.65000 56.16900 1.000 35.31394 159 LEU A C 1
ATOM 1233 O O . LEU A 1 167 ? 36.50900 91.59300 55.95900 1.000 39.88351 159 LEU A O 1
ATOM 1238 N N . ALA A 1 168 ? 34.70100 92.72600 56.72600 1.000 34.69294 160 ALA A N 1
ATOM 1239 C CA . ALA A 1 168 ? 35.52500 93.81100 57.27200 1.000 37.54863 160 ALA A CA 1
ATOM 1240 C C . ALA A 1 168 ? 36.44200 93.32400 58.38400 1.000 38.80547 160 ALA A C 1
ATOM 1241 O O . ALA A 1 168 ? 37.58000 93.81700 58.52900 1.000 39.69740 160 ALA A O 1
ATOM 1243 N N . ARG A 1 169 ? 35.94200 92.42000 59.23200 1.000 37.37548 161 ARG A N 1
ATOM 1244 C CA . ARG A 1 169 ? 36.77900 91.92700 60.33000 1.000 38.67009 161 ARG A CA 1
ATOM 1245 C C . ARG A 1 169 ? 37.92100 91.05500 59.80500 1.000 39.37245 161 ARG A C 1
ATOM 1246 O O . ARG A 1 169 ? 39.00600 91.05300 60.39000 1.000 37.38160 161 ARG A O 1
ATOM 1254 N N . LEU A 1 170 ? 37.69200 90.31600 58.70700 1.000 37.46120 162 LEU A N 1
ATOM 1255 C CA . LEU A 1 170 ? 38.76500 89.54100 58.09000 1.000 38.73432 162 LEU A CA 1
ATOM 1256 C C . LEU A 1 170 ? 39.86700 90.46500 57.58400 1.000 41.41961 162 LEU A C 1
ATOM 1257 O O . LEU A 1 170 ? 41.05100 90.16900 57.73400 1.000 43.68602 162 LEU A O 1
ATOM 1262 N N . VAL A 1 171 ? 39.48500 91.58200 56.96100 1.000 40.61696 163 VAL A N 1
ATOM 1263 C CA . VAL A 1 171 ? 40.46300 92.57400 56.52500 1.000 38.81439 163 VAL A CA 1
ATOM 1264 C C . VAL A 1 171 ? 41.22300 93.13800 57.72900 1.000 43.21115 163 VAL A C 1
ATOM 1265 O O . VAL A 1 171 ? 42.46000 93.23700 57.71400 1.000 41.91830 163 VAL A O 1
ATOM 1269 N N . ALA A 1 172 ? 40.49800 93.49600 58.80500 1.000 39.00450 164 ALA A N 1
ATOM 1270 C CA . ALA A 1 172 ? 41.18500 94.14600 59.92400 1.000 45.22527 164 ALA A CA 1
ATOM 1271 C C . ALA A 1 172 ? 42.11500 93.18200 60.66100 1.000 46.51791 164 ALA A C 1
ATOM 1272 O O . ALA A 1 172 ? 43.13000 93.60900 61.19500 1.000 49.63179 164 ALA A O 1
ATOM 1274 N N . LEU A 1 173 ? 41.80500 91.88700 60.68000 1.000 47.91048 165 LEU A N 1
ATOM 1275 C CA . LEU A 1 173 ? 42.66200 90.87000 61.28800 1.000 49.74936 165 LEU A CA 1
ATOM 1276 C C . LEU A 1 173 ? 43.92700 90.56400 60.49300 1.000 48.22244 165 LEU A C 1
ATOM 1277 O O . LEU A 1 173 ? 44.74200 89.77100 60.96800 1.000 51.75251 165 LEU A O 1
ATOM 1282 N N . GLY A 1 174 ? 44.09200 91.09200 59.28200 1.000 43.85655 166 GLY A N 1
ATOM 1283 C CA . GLY A 1 174 ? 45.18700 90.64000 58.42700 1.000 43.59359 166 GLY A CA 1
ATOM 1284 C C . GLY A 1 174 ? 44.92300 89.27700 57.81800 1.000 42.18195 166 GLY A C 1
ATOM 1285 O O . GLY A 1 174 ? 45.86100 88.52300 57.55700 1.000 38.73275 166 GLY A O 1
ATOM 1286 N N . GLY A 1 175 ? 43.66000 88.93500 57.60000 1.000 41.55154 167 GLY A N 1
ATOM 1287 C CA . GLY A 1 175 ? 43.31800 87.64100 57.06800 1.000 39.90202 167 GLY A CA 1
ATOM 1288 C C . GLY A 1 175 ? 43.68200 87.51200 55.60000 1.000 40.11825 167 GLY A C 1
ATOM 1289 O O . GLY A 1 175 ? 44.22400 88.41300 54.95700 1.000 40.76253 167 GLY A O 1
ATOM 1290 N N . ARG A 1 176 ? 43.40600 86.32800 55.07700 1.000 34.30270 168 ARG A N 1
ATOM 1291 C CA . ARG A 1 176 ? 43.76300 85.96000 53.71900 1.000 39.06230 168 ARG A CA 1
ATOM 1292 C C . ARG A 1 176 ? 42.56800 85.32000 53.03300 1.000 40.79483 168 ARG A C 1
ATOM 1293 O O . ARG A 1 176 ? 41.59200 84.92100 53.68800 1.000 35.21886 168 ARG A O 1
ATOM 1301 N N . VAL A 1 177 ? 42.66700 85.22800 51.69700 1.000 35.79985 169 VAL A N 1
ATOM 1302 C CA . VAL A 1 177 ? 41.66400 84.56800 50.87500 1.000 34.98098 169 VAL A CA 1
ATOM 1303 C C . VAL A 1 177 ? 42.35700 83.53700 50.00400 1.000 35.11581 169 VAL A C 1
ATOM 1304 O O . VAL A 1 177 ? 43.35900 83.84400 49.33800 1.000 39.86683 169 VAL A O 1
ATOM 1308 N N . LEU A 1 178 ? 41.81000 82.32100 49.99000 1.000 33.67778 170 LEU A N 1
ATOM 1309 C CA . LEU A 1 178 ? 42.36700 81.22200 49.20900 1.000 34.92826 170 LEU A CA 1
ATOM 1310 C C . LEU A 1 178 ? 41.33400 80.76900 48.19900 1.000 35.43556 170 LEU A C 1
ATOM 1311 O O . LEU A 1 178 ? 40.19900 80.45800 48.57800 1.000 35.79430 170 LEU A O 1
ATOM 1316 N N . LEU A 1 179 ? 41.70400 80.76700 46.90700 1.000 34.91830 171 LEU A N 1
ATOM 1317 C CA . LEU A 1 179 ? 40.91900 80.11000 45.87700 1.000 32.89905 171 LEU A CA 1
ATOM 1318 C C . LEU A 1 179 ? 41.57200 78.76600 45.60000 1.000 40.88092 171 LEU A C 1
ATOM 1319 O O . LEU A 1 179 ? 42.67600 78.70500 45.05400 1.000 42.72909 171 LEU A O 1
ATOM 1324 N N . LEU A 1 180 ? 40.87700 77.69700 45.91600 1.000 38.47289 172 LEU A N 1
ATOM 1325 C CA . LEU A 1 180 ? 41.42600 76.35300 45.85400 1.000 40.13837 172 LEU A CA 1
ATOM 1326 C C . LEU A 1 180 ? 40.75100 75.65800 44.66400 1.000 44.30136 172 LEU A C 1
ATOM 1327 O O . LEU A 1 180 ? 39.73400 74.98100 44.79900 1.000 46.68559 172 LEU A O 1
ATOM 1332 N N . GLY A 1 181 ? 41.31100 75.87200 43.48100 1.000 44.83283 173 GLY A N 1
ATOM 1333 C CA . GLY A 1 181 ? 40.69300 75.45700 42.24800 1.000 45.32287 173 GLY A CA 1
ATOM 1334 C C . GLY A 1 181 ? 39.43900 76.22100 41.89900 1.000 45.99153 173 GLY A C 1
ATOM 1335 O O . GLY A 1 181 ? 38.80600 75.90100 40.89100 1.000 43.96956 173 GLY A O 1
ATOM 1336 N N . ALA A 1 182 ? 39.02500 77.15000 42.73000 1.000 43.44921 174 ALA A N 1
ATOM 1337 C CA . ALA A 1 182 ? 37.81600 77.90500 42.46900 1.000 44.44796 174 ALA A CA 1
ATOM 1338 C C . ALA A 1 182 ? 38.13200 78.99300 41.45000 1.000 47.67482 174 ALA A C 1
ATOM 1339 O O . ALA A 1 182 ? 39.22300 79.58500 41.49100 1.000 49.02216 174 ALA A O 1
ATOM 1341 N N . PRO A 1 183 ? 37.21100 79.28800 40.54700 1.000 49.15197 175 PRO A N 1
ATOM 1342 C CA . PRO A 1 183 ? 37.46100 80.36300 39.58000 1.000 57.48606 175 PRO A CA 1
ATOM 1343 C C . PRO A 1 183 ? 37.50400 81.72600 40.27000 1.000 59.10795 175 PRO A C 1
ATOM 1344 O O . PRO A 1 183 ? 36.97200 81.92800 41.37100 1.000 59.00620 175 PRO A O 1
ATOM 1348 N N . ARG A 1 184 ? 38.18600 82.66300 39.60200 1.000 59.12356 176 ARG A N 1
ATOM 1349 C CA . ARG A 1 184 ? 38.41400 83.99200 40.16500 1.000 57.80320 176 ARG A CA 1
ATOM 1350 C C . ARG A 1 184 ? 37.12600 84.70400 40.55100 1.000 58.36257 176 ARG A C 1
ATOM 1351 O O . ARG A 1 184 ? 37.14800 85.54400 41.45200 1.000 59.10079 176 ARG A O 1
ATOM 1359 N N . ASP A 1 185 ? 35.99500 84.378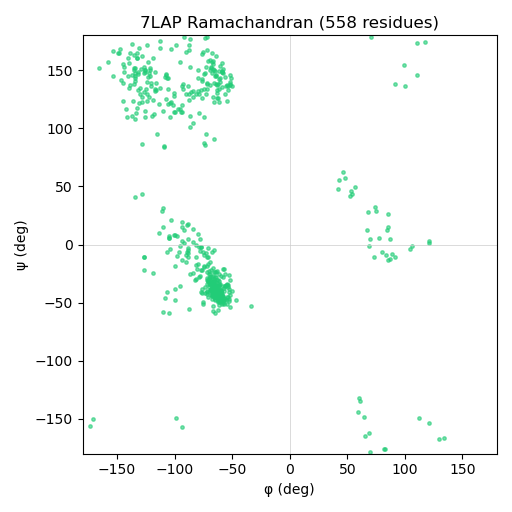00 39.93700 1.000 56.38892 177 ASP A N 1
ATOM 1360 C CA . ASP A 1 185 ? 34.77600 85.10100 40.28700 1.000 58.48854 177 ASP A CA 1
ATOM 1361 C C . ASP A 1 185 ? 34.07700 84.61300 41.55700 1.000 54.61247 177 ASP A C 1
ATOM 1362 O O . ASP A 1 185 ? 33.04600 85.19900 41.91100 1.000 51.89333 177 ASP A O 1
ATOM 1367 N N . THR A 1 186 ? 34.56400 83.58100 42.27200 1.000 52.73332 178 THR A N 1
ATOM 1368 C CA . THR A 1 186 ? 33.88400 83.24400 43.53000 1.000 52.47552 178 THR A CA 1
ATOM 1369 C C . THR A 1 186 ? 34.44200 84.02700 44.72000 1.000 49.60153 178 THR A C 1
ATOM 1370 O O . THR A 1 186 ? 34.03400 83.76200 45.86300 1.000 49.67644 178 THR A O 1
ATOM 1374 N N . MET A 1 187 ? 35.37800 84.95700 44.49900 1.000 45.76457 179 MET A N 1
ATOM 1375 C CA . MET A 1 187 ? 35.91700 85.73100 45.62100 1.000 43.94738 179 MET A CA 1
ATOM 1376 C C . MET A 1 187 ? 34.86900 86.64600 46.27400 1.000 43.59455 179 MET A C 1
ATOM 1377 O O . MET A 1 187 ? 34.71000 87.80600 45.89300 1.000 45.06184 179 MET A O 1
ATOM 1382 N N . THR A 1 188 ? 34.18300 86.12000 47.28500 1.000 42.18620 180 THR A N 1
ATOM 1383 C CA . THR A 1 188 ? 33.19400 86.84400 48.08700 1.000 44.98383 180 THR A CA 1
ATOM 1384 C C . THR A 1 188 ? 33.72900 88.14700 48.68500 1.000 41.19389 180 THR A C 1
ATOM 1385 O O . THR A 1 188 ? 32.99100 89.12300 48.83000 1.000 41.91819 180 THR A O 1
ATOM 1389 N N . LEU A 1 189 ? 34.99700 88.17400 49.06300 1.000 39.56567 181 LEU A N 1
ATOM 1390 C CA . LEU A 1 189 ? 35.58100 89.38600 49.62100 1.000 37.50134 181 LEU A CA 1
ATOM 1391 C C . LEU A 1 189 ? 35.35100 90.61600 48.74500 1.000 35.55199 181 LEU A C 1
ATOM 1392 O O . LEU A 1 189 ? 35.23200 91.73000 49.26100 1.000 37.79520 181 LEU A O 1
ATOM 1397 N N . LEU A 1 190 ? 35.26000 90.44600 47.41900 1.000 34.94163 182 LEU A N 1
ATOM 1398 C CA . LEU A 1 190 ? 35.08500 91.61600 46.56900 1.000 37.97246 182 LEU A CA 1
ATOM 1399 C C . LEU A 1 190 ? 33.69200 92.24300 46.68400 1.000 38.69525 182 LEU A C 1
ATOM 1400 O O . LEU A 1 190 ? 33.51300 93.38300 46.23400 1.000 36.65368 182 LEU A O 1
ATOM 1405 N N . HIS A 1 191 ? 32.68900 91.51900 47.20400 1.000 36.56982 183 HIS A N 1
ATOM 1406 C CA . HIS A 1 191 ? 31.43100 92.18800 47.59500 1.000 36.24676 183 HIS A CA 1
ATOM 1407 C C . HIS A 1 191 ? 31.66200 93.24500 48.67600 1.000 33.61546 183 HIS A C 1
ATOM 1408 O O . HIS A 1 191 ? 30.99700 94.28200 48.69900 1.000 34.44266 183 HIS A O 1
ATOM 1415 N N . HIS A 1 192 ? 32.61300 93.00100 49.56800 1.000 33.25993 184 HIS A N 1
ATOM 1416 C CA . HIS A 1 192 ? 32.99900 94.03200 50.53500 1.000 32.45890 184 HIS A CA 1
ATOM 1417 C C . HIS A 1 192 ? 33.62600 95.23800 49.83500 1.000 38.21685 184 HIS A C 1
ATOM 1418 O O . HIS A 1 192 ? 33.30200 96.38400 50.16700 1.000 39.44963 184 HIS A O 1
ATOM 1425 N N . ALA A 1 193 ? 34.48800 95.00500 48.82700 1.000 36.47955 185 ALA A N 1
ATOM 1426 C CA . ALA A 1 193 ? 34.98100 96.11800 48.00900 1.000 35.57986 185 ALA A CA 1
ATOM 1427 C C . ALA A 1 193 ? 33.83400 96.87100 47.31300 1.000 33.88253 185 ALA A C 1
ATOM 1428 O O . ALA A 1 193 ? 33.83700 98.10700 47.24600 1.000 35.24139 185 ALA A O 1
ATOM 1430 N N . GLU A 1 194 ? 32.87100 96.14300 46.74500 1.000 34.18393 186 GLU A N 1
ATOM 1431 C CA . GLU A 1 194 ? 31.71800 96.79900 46.12900 1.000 35.05012 186 GLU A CA 1
ATOM 1432 C C . GLU A 1 194 ? 30.94200 97.63600 47.15200 1.000 37.93615 186 GLU A C 1
ATOM 1433 O O . GLU A 1 194 ? 30.46600 98.72900 46.82900 1.000 35.65820 186 GLU A O 1
ATOM 1439 N N . ALA A 1 195 ? 30.73900 97.10300 48.36600 1.000 34.30154 187 ALA A N 1
ATOM 1440 C CA . ALA A 1 195 ? 30.03800 97.88400 49.39700 1.000 40.13429 187 ALA A CA 1
ATOM 1441 C C . ALA A 1 195 ? 30.79900 99.16100 49.75200 1.000 41.74286 187 ALA A C 1
ATOM 1442 O O . ALA A 1 195 ? 30.18700 100.21600 49.91700 1.000 38.29026 187 ALA A O 1
ATOM 1444 N N . LEU A 1 196 ? 32.14300 99.10000 49.82100 1.000 34.04781 188 LEU A N 1
ATOM 1445 C CA . LEU A 1 196 ? 32.94300 100.29500 50.11100 1.000 34.34035 188 LEU A CA 1
ATOM 1446 C C . LEU A 1 196 ? 33.10500 101.25400 48.92300 1.000 37.93841 188 LEU A C 1
ATOM 1447 O O . LEU A 1 196 ? 33.43600 102.41900 49.14000 1.000 38.92766 188 LEU A O 1
ATOM 1452 N N . ALA A 1 197 ? 32.93800 100.80200 47.67700 1.000 35.68030 189 ALA A N 1
ATOM 1453 C CA . ALA A 1 197 ? 33.36000 101.61300 46.53300 1.000 38.09826 189 ALA A CA 1
ATOM 1454 C C . ALA A 1 197 ? 32.38000 102.76000 46.26400 1.000 41.79769 189 ALA A C 1
ATOM 1455 O O . ALA A 1 197 ? 31.15700 102.59500 46.36800 1.000 40.15060 189 ALA A O 1
ATOM 1457 N N . GLN A 1 198 ? 32.92600 103.93100 45.91900 1.000 37.20654 190 GLN A N 1
ATOM 1458 C CA . GLN A 1 198 ? 32.12000 105.12000 45.62200 1.000 37.74184 190 GLN A CA 1
ATOM 1459 C C . GLN A 1 198 ? 32.08700 105.32200 44.11100 1.000 40.96913 190 GLN A C 1
ATOM 1460 O O . GLN A 1 198 ? 33.10400 105.66500 43.49400 1.000 40.81670 190 GLN A O 1
ATOM 1466 N N . ALA A 1 199 ? 30.93000 105.07900 43.51100 1.000 38.87318 191 ALA A N 1
ATOM 1467 C CA . ALA A 1 199 ? 30.76700 105.24000 42.07600 1.000 36.67930 191 ALA A CA 1
ATOM 1468 C C . ALA A 1 199 ? 29.28500 105.42700 41.80100 1.000 38.94443 191 ALA A C 1
ATOM 1469 O O . ALA A 1 199 ? 28.45700 104.96100 42.58600 1.000 35.72173 191 ALA A O 1
ATOM 1471 N N . PRO A 1 200 ? 28.91900 106.04700 40.67300 1.000 43.18737 192 PRO A N 1
ATOM 1472 C CA . PRO A 1 200 ? 27.49200 106.24700 40.36900 1.000 41.08425 192 PRO A CA 1
ATOM 1473 C C . PRO A 1 200 ? 26.77200 104.94400 40.01200 1.000 41.92535 192 PRO A C 1
ATOM 1474 O O . PRO A 1 200 ? 27.37800 103.93400 39.65500 1.000 39.53382 192 PRO A O 1
ATOM 1478 N N . GLY A 1 201 ? 25.45100 104.96300 40.17600 1.000 41.27910 193 GLY A N 1
ATOM 1479 C CA . GLY A 1 201 ? 24.61100 103.84200 39.78500 1.000 42.79691 193 GLY A CA 1
ATOM 1480 C C . GLY A 1 201 ? 24.78000 102.57700 40.60900 1.000 41.54818 193 GLY A C 1
ATOM 1481 O O . GLY A 1 201 ? 24.53600 101.48800 40.10000 1.000 37.58259 193 GLY A O 1
ATOM 1482 N N . LYS A 1 202 ? 25.17700 102.67900 41.87500 1.000 38.32423 194 LYS A N 1
ATOM 1483 C CA . LYS A 1 202 ? 25.26600 101.46600 42.67700 1.000 42.93348 194 LYS A CA 1
ATOM 1484 C C . LYS A 1 202 ? 23.88700 100.80800 42.80800 1.000 42.27253 194 LYS A C 1
ATOM 1485 O O . LYS A 1 202 ? 22.87400 101.47700 42.99200 1.000 41.04334 194 LYS A O 1
ATOM 1491 N N . ARG A 1 203 ? 23.83400 99.48800 42.69700 1.000 39.67246 195 ARG A N 1
ATOM 1492 C CA . ARG A 1 203 ? 22.56500 98.77400 42.74900 1.000 40.20486 195 ARG A CA 1
ATOM 1493 C C . ARG A 1 203 ? 22.41300 98.05000 44.08200 1.000 44.63152 195 ARG A C 1
ATOM 1494 O O . ARG A 1 203 ? 23.33100 97.34600 44.52800 1.000 41.12260 195 ARG A O 1
ATOM 1502 N N . PHE A 1 204 ? 21.23400 98.18300 44.68100 1.000 49.64283 196 PHE A N 1
ATOM 1503 C CA . PHE A 1 204 ? 20.89600 97.57500 45.95600 1.000 50.97704 196 PHE A CA 1
ATOM 1504 C C . PHE A 1 204 ? 19.73400 96.61700 45.78100 1.000 54.16736 196 PHE A C 1
ATOM 1505 O O . PHE A 1 204 ? 19.00800 96.66800 44.78600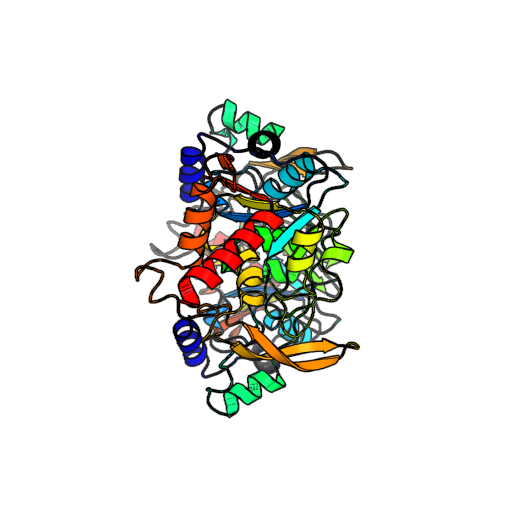 1.000 56.70977 196 PHE A O 1
ATOM 1513 N N . VAL A 1 205 ? 19.58700 95.71000 46.74000 1.000 49.50401 197 VAL A N 1
ATOM 1514 C CA . VAL A 1 205 ? 18.40300 94.87100 46.80600 1.000 48.12414 197 VAL A CA 1
ATOM 1515 C C . VAL A 1 205 ? 17.80700 95.03000 48.18800 1.000 46.80586 197 VAL A C 1
ATOM 1516 O O . VAL A 1 205 ? 18.51600 95.25300 49.18100 1.000 43.72121 197 VAL A O 1
ATOM 1520 N N . THR A 1 206 ? 16.48500 94.90400 48.23900 1.000 42.74069 198 THR A N 1
ATOM 1521 C CA . THR A 1 206 ? 15.72400 94.92100 49.47300 1.000 46.98785 198 THR A CA 1
ATOM 1522 C C . THR A 1 206 ? 14.84300 93.68300 49.43400 1.000 48.02440 198 THR A C 1
ATOM 1523 O O . THR A 1 206 ? 14.12400 93.47700 48.45100 1.000 49.20405 198 THR A O 1
ATOM 1527 N N . TYR A 1 207 ? 14.90500 92.85700 50.48200 1.000 40.66455 199 TYR A N 1
ATOM 1528 C CA . TYR A 1 207 ? 14.19400 91.58800 50.46100 1.000 41.85307 199 TYR A CA 1
ATOM 1529 C C . TYR A 1 207 ? 13.77900 91.27100 51.89000 1.000 41.15671 199 TYR A C 1
ATOM 1530 O O . TYR A 1 207 ? 14.27800 91.86300 52.85200 1.000 35.89369 199 TYR A O 1
ATOM 1539 N N . GLU A 1 208 ? 12.85700 90.33200 52.02600 1.000 36.06688 200 GLU A N 1
ATOM 1540 C CA . GLU A 1 208 ? 12.35800 89.94300 53.32900 1.000 37.24055 200 GLU A CA 1
ATOM 1541 C C . GLU A 1 208 ? 12.71100 88.49100 53.61100 1.000 34.97746 200 GLU A C 1
ATOM 1542 O O . GLU A 1 208 ? 12.55100 87.63500 52.73900 1.000 36.95817 200 GLU A O 1
ATOM 1548 N N . GLN A 1 209 ? 13.11200 88.19700 54.84600 1.000 35.44255 201 GLN A N 1
ATOM 1549 C CA . GLN A 1 209 ? 13.39200 86.81400 55.19700 1.000 37.43360 201 GLN A CA 1
ATOM 1550 C C . GLN A 1 209 ? 12.97700 86.53500 56.62800 1.000 38.72509 201 GLN A C 1
ATOM 1551 O O . GLN A 1 209 ? 13.02200 87.43100 57.48200 1.000 39.15321 201 GLN A O 1
ATOM 1557 N N . PRO A 1 210 ? 12.56200 85.29700 56.91600 1.000 34.94637 202 PRO A N 1
ATOM 1558 C CA . PRO A 1 210 ? 12.15100 84.94300 58.27900 1.000 36.26889 202 PRO A CA 1
ATOM 1559 C C . PRO A 1 210 ? 13.35500 84.57100 59.13400 1.000 40.05032 202 PRO A C 1
ATOM 1560 O O . PRO A 1 210 ? 14.22800 83.80200 58.71000 1.000 37.90745 202 PRO A O 1
ATOM 1564 N N . ILE A 1 211 ? 13.41900 85.14900 60.33300 1.000 35.97575 203 ILE A N 1
ATOM 1565 C CA . ILE A 1 211 ? 14.46400 84.84000 61.29800 1.000 39.90917 203 ILE A CA 1
ATOM 1566 C C . ILE A 1 211 ? 13.79900 84.55600 62.63200 1.000 44.75414 203 ILE A C 1
ATOM 1567 O O . ILE A 1 211 ? 12.60700 84.78400 62.82600 1.000 44.74841 203 ILE A O 1
ATOM 1572 N N . GLU A 1 212 ? 14.58100 84.04200 63.55400 1.000 44.16122 204 GLU A N 1
ATOM 1573 C CA . GLU A 1 212 ? 14.10700 83.78200 64.89900 1.000 47.46489 204 GLU A CA 1
ATOM 1574 C C . GLU A 1 212 ? 14.73900 84.81900 65.81800 1.000 50.90043 204 GLU A C 1
ATOM 1575 O O . GLU A 1 212 ? 15.96000 84.98300 65.82600 1.000 49.75273 204 GLU A O 1
ATOM 1581 N N . VAL A 1 213 ? 13.90600 85.54400 66.55500 1.000 50.96716 205 VAL A N 1
ATOM 1582 C CA . VAL A 1 213 ? 14.35800 86.57200 67.48100 1.000 57.93015 205 VAL A CA 1
ATOM 1583 C C . VAL A 1 213 ? 13.75700 86.23900 68.83700 1.000 60.57616 205 VAL A C 1
ATOM 1584 O O . VAL A 1 213 ? 12.52400 86.25200 68.99500 1.000 58.60536 205 VAL A O 1
ATOM 1588 N N . ALA A 1 214 ? 14.61400 85.92300 69.80400 1.000 61.22211 206 ALA A N 1
ATOM 1589 C CA . ALA A 1 214 ? 14.15000 85.56200 71.14500 1.000 64.60544 206 ALA A CA 1
ATOM 1590 C C . ALA A 1 214 ? 13.10000 84.45600 71.08700 1.000 65.68922 206 ALA A C 1
ATOM 1591 O O . ALA A 1 214 ? 12.06700 84.51900 71.75400 1.000 68.85113 206 ALA A O 1
ATOM 1593 N N . GLY A 1 215 ? 13.33300 83.46600 70.22900 1.000 63.06101 207 GLY A N 1
ATOM 1594 C CA . GLY A 1 215 ? 12.47300 82.30200 70.17200 1.000 63.63548 207 GLY A CA 1
ATOM 1595 C C . GLY A 1 215 ? 11.26400 82.41700 69.26900 1.000 63.32845 207 GLY A C 1
ATOM 1596 O O . GLY A 1 215 ? 10.62000 81.39400 68.99300 1.000 65.58762 207 GLY A O 1
ATOM 1597 N N . GLU A 1 216 ? 10.92100 83.60800 68.78500 1.000 57.53479 208 GLU A N 1
ATOM 1598 C CA A GLU A 1 216 ? 9.77200 83.79600 67.90900 0.500 56.49071 208 GLU A CA 1
ATOM 1599 C CA B GLU A 1 216 ? 9.77800 83.72400 67.89400 0.500 56.40021 208 GLU A CA 1
ATOM 1600 C C . GLU A 1 216 ? 10.22900 84.01400 66.46800 1.000 52.10428 208 GLU A C 1
ATOM 1601 O O . GLU A 1 216 ? 11.21600 84.71400 66.22200 1.000 47.84215 208 GLU A O 1
ATOM 1612 N N . ARG A 1 217 ? 9.50900 83.42200 65.53800 1.000 51.86038 209 ARG A N 1
ATOM 1613 C CA . ARG A 1 217 ? 9.74600 83.61800 64.12800 1.000 48.64586 209 ARG A CA 1
ATOM 1614 C C . ARG A 1 217 ? 9.20000 84.97800 63.71200 1.000 49.35454 209 ARG A C 1
ATOM 1615 O O . ARG A 1 217 ? 8.04400 85.29400 63.99200 1.000 52.77398 209 ARG A O 1
ATOM 1623 N N . VAL A 1 218 ? 10.03500 85.80500 63.08500 1.000 41.90005 210 VAL A N 1
ATOM 1624 C CA . VAL A 1 218 ? 9.57500 87.09600 62.58400 1.000 44.37878 210 VAL A CA 1
ATOM 1625 C C . VAL A 1 218 ? 10.11700 87.32700 61.18200 1.000 42.24927 210 VAL A C 1
ATOM 1626 O O . VAL A 1 218 ? 11.18400 86.82800 60.80800 1.000 43.31687 210 VAL A O 1
ATOM 1630 N N . TRP A 1 219 ? 9.37300 88.10000 60.40400 1.000 41.74804 211 TRP A N 1
ATOM 1631 C CA . TRP A 1 219 ? 9.84200 88.55100 59.10800 1.000 43.29553 211 TRP A CA 1
ATOM 1632 C C . TRP A 1 219 ? 10.60000 89.85300 59.28200 1.000 46.63937 211 TRP A C 1
ATOM 1633 O O . TRP A 1 219 ? 10.16800 90.72800 60.02500 1.000 47.53284 211 TRP A O 1
ATOM 1644 N N . ARG A 1 220 ? 11.73800 89.97300 58.60100 1.000 41.41501 212 ARG A N 1
ATOM 1645 C CA . ARG A 1 220 ? 12.50300 91.20600 58.61000 1.000 40.46792 212 ARG A CA 1
ATOM 1646 C C . ARG A 1 220 ? 12.86600 91.57600 57.19100 1.000 41.59456 212 ARG A C 1
ATOM 1647 O O . ARG A 1 220 ? 13.11200 90.70300 56.35600 1.000 38.44492 212 ARG A O 1
ATOM 1655 N N . THR A 1 221 ? 12.92200 92.87800 56.93700 1.000 36.20796 213 THR A N 1
ATOM 1656 C CA . THR A 1 221 ? 13.38000 93.42400 55.68100 1.000 37.36059 213 THR A CA 1
ATOM 1657 C C . THR A 1 221 ? 14.87500 93.71700 55.75800 1.000 39.33327 213 THR A C 1
ATOM 1658 O O . THR A 1 221 ? 15.36300 94.23700 56.76700 1.000 39.44123 213 THR A O 1
ATOM 1662 N N . PHE A 1 222 ? 15.59700 93.39200 54.69200 1.000 40.01218 214 PHE A N 1
ATOM 1663 C CA . PHE A 1 222 ? 17.04700 93.53400 54.66500 1.000 42.87374 214 PHE A CA 1
ATOM 1664 C C . PHE A 1 222 ? 17.46400 94.35800 53.45900 1.000 40.64134 214 PHE A C 1
ATOM 1665 O O . PHE A 1 222 ? 16.84800 94.27900 52.39200 1.000 43.54426 214 PHE A O 1
ATOM 1673 N N . ARG A 1 223 ? 18.54700 95.11900 53.61000 1.000 41.93754 215 ARG A N 1
ATOM 1674 C CA A ARG A 1 223 ? 19.12400 95.86700 52.50000 0.500 43.92979 215 ARG A CA 1
ATOM 1675 C CA B ARG A 1 223 ? 19.12200 95.86800 52.49900 0.500 43.93042 215 ARG A CA 1
ATOM 1676 C C . ARG A 1 223 ? 20.56400 95.42500 52.25200 1.000 38.52851 215 ARG A C 1
ATOM 1677 O O . ARG A 1 223 ? 21.33600 95.25700 53.18600 1.000 37.48660 215 ARG A O 1
ATOM 1692 N N . ASP A 1 224 ? 20.93300 95.24400 50.99300 1.000 34.91725 216 ASP A N 1
ATOM 1693 C CA . ASP A 1 224 ? 22.28000 94.80200 50.65400 1.000 37.56798 216 ASP A CA 1
ATOM 1694 C C . ASP A 1 224 ? 22.63200 95.39300 49.30100 1.000 41.29355 216 ASP A C 1
ATOM 1695 O O . ASP A 1 224 ? 21.75500 95.87600 48.58200 1.000 39.37207 216 ASP A O 1
ATOM 1700 N N . ILE A 1 225 ? 23.93600 95.36200 48.94700 1.000 35.96953 217 ILE A N 1
ATOM 1701 C CA . ILE A 1 225 ? 24.24800 95.55500 47.54200 1.000 36.55984 217 ILE A CA 1
ATOM 1702 C C . ILE A 1 225 ? 23.70600 94.35100 46.77100 1.000 45.33377 217 ILE A C 1
ATOM 1703 O O . ILE A 1 225 ? 23.45000 93.27500 47.33600 1.000 43.43914 217 ILE A O 1
ATOM 1708 N N . ASP A 1 226 ? 23.48800 94.54700 45.47100 1.000 45.35689 218 ASP A N 1
ATOM 1709 C CA . ASP A 1 226 ? 22.99500 93.47000 44.62000 1.000 48.00555 218 ASP A CA 1
ATOM 1710 C C . ASP A 1 226 ? 24.14200 92.47800 44.39700 1.000 48.45573 218 ASP A C 1
ATOM 1711 O O . ASP A 1 226 ? 24.89800 92.55000 43.43300 1.000 48.33581 218 ASP A O 1
ATOM 1716 N N . SER A 1 227 ? 24.29800 91.54000 45.31800 1.000 48.97721 219 SER A N 1
ATOM 1717 C CA . SER A 1 227 ? 25.38100 90.57900 45.16900 1.000 57.67722 219 SER A CA 1
ATOM 1718 C C . SER A 1 227 ? 25.05900 89.47000 44.17300 1.000 67.28668 219 SER A C 1
ATOM 1719 O O . SER A 1 227 ? 25.91300 88.61100 43.93200 1.000 71.56169 219 SER A O 1
ATOM 1722 N N . GLU A 1 228 ? 23.85700 89.46100 43.59600 1.000 70.57248 220 GLU A N 1
ATOM 1723 C CA . GLU A 1 228 ? 23.48300 88.49500 42.57000 1.000 73.15285 220 GLU A CA 1
ATOM 1724 C C . GLU A 1 228 ? 23.86800 88.97300 41.17100 1.000 70.28482 220 GLU A C 1
ATOM 1725 O O . GLU A 1 228 ? 24.58900 88.27700 40.44900 1.000 72.90982 220 GLU A O 1
ATOM 1731 N N . HIS A 1 229 ? 23.40200 90.15900 40.78000 1.000 66.73452 221 HIS A N 1
ATOM 1732 C CA . HIS A 1 229 ? 23.65600 90.73400 39.46100 1.000 62.29714 221 HIS A CA 1
ATOM 1733 C C . HIS A 1 229 ? 24.84100 91.68200 39.42600 1.000 58.75439 221 HIS A C 1
ATOM 1734 O O . HIS A 1 229 ? 25.12700 92.24000 38.36800 1.000 58.78145 221 HIS A O 1
ATOM 1741 N N . GLY A 1 230 ? 25.50800 91.91900 40.55700 1.000 55.25793 222 GLY A N 1
ATOM 1742 C CA . GLY A 1 230 ? 26.57900 92.89100 40.56000 1.000 50.55618 222 GLY A CA 1
ATOM 1743 C C . GLY A 1 230 ? 26.13500 94.22500 41.12200 1.000 48.61007 222 GLY A C 1
ATOM 1744 O O . GLY A 1 230 ? 25.05000 94.73000 40.79500 1.000 47.13223 222 GLY A O 1
ATOM 1745 N N . ALA A 1 231 ? 26.98200 94.81100 41.96700 1.000 44.29450 223 ALA A N 1
ATOM 1746 C CA . ALA A 1 231 ? 26.63000 96.06200 42.62600 1.000 42.37390 223 ALA A CA 1
ATOM 1747 C C . ALA A 1 231 ? 26.63300 97.23100 41.65000 1.000 45.42881 223 ALA A C 1
ATOM 1748 O O . ALA A 1 231 ? 26.04900 98.27700 41.95300 1.000 40.40953 223 ALA A O 1
ATOM 1750 N N . PHE A 1 232 ? 27.25600 97.06500 40.48700 1.000 42.11354 224 PHE A N 1
ATOM 1751 C CA . PHE A 1 232 ? 27.23400 98.08000 39.45100 1.000 41.59309 224 PHE A CA 1
ATOM 1752 C C . PHE A 1 232 ? 26.90200 97.45400 38.10300 1.000 46.53057 224 PHE A C 1
ATOM 1753 O O . PHE A 1 232 ? 27.04300 96.24500 37.89800 1.000 45.53603 224 PHE A O 1
ATOM 1761 N N . ASP A 1 233 ? 26.45500 98.29300 37.17500 1.000 43.86877 225 ASP A N 1
ATOM 1762 C CA . ASP A 1 233 ? 26.47000 97.90600 35.76000 1.000 51.65591 225 ASP A CA 1
ATOM 1763 C C . ASP A 1 233 ? 27.91900 97.99500 35.29700 1.000 48.31051 225 ASP A C 1
ATOM 1764 O O . ASP A 1 233 ? 28.46800 99.08400 35.20000 1.000 43.68855 225 ASP A O 1
ATOM 1769 N N . TYR A 1 234 ? 28.55600 96.86000 35.03800 1.000 45.80394 226 TYR A N 1
ATOM 1770 C CA . TYR A 1 234 ? 29.95800 96.84700 34.65100 1.000 44.97840 226 TYR A CA 1
ATOM 1771 C C . TYR A 1 234 ? 30.17800 96.84600 33.12600 1.000 46.15587 226 TYR A C 1
ATOM 1772 O O . TYR A 1 234 ? 31.29200 96.56300 32.67700 1.000 46.03948 226 TYR A O 1
ATOM 1781 N N . SER A 1 235 ? 29.15100 97.16500 32.34100 1.000 47.28236 227 SER A N 1
ATOM 1782 C CA . SER A 1 235 ? 29.16600 96.95000 30.89400 1.000 52.56108 227 SER A CA 1
ATOM 1783 C C . SER A 1 235 ? 30.26500 97.72400 30.19000 1.000 51.07850 227 SER A C 1
ATOM 1784 O O . SER A 1 235 ? 30.75000 97.28400 29.14900 1.000 50.33738 227 SER A O 1
ATOM 1787 N N . SER A 1 236 ? 30.63500 98.89700 30.69300 1.000 47.01272 228 SER A N 1
ATOM 1788 C CA . SER A 1 236 ? 31.67700 99.64500 30.00400 1.000 52.97435 228 SER A CA 1
ATOM 1789 C C . SER A 1 236 ? 33.05700 99.42100 30.59900 1.000 48.25078 228 SER A C 1
ATOM 1790 O O . SER A 1 236 ? 34.05200 99.83400 29.99600 1.000 52.46695 228 SER A O 1
ATOM 1793 N N . ALA A 1 237 ? 33.14900 98.71300 31.71200 1.000 42.61579 229 ALA A N 1
ATOM 1794 C CA . ALA A 1 237 ? 34.41600 98.52400 32.39300 1.000 48.57038 229 ALA A CA 1
ATOM 1795 C C . ALA A 1 237 ? 35.07200 97.19100 32.10100 1.000 55.38163 229 ALA A C 1
ATOM 1796 O O . ALA A 1 237 ? 36.26400 97.04500 32.36700 1.000 59.05703 229 ALA A O 1
ATOM 1798 N N . VAL A 1 238 ? 34.33200 96.20600 31.61400 1.000 45.13348 230 VAL A N 1
ATOM 1799 C CA . VAL A 1 238 ? 34.93000 94.89700 31.35700 1.000 52.96790 230 VAL A CA 1
ATOM 1800 C C . VAL A 1 238 ? 34.64800 94.49000 29.91200 1.000 57.59903 230 VAL A C 1
ATOM 1801 O O . VAL A 1 238 ? 33.67300 94.95600 29.31700 1.000 59.03652 230 VAL A O 1
ATOM 1805 N N . PRO A 1 239 ? 35.49200 93.67200 29.29500 1.000 61.20047 231 PRO A N 1
ATOM 1806 C CA . PRO A 1 239 ? 35.17200 93.15900 27.95600 1.000 63.03671 231 PRO A CA 1
ATOM 1807 C C . PRO A 1 239 ? 33.95600 92.24100 28.00500 1.000 62.04207 231 PRO A C 1
ATOM 1808 O O . PRO A 1 239 ? 33.67700 91.60100 29.03000 1.000 56.25344 231 PRO A O 1
ATOM 1812 N N . GLU A 1 240 ? 33.21500 92.22000 26.88600 1.000 63.05227 232 GLU A N 1
ATOM 1813 C CA . GLU A 1 240 ? 32.00000 91.41800 26.74100 1.000 65.89842 232 GLU A CA 1
ATOM 1814 C C . GLU A 1 240 ? 32.27500 89.99000 27.15400 1.000 64.95234 232 GLU A C 1
ATOM 1815 O O . GLU A 1 240 ? 33.29000 89.40400 26.76800 1.000 66.64149 232 GLU A O 1
ATOM 1821 N N . GLY A 1 241 ? 31.34500 89.42400 27.91100 1.000 62.53015 233 GLY A N 1
ATOM 1822 C CA . GLY A 1 241 ? 31.45500 88.03400 28.28300 1.000 72.28631 233 GLY A CA 1
ATOM 1823 C C . GLY A 1 241 ? 32.43300 87.72600 29.40300 1.000 72.52197 233 GLY A C 1
ATOM 1824 O O . GLY A 1 241 ? 32.67200 86.54400 29.68100 1.000 80.19770 233 GLY A O 1
ATOM 1825 N N . GLN A 1 242 ? 33.03100 88.72700 30.03500 1.000 65.21305 234 GLN A N 1
ATOM 1826 C CA . GLN A 1 242 ? 33.93400 88.48300 31.15400 1.000 64.51559 234 GLN A CA 1
ATOM 1827 C C . GLN A 1 242 ? 33.27100 88.87000 32.46100 1.000 62.82106 234 GLN A C 1
ATOM 1828 O O . GLN A 1 242 ? 32.53000 89.86000 32.53300 1.000 63.27548 234 GLN A O 1
ATOM 1834 N N . ASP A 1 243 ? 33.55000 88.08000 33.48800 1.000 61.58707 235 ASP A N 1
ATOM 1835 C CA . ASP A 1 243 ? 32.99500 88.33000 34.79600 1.000 59.76253 235 ASP A CA 1
ATOM 1836 C C . ASP A 1 243 ? 33.78200 89.44100 35.48300 1.000 56.45230 235 ASP A C 1
ATOM 1837 O O . ASP A 1 243 ? 35.01200 89.39200 35.51400 1.000 50.46299 235 ASP A O 1
ATOM 1842 N N . PRO A 1 244 ? 33.11300 90.45900 36.01900 1.000 45.31151 236 PRO A N 1
ATOM 1843 C CA . PRO A 1 244 ? 33.84800 91.56200 36.67400 1.000 47.85816 236 PRO A CA 1
ATOM 1844 C C . PRO A 1 244 ? 34.85200 91.10600 37.73900 1.000 44.28739 236 PRO A C 1
ATOM 1845 O O . PRO A 1 244 ? 36.00400 91.57100 37.74800 1.000 41.15323 236 PRO A O 1
ATOM 1849 N N . PHE A 1 245 ? 34.44300 90.20700 38.64100 1.000 39.00597 237 PHE A N 1
ATOM 1850 C CA . PHE A 1 245 ? 35.35500 89.77100 39.69600 1.000 38.51833 237 PHE A CA 1
ATOM 1851 C C . PHE A 1 245 ? 36.55000 89.04100 39.11100 1.000 41.36949 237 PHE A C 1
ATOM 1852 O O . PHE A 1 245 ? 37.66200 89.19800 39.62100 1.000 43.12042 237 PHE A O 1
ATOM 1860 N N . ALA A 1 246 ? 36.37100 88.32100 37.98000 1.000 39.88089 238 ALA A N 1
ATOM 1861 C CA . ALA A 1 246 ? 37.51300 87.68100 37.33900 1.000 38.61465 238 ALA A CA 1
ATOM 1862 C C . ALA A 1 246 ? 38.47400 88.72400 36.78400 1.000 41.96111 238 ALA A C 1
ATOM 1863 O O . ALA A 1 246 ? 39.69700 88.55300 36.84100 1.000 42.88035 238 ALA A O 1
ATOM 1865 N N . VAL A 1 247 ? 37.93400 89.79600 36.20900 1.000 39.61991 239 VAL A N 1
ATOM 1866 C CA . VAL A 1 247 ? 38.77400 90.86500 35.68800 1.000 40.61563 239 VAL A CA 1
ATOM 1867 C C . VAL A 1 247 ? 39.53200 91.54400 36.81600 1.000 41.71665 239 VAL A C 1
ATOM 1868 O O . VAL A 1 247 ? 40.74000 91.80000 36.70800 1.000 45.40698 239 VAL A O 1
ATOM 1872 N N . ILE A 1 248 ? 38.83900 91.84700 37.91800 1.000 35.91726 240 ILE A N 1
ATOM 1873 C CA . ILE A 1 248 ? 39.50400 92.51000 39.02800 1.000 35.75795 240 ILE A CA 1
ATOM 1874 C C . ILE A 1 248 ? 40.60800 91.62400 39.60400 1.000 38.19238 240 ILE A C 1
ATOM 1875 O O . ILE A 1 248 ? 41.70200 92.10200 39.92100 1.000 39.28975 240 ILE A O 1
ATOM 1880 N N . VAL A 1 249 ? 40.32600 90.33100 39.79000 1.000 39.63721 241 VAL A N 1
ATOM 1881 C CA . VAL A 1 249 ? 41.31900 89.44300 40.39200 1.000 40.86531 241 VAL A CA 1
ATOM 1882 C C . VAL A 1 249 ? 42.50100 89.25200 39.44400 1.000 42.44840 241 VAL A C 1
ATOM 1883 O O . VAL A 1 249 ? 43.65900 89.21500 39.88000 1.000 41.06585 241 VAL A O 1
ATOM 1887 N N . GLY A 1 250 ? 42.23300 89.15900 38.13400 1.000 41.89381 242 GLY A N 1
ATOM 1888 C CA . GLY A 1 250 ? 43.32300 89.11700 37.15900 1.000 42.26795 242 GLY A CA 1
ATOM 1889 C C . GLY A 1 250 ? 44.19400 90.36600 37.21400 1.000 47.08543 242 GLY A C 1
ATOM 1890 O O . GLY A 1 250 ? 45.42500 90.28400 37.18400 1.000 47.15631 242 GLY A O 1
ATOM 1891 N N . SER A 1 251 ? 43.56500 91.54300 37.30500 1.000 43.11949 243 SER A N 1
ATOM 1892 C CA A SER A 1 251 ? 44.34900 92.77100 37.40000 0.500 44.77143 243 SER A CA 1
ATOM 1893 C CA B SER A 1 251 ? 44.31300 92.79200 37.41200 0.500 44.82452 243 SER A CA 1
ATOM 1894 C C . SER A 1 251 ? 45.08400 92.85800 38.73100 1.000 44.87755 243 SER A C 1
ATOM 1895 O O . SER A 1 251 ? 46.20000 93.39000 38.79000 1.000 45.04280 243 SER A O 1
ATOM 1900 N N . MET A 1 252 ? 44.47200 92.35300 39.80700 1.000 43.55040 244 MET A N 1
ATOM 1901 C CA . MET A 1 252 ? 45.13000 92.25000 41.09700 1.000 43.38083 244 MET A CA 1
ATOM 1902 C C . MET A 1 252 ? 46.39700 91.39400 40.99800 1.000 44.79457 244 MET A C 1
ATOM 1903 O O . MET A 1 252 ? 47.48000 91.81300 41.43400 1.000 44.83095 244 MET A O 1
ATOM 1908 N N . LEU A 1 253 ? 46.27700 90.18600 40.42400 1.000 43.46528 245 LEU A N 1
ATOM 1909 C CA . LEU A 1 253 ? 47.44400 89.31800 40.21800 1.000 48.77850 245 LEU A CA 1
ATOM 1910 C C . LEU A 1 253 ? 48.53500 90.00900 39.40200 1.000 48.84298 245 LEU A C 1
ATOM 1911 O O . LEU A 1 253 ? 49.71600 89.97000 39.77200 1.000 48.20869 245 LEU A O 1
ATOM 1916 N N . ALA A 1 254 ? 48.16000 90.64800 38.28800 1.000 45.75157 246 ALA A N 1
ATOM 1917 C CA . ALA A 1 254 ? 49.16200 91.30700 37.44800 1.000 48.88410 246 ALA A CA 1
ATOM 1918 C C . ALA A 1 254 ? 49.84400 92.47400 38.16500 1.000 51.40962 246 ALA A C 1
ATOM 1919 O O . ALA A 1 254 ? 50.99700 92.78500 37.86100 1.000 58.37221 246 ALA A O 1
ATOM 1921 N N . ALA A 1 255 ? 49.17500 93.12300 39.12000 1.000 48.47289 247 ALA A N 1
ATOM 1922 C CA . ALA A 1 255 ? 49.82400 94.15800 39.91600 1.000 47.70583 247 ALA A CA 1
ATOM 1923 C C . ALA A 1 255 ? 50.68200 93.59100 41.03700 1.000 52.40208 247 ALA A C 1
ATOM 1924 O O . ALA A 1 255 ? 51.10800 94.35200 41.90700 1.000 55.19961 247 ALA A O 1
ATOM 1926 N N . GLY A 1 256 ? 50.91400 92.28600 41.07900 1.000 50.53093 248 GLY A N 1
ATOM 1927 C CA . GLY A 1 256 ? 51.74800 91.74200 42.13100 1.000 50.90609 248 GLY A CA 1
ATOM 1928 C C . GLY A 1 256 ? 51.05800 91.44300 43.44700 1.000 51.46965 248 GLY A C 1
ATOM 1929 O O . GLY A 1 256 ? 51.74800 91.21500 44.45000 1.000 56.39650 248 GLY A O 1
ATOM 1930 N N . ILE A 1 257 ? 49.72900 91.44400 43.49600 1.000 47.72613 249 ILE A N 1
ATOM 1931 C CA . ILE A 1 257 ? 48.99800 91.12400 44.72300 1.000 48.20103 249 ILE A CA 1
ATOM 1932 C C . ILE A 1 257 ? 48.50600 89.69000 44.59600 1.000 49.02171 249 ILE A C 1
ATOM 1933 O O . ILE A 1 257 ? 47.75200 89.37400 43.67100 1.000 50.30846 249 ILE A O 1
ATOM 1938 N N . GLY A 1 258 ? 48.93000 88.82400 45.51000 1.000 48.81146 250 GLY A N 1
ATOM 1939 C CA . GLY A 1 258 ? 48.52600 87.43000 45.49500 1.000 48.63431 250 GLY A CA 1
ATOM 1940 C C . GLY A 1 258 ? 49.57700 86.51300 44.87100 1.000 51.14096 250 GLY A C 1
ATOM 1941 O O . GLY A 1 258 ? 50.40100 86.92400 44.05200 1.000 50.47283 250 GLY A O 1
ATOM 1942 N N . ARG A 1 259 ? 49.55600 85.25000 45.27700 1.000 48.39636 251 ARG A N 1
ATOM 1943 C CA . ARG A 1 259 ? 50.46300 84.24800 44.74500 1.000 48.37214 251 ARG A CA 1
ATOM 1944 C C . ARG A 1 259 ? 49.62100 83.14300 44.14300 1.000 44.40673 251 ARG A C 1
ATOM 1945 O O . ARG A 1 259 ? 48.51600 82.88100 44.60400 1.000 41.44423 251 ARG A O 1
ATOM 1953 N N . GLU A 1 260 ? 50.15700 82.46700 43.14900 1.000 42.56117 252 GLU A N 1
ATOM 1954 C CA . GLU A 1 260 ? 49.43400 81.41500 42.45800 1.000 46.04117 252 GLU A CA 1
ATOM 1955 C C . GLU A 1 260 ? 50.25700 80.14600 42.47600 1.000 48.31230 252 GLU A C 1
ATOM 1956 O O . GLU A 1 260 ? 51.48900 80.19300 42.45800 1.000 47.14228 252 GLU A O 1
ATOM 1962 N N . GLY A 1 261 ? 49.56800 79.01300 42.47500 1.000 44.84039 253 GLY A N 1
ATOM 1963 C CA . GLY A 1 261 ? 50.26300 77.74300 42.34400 1.000 47.64498 253 GLY A CA 1
ATOM 1964 C C . GLY A 1 261 ? 49.26800 76.61200 42.20900 1.000 49.16659 253 GLY A C 1
ATOM 1965 O O . GLY A 1 261 ? 48.12500 76.83700 41.80300 1.000 52.27704 253 GLY A O 1
ATOM 1966 N N . PHE A 1 262 ? 49.67800 75.40100 42.55700 1.000 43.80337 254 PHE A N 1
ATOM 1967 C CA . PHE A 1 262 ? 48.79600 74.25200 42.47100 1.000 41.70453 254 PHE A CA 1
ATOM 1968 C C . PHE A 1 262 ? 48.70500 73.56800 43.82100 1.000 43.20471 254 PHE A C 1
ATOM 1969 O O . PHE A 1 262 ? 49.70000 73.43000 44.53600 1.000 43.49511 254 PHE A O 1
ATOM 1977 N N . VAL A 1 263 ? 47.50000 73.14000 44.14800 1.000 39.64628 255 VAL A N 1
ATOM 1978 C CA . VAL A 1 263 ? 47.22200 72.30500 45.30300 1.000 41.07386 255 VAL A CA 1
ATOM 1979 C C . VAL A 1 263 ? 46.60900 71.03200 44.73900 1.000 42.91039 255 VAL A C 1
ATOM 1980 O O . VAL A 1 263 ? 45.49500 71.06100 44.19900 1.000 38.22664 255 VAL A O 1
ATOM 1984 N N . GLY A 1 264 ? 47.33900 69.93300 44.82200 1.000 44.92337 256 GLY A N 1
ATOM 1985 C CA . GLY A 1 264 ? 46.95600 68.80300 43.99500 1.000 46.52016 256 GLY A CA 1
ATOM 1986 C C . GLY A 1 264 ? 47.02700 69.26400 42.54900 1.000 48.99594 256 GLY A C 1
ATOM 1987 O O . GLY A 1 264 ? 47.99100 69.91400 42.12900 1.000 46.15560 256 GLY A O 1
ATOM 1988 N N . ALA A 1 265 ? 45.98000 68.98400 41.78200 1.000 46.57110 257 ALA A N 1
ATOM 1989 C CA . ALA A 1 265 ? 45.93800 69.45300 40.41400 1.000 46.94029 257 ALA A CA 1
ATOM 1990 C C . ALA A 1 265 ? 45.25100 70.80400 40.27800 1.000 47.05549 257 ALA A C 1
ATOM 1991 O O . ALA A 1 265 ? 45.15500 71.31900 39.16500 1.000 48.28951 257 ALA A O 1
ATOM 1993 N N . ALA A 1 266 ? 44.80700 71.40900 41.37800 1.000 45.99444 258 ALA A N 1
ATOM 1994 C CA . ALA A 1 266 ? 43.95000 72.58600 41.31200 1.000 44.83337 258 ALA A CA 1
ATOM 1995 C C . ALA A 1 266 ? 44.79000 73.84900 41.22600 1.000 48.04427 258 ALA A C 1
ATOM 1996 O O . ALA A 1 266 ? 45.62700 74.10500 42.09800 1.000 42.71505 258 ALA A O 1
ATOM 1998 N N . ARG A 1 267 ? 44.55000 74.65300 40.19500 1.000 47.66506 259 ARG A N 1
ATOM 1999 C CA . ARG A 1 267 ? 45.14900 75.97000 40.16800 1.000 45.53705 259 ARG A CA 1
ATOM 2000 C C . ARG A 1 267 ? 44.62000 76.78500 41.33500 1.000 42.92094 259 ARG A C 1
ATOM 2001 O O . ARG A 1 267 ? 43.40300 76.90100 41.54000 1.000 44.90775 259 ARG A O 1
ATOM 2009 N N . SER A 1 268 ? 45.53000 77.33300 42.13000 1.000 38.90285 260 SER A N 1
ATOM 2010 C CA . SER A 1 268 ? 45.11700 77.94100 43.38600 1.000 38.42037 260 SER A CA 1
ATOM 2011 C C . SER A 1 268 ? 45.79600 79.28200 43.54900 1.000 40.38025 260 SER A C 1
ATOM 2012 O O . SER A 1 268 ? 46.88900 79.52400 43.01500 1.000 41.94967 260 SER A O 1
ATOM 2015 N N . ARG A 1 269 ? 45.12100 80.15700 44.27600 1.000 38.12211 261 ARG A N 1
ATOM 2016 C CA . ARG A 1 269 ? 45.56700 81.52600 44.43700 1.000 40.67391 261 ARG A CA 1
ATOM 2017 C C . ARG A 1 269 ? 45.35800 81.94300 45.87700 1.000 39.17054 261 ARG A C 1
ATOM 2018 O O . ARG A 1 269 ? 44.29800 81.68100 46.45000 1.000 37.47311 261 ARG A O 1
ATOM 2026 N N . LEU A 1 270 ? 46.34600 82.62800 46.43400 1.000 40.02305 262 LEU A N 1
ATOM 2027 C CA . LEU A 1 270 ? 46.30700 83.01700 47.83500 1.000 40.11383 262 LEU A CA 1
ATOM 2028 C C . LEU A 1 270 ? 46.57500 84.51200 47.93300 1.000 35.98613 262 LEU A C 1
ATOM 2029 O O . LEU A 1 270 ? 47.61600 84.98500 47.46500 1.000 39.06239 262 LEU A O 1
ATOM 2034 N N . PHE A 1 271 ? 45.64000 85.25200 48.53900 1.000 36.37995 263 PHE A N 1
ATOM 2035 C CA . PHE A 1 271 ? 45.70600 86.70700 48.66400 1.000 37.05725 263 PHE A CA 1
ATOM 2036 C C . PHE A 1 271 ? 45.68200 87.15300 50.12300 1.000 40.70919 263 PHE A C 1
ATOM 2037 O O . PHE A 1 271 ? 44.97100 86.57700 50.95300 1.000 40.85652 263 PHE A O 1
ATOM 2045 N N . ASP A 1 272 ? 46.40600 88.22700 50.42200 1.000 38.74426 264 ASP A N 1
ATOM 2046 C CA . ASP A 1 272 ? 46.15400 88.96500 51.65400 1.000 40.70175 264 ASP A CA 1
ATOM 2047 C C . ASP A 1 272 ? 44.90500 89.81900 51.46400 1.000 40.58962 264 ASP A C 1
ATOM 2048 O O . ASP A 1 272 ? 44.76400 90.49600 50.44400 1.000 38.97633 264 ASP A O 1
ATOM 2053 N N . ALA A 1 273 ? 43.99800 89.76700 52.43900 1.000 42.08935 265 ALA A N 1
ATOM 2054 C CA . ALA A 1 273 ? 42.66800 90.33700 52.25600 1.000 44.82037 265 ALA A CA 1
ATOM 2055 C C . ALA A 1 273 ? 42.70500 91.86500 52.24100 1.000 43.42381 265 ALA A C 1
ATOM 2056 O O . ALA A 1 273 ? 42.00200 92.49500 51.44800 1.000 40.12204 265 ALA A O 1
ATOM 2058 N N . ALA A 1 274 ? 43.50200 92.48100 53.10900 1.000 41.23483 266 ALA A N 1
ATOM 2059 C CA . ALA A 1 274 ? 43.54400 93.94600 53.15600 1.000 41.65178 266 ALA A CA 1
ATOM 2060 C C . ALA A 1 274 ? 44.01700 94.55100 51.83000 1.000 46.17369 266 ALA A C 1
ATOM 2061 O O . ALA A 1 274 ? 43.30500 95.41100 51.27900 1.000 41.21848 266 ALA A O 1
ATOM 2063 N N . PRO A 1 275 ? 45.15000 94.14100 51.24100 1.000 43.46119 267 PRO A N 1
ATOM 2064 C CA . PRO A 1 275 ? 45.50400 94.70400 49.91700 1.000 41.04251 267 PRO A CA 1
ATOM 2065 C C . PRO A 1 275 ? 44.59200 94.24400 48.77600 1.000 42.44219 267 PRO A C 1
ATOM 2066 O O . PRO A 1 275 ? 44.47800 94.95900 47.76900 1.000 40.48163 267 PRO A O 1
ATOM 2070 N N . ALA A 1 276 ? 43.94200 93.08000 48.88400 1.000 40.82774 268 ALA A N 1
ATOM 2071 C CA . ALA A 1 276 ? 42.98800 92.68400 47.85400 1.000 40.09704 268 ALA A CA 1
ATOM 2072 C C . ALA A 1 276 ? 41.80200 93.64000 47.82900 1.000 40.25811 268 ALA A C 1
ATOM 2073 O O . ALA A 1 276 ? 41.38100 94.10000 46.76300 1.000 38.74661 268 ALA A O 1
ATOM 2075 N N . VAL A 1 277 ? 41.24100 93.93700 48.99900 1.000 37.58277 269 VAL A N 1
ATOM 2076 C CA . VAL A 1 277 ? 40.08000 94.81900 49.05100 1.000 39.65543 269 VAL A CA 1
ATOM 2077 C C . VAL A 1 277 ? 40.46000 96.23000 48.62600 1.000 37.96029 269 VAL A C 1
ATOM 2078 O O . VAL A 1 277 ? 39.71100 96.88800 47.89600 1.000 39.44400 269 VAL A O 1
ATOM 2082 N N . GLU A 1 278 ? 41.61100 96.73200 49.10600 1.000 37.96167 270 GLU A N 1
ATOM 2083 C CA . GLU A 1 278 ? 42.06500 98.06200 48.70000 1.000 42.67365 270 GLU A CA 1
ATOM 2084 C C . GLU A 1 278 ? 42.22000 98.14500 47.17800 1.000 40.61618 270 GLU A C 1
ATOM 2085 O O . GLU A 1 278 ? 41.79300 99.12300 46.55300 1.000 37.46566 270 GLU A O 1
ATOM 2091 N N . PHE A 1 279 ? 42.82400 97.11700 46.57200 1.000 36.24727 271 PHE A N 1
ATOM 2092 C CA . PHE A 1 279 ? 42.92900 97.06100 45.12300 1.000 37.62108 271 PHE A CA 1
ATOM 2093 C C . PHE A 1 279 ? 41.56000 97.03400 44.46000 1.000 40.03366 271 PHE A C 1
ATOM 2094 O O . PHE A 1 279 ? 41.33300 97.74500 43.47300 1.000 37.38831 271 PHE A O 1
ATOM 2102 N N . GLY A 1 280 ? 40.64000 96.20300 44.98000 1.000 38.65393 272 GLY A N 1
ATOM 2103 C CA . GLY A 1 280 ? 39.33300 96.08400 44.35700 1.000 37.81900 272 GLY A CA 1
ATOM 2104 C C . GLY A 1 280 ? 38.56000 97.39100 44.39500 1.000 39.45444 272 GLY A C 1
ATOM 2105 O O . GLY A 1 280 ? 37.94600 97.78100 43.40400 1.000 40.06654 272 GLY A O 1
ATOM 2106 N N . VAL A 1 281 ? 38.62100 98.10700 45.52600 1.000 37.88108 273 VAL A N 1
ATOM 2107 C CA . VAL A 1 281 ? 37.92700 99.39200 45.65200 1.000 37.90688 273 VAL A CA 1
ATOM 2108 C C . VAL A 1 281 ? 38.48200 100.39400 44.64600 1.000 38.87975 273 VAL A C 1
ATOM 2109 O O . VAL A 1 281 ? 37.72900 101.06700 43.93200 1.000 38.74308 273 VAL A O 1
ATOM 2113 N N . ARG A 1 282 ? 39.80700 100.50300 44.58400 1.000 37.28080 274 ARG A N 1
ATOM 2114 C CA A ARG A 1 282 ? 40.43000 101.39500 43.61500 0.500 43.08500 274 ARG A CA 1
ATOM 2115 C CA B ARG A 1 282 ? 40.42900 101.39300 43.61900 0.500 43.07395 274 ARG A CA 1
ATOM 2116 C C . ARG A 1 282 ? 40.03600 101.02400 42.18900 1.000 41.62363 274 ARG A C 1
ATOM 2117 O O . ARG A 1 282 ? 39.70500 101.89700 41.38500 1.000 40.14145 274 ARG A O 1
ATOM 2132 N N . TRP A 1 283 ? 40.06400 99.73500 41.86400 1.000 37.60945 275 TRP A N 1
ATOM 2133 C CA . TRP A 1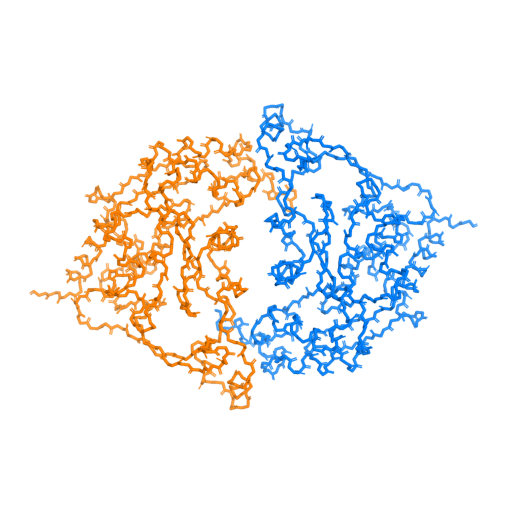 283 ? 39.70700 99.31800 40.51200 1.000 37.57375 275 TRP A CA 1
ATOM 2134 C C . TRP A 1 283 ? 38.29700 99.79200 40.17100 1.000 37.32803 275 TRP A C 1
ATOM 2135 O O . TRP A 1 283 ? 38.07600 100.40700 39.13400 1.000 38.49744 275 TRP A O 1
ATOM 2146 N N . ILE A 1 284 ? 37.34100 99.57100 41.06700 1.000 36.02127 276 ILE A N 1
ATOM 2147 C CA . ILE A 1 284 ? 35.96500 99.96500 40.78000 1.000 41.37425 276 ILE A CA 1
ATOM 2148 C C . ILE A 1 284 ? 35.85700 101.48600 40.63800 1.000 42.71334 276 ILE A C 1
ATOM 2149 O O . ILE A 1 284 ? 35.20100 101.99500 39.71800 1.000 38.45436 276 ILE A O 1
ATOM 2154 N N . GLU A 1 285 ? 36.48200 102.23200 41.56000 1.000 38.52423 277 GLU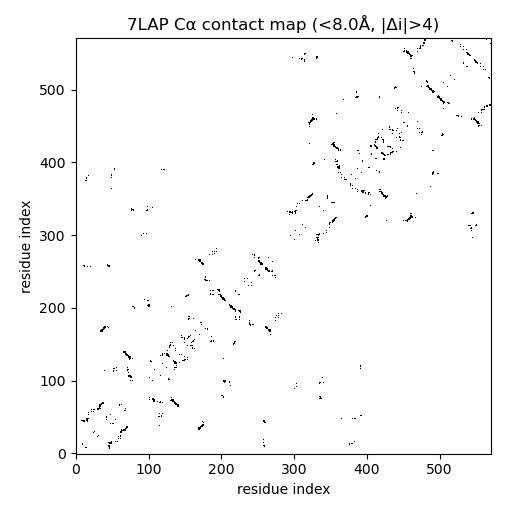 A N 1
ATOM 2155 C CA . GLU A 1 285 ? 36.34600 103.68200 41.54000 1.000 40.43244 277 GLU A CA 1
ATOM 2156 C C . GLU A 1 285 ? 37.02400 104.27400 40.30800 1.000 43.20162 277 GLU A C 1
ATOM 2157 O O . GLU A 1 285 ? 36.52400 105.24200 39.72200 1.000 43.80465 277 GLU A O 1
ATOM 2163 N N . GLU A 1 286 ? 38.14600 103.68400 39.88900 1.000 42.34878 278 GLU A N 1
ATOM 2164 C CA . GLU A 1 286 ? 38.83700 104.19300 38.70900 1.000 48.21825 278 GLU A CA 1
ATOM 2165 C C . GLU A 1 286 ? 38.08300 103.84100 37.43300 1.000 47.96677 278 GLU A C 1
ATOM 2166 O O . GLU A 1 286 ? 38.03300 104.64900 36.50300 1.000 49.01231 278 GLU A O 1
ATOM 2172 N N . HIS A 1 287 ? 37.47100 102.64800 37.36700 1.000 42.17115 279 HIS A N 1
ATOM 2173 C CA . HIS A 1 287 ? 36.80800 102.27400 36.11400 1.000 44.44379 279 HIS A CA 1
ATOM 2174 C C . HIS A 1 287 ? 35.40800 102.86700 36.00000 1.000 48.40124 279 HIS A C 1
ATOM 2175 O O . HIS A 1 287 ? 34.99000 103.20500 34.89700 1.000 49.09040 279 HIS A O 1
ATOM 2182 N N . LEU A 1 288 ? 34.70000 103.08300 37.11100 1.000 45.33154 280 LEU A N 1
ATOM 2183 C CA . LEU A 1 288 ? 33.29100 103.44900 37.04100 1.000 45.71024 280 LEU A CA 1
ATOM 2184 C C . LEU A 1 288 ? 33.01100 104.91800 37.31000 1.000 50.78980 280 LEU A C 1
ATOM 2185 O O . LEU A 1 288 ? 31.85400 105.33300 37.21100 1.000 57.27497 280 LEU A O 1
ATOM 2190 N N . ASN A 1 289 ? 34.02200 105.71200 37.66100 1.000 53.58887 281 ASN A N 1
ATOM 2191 C CA . ASN A 1 289 ? 33.90300 107.16300 37.71200 1.000 59.26262 281 ASN A CA 1
ATOM 2192 C C . ASN A 1 289 ? 34.47100 107.82700 36.47200 1.000 78.04537 281 ASN A C 1
ATOM 2193 O O . ASN A 1 289 ? 33.82800 108.71400 35.89300 1.000 84.92963 281 ASN A O 1
ATOM 2198 N N . ARG A 1 290 ? 35.67200 107.41700 36.07100 1.000 89.65754 282 ARG A N 1
ATOM 2199 C CA . ARG A 1 290 ? 36.34400 107.94000 34.88800 1.000 107.68524 282 ARG A CA 1
ATOM 2200 C C . ARG A 1 290 ? 36.18700 109.45700 34.78600 1.000 121.55241 282 ARG A C 1
ATOM 2201 O O . ARG A 1 290 ? 35.81200 110.01300 33.74800 1.000 124.46641 282 ARG A O 1
ATOM 2209 N N . ASP A 1 291 ? 36.44300 110.12300 35.90900 1.000 133.83308 283 ASP A N 1
ATOM 2210 C CA . ASP A 1 291 ? 36.63200 111.56400 35.92000 1.000 144.25617 283 ASP A CA 1
ATOM 2211 C C . ASP A 1 291 ? 37.91300 111.87100 35.14900 1.000 149.66917 283 ASP A C 1
ATOM 2212 O O . ASP A 1 291 ? 37.96400 112.78800 34.33200 1.000 154.06851 283 ASP A O 1
ATOM 2217 N N . ASP B 1 6 ? 20.28800 77.58400 35.96800 1.000 128.78708 -2 ASP B N 1
ATOM 2218 C CA . ASP B 1 6 ? 19.46500 78.71600 36.40400 1.000 126.53760 -2 ASP B CA 1
ATOM 2219 C C . ASP B 1 6 ? 18.67700 78.40800 37.68400 1.000 121.29290 -2 ASP B C 1
ATOM 2220 O O . ASP B 1 6 ? 17.82200 77.52100 37.69300 1.000 116.89577 -2 ASP B O 1
ATOM 2225 N N . ASP B 1 7 ? 18.95800 79.17900 38.74300 1.000 118.55015 -1 ASP B N 1
ATOM 2226 C CA . ASP B 1 7 ? 18.22900 79.07000 40.01000 1.000 111.12459 -1 ASP B CA 1
ATOM 2227 C C . ASP B 1 7 ? 16.76000 79.45900 39.85200 1.000 100.10073 -1 ASP B C 1
ATOM 2228 O O . ASP B 1 7 ? 15.85400 78.68400 40.18400 1.000 89.05137 -1 ASP B O 1
ATOM 2233 N N . LYS B 1 8 ? 16.52200 80.69400 39.40300 1.000 99.15525 0 LYS B N 1
ATOM 2234 C CA . LYS B 1 8 ? 15.21900 81.16200 38.92400 1.000 98.09624 0 LYS B CA 1
ATOM 2235 C C . LYS B 1 8 ? 14.39200 80.08300 38.21600 1.000 91.12939 0 LYS B C 1
ATOM 2236 O O . LYS B 1 8 ? 13.21700 79.87500 38.53900 1.000 80.84126 0 LYS B O 1
ATOM 2242 N N . MET B 1 9 ? 14.98700 79.44200 37.23000 1.000 94.14036 1 MET B N 1
ATOM 2243 C CA . MET B 1 9 ? 14.31100 78.44800 36.42500 1.000 96.78077 1 MET B CA 1
ATOM 2244 C C . MET B 1 9 ? 13.85100 77.27300 37.23800 1.000 87.21533 1 MET B C 1
ATOM 2245 O O . MET B 1 9 ? 12.70500 76.89900 37.18200 1.000 78.53322 1 MET B O 1
ATOM 2250 N N . ASP B 1 10 ? 14.75000 76.73700 38.05800 1.000 86.07953 2 ASP B N 1
ATOM 2251 C CA . ASP B 1 10 ? 14.43800 75.56300 38.86200 1.000 82.64344 2 ASP B CA 1
ATOM 2252 C C . ASP B 1 10 ? 13.26800 75.87900 39.77400 1.000 66.77572 2 ASP B C 1
ATOM 2253 O O . ASP B 1 10 ? 12.37600 75.05000 39.95800 1.000 54.80058 2 ASP B O 1
ATOM 2258 N N . GLU B 1 11 ? 13.26700 77.07600 40.34500 1.000 58.73338 3 GLU B N 1
ATOM 2259 C CA . GLU B 1 11 ? 12.14800 77.48200 41.18900 1.000 56.57848 3 GLU B CA 1
ATOM 2260 C C . GLU B 1 11 ? 10.85500 77.58000 40.38700 1.000 55.14290 3 GLU B C 1
ATOM 2261 O O . GLU B 1 11 ? 9.81500 77.11100 40.84500 1.000 52.51390 3 GLU B O 1
ATOM 2267 N N . THR B 1 12 ? 10.91000 78.15800 39.17800 1.000 58.05998 4 THR B N 1
ATOM 2268 C CA . THR B 1 12 ? 9.71700 78.28100 38.33900 1.000 58.17358 4 THR B CA 1
ATOM 2269 C C . THR B 1 12 ? 9.12100 76.91900 38.00800 1.000 57.33702 4 THR B C 1
ATOM 2270 O O . THR B 1 12 ? 7.90400 76.72800 38.08900 1.000 54.31892 4 THR B O 1
ATOM 2274 N N . GLU B 1 13 ? 9.96600 75.95400 37.65400 1.000 56.36797 5 GLU B N 1
ATOM 2275 C CA . GLU B 1 13 ? 9.45700 74.63700 37.29100 1.000 60.69749 5 GLU B CA 1
ATOM 2276 C C . GLU B 1 13 ? 8.87000 73.90900 38.48800 1.000 51.15075 5 GLU B C 1
ATOM 2277 O O . GLU B 1 13 ? 7.85700 73.21800 38.35700 1.000 49.60307 5 GLU B O 1
ATOM 2283 N N . LEU B 1 14 ? 9.49100 74.04400 39.66100 1.000 50.09581 6 LEU B N 1
ATOM 2284 C CA . LEU B 1 14 ? 8.94500 73.37000 40.82900 1.000 47.08210 6 LEU B CA 1
ATOM 2285 C C . LEU B 1 14 ? 7.62700 74.00900 41.27300 1.000 47.76223 6 LEU B C 1
ATOM 2286 O O . LEU B 1 14 ? 6.69400 73.29600 41.66200 1.000 43.98673 6 LEU B O 1
ATOM 2291 N N . LEU B 1 15 ? 7.54800 75.34200 41.25100 1.000 47.39280 7 LEU B N 1
ATOM 2292 C CA . LEU B 1 15 ? 6.28700 76.01100 41.57800 1.000 46.74715 7 LEU B CA 1
ATOM 2293 C C . LEU B 1 15 ? 5.17000 75.55800 40.63700 1.000 46.68050 7 LEU B C 1
ATOM 2294 O O . LEU B 1 15 ? 4.07100 75.22200 41.08100 1.000 45.09505 7 LEU B O 1
ATOM 2299 N N . ARG B 1 16 ? 5.47000 75.48200 39.34300 1.000 48.62518 8 ARG B N 1
ATOM 2300 C CA . ARG B 1 16 ? 4.47700 75.02500 38.37700 1.000 48.90334 8 ARG B CA 1
ATOM 2301 C C . ARG B 1 16 ? 4.03400 73.61100 38.70100 1.000 46.64468 8 ARG B C 1
ATOM 2302 O O . ARG B 1 16 ? 2.83500 73.32400 38.71700 1.000 47.04825 8 ARG B O 1
ATOM 2310 N N . ARG B 1 17 ? 4.99300 72.74000 39.04500 1.000 45.84857 9 ARG B N 1
ATOM 2311 C CA . ARG B 1 17 ? 4.70500 71.32900 39.26300 1.000 44.32897 9 ARG B CA 1
ATOM 2312 C C . ARG B 1 17 ? 3.70700 71.12300 40.40000 1.000 45.18930 9 ARG B C 1
ATOM 2313 O O . ARG B 1 17 ? 2.81200 70.27700 40.30300 1.000 43.65845 9 ARG B O 1
ATOM 2321 N N . SER B 1 18 ? 3.87200 71.84000 41.50700 1.000 42.83183 10 SER B N 1
ATOM 2322 C CA . SER B 1 18 ? 2.95700 71.69300 42.63600 1.000 39.66192 10 SER B CA 1
ATOM 2323 C C . SER B 1 18 ? 1.86300 72.75900 42.67500 1.000 40.49939 10 SER B C 1
ATOM 2324 O O . SER B 1 18 ? 1.11800 72.82400 43.66000 1.000 42.05550 10 SER B O 1
ATOM 2327 N N . ASP B 1 19 ? 1.75800 73.59200 41.64500 1.000 41.96915 11 ASP B N 1
ATOM 2328 C CA . ASP B 1 19 ? 0.81400 74.71900 41.62600 1.000 45.02564 11 ASP B CA 1
ATOM 2329 C C . ASP B 1 19 ? 0.97500 75.61600 42.85500 1.000 44.56183 11 ASP B C 1
ATOM 2330 O O . ASP B 1 19 ? 0.00600 76.02400 43.49700 1.000 42.27015 11 ASP B O 1
ATOM 2335 N N . GLY B 1 20 ? 2.21800 75.93600 43.17500 1.000 42.80107 12 GLY B N 1
ATOM 2336 C CA . GLY B 1 20 ? 2.49600 76.84800 44.24500 1.000 44.54509 12 GLY B CA 1
ATOM 2337 C C . GLY B 1 20 ? 3.28400 76.15200 45.32400 1.000 44.54691 12 GLY B C 1
ATOM 2338 O O . GLY B 1 20 ? 3.49700 74.93200 45.27100 1.000 40.25115 12 GLY B O 1
ATOM 2339 N N . PRO B 1 21 ? 3.71700 76.92500 46.32600 1.000 41.64758 13 PRO B N 1
ATOM 2340 C CA . PRO B 1 21 ? 4.51300 76.36400 47.43000 1.000 42.26505 13 PRO B CA 1
ATOM 2341 C C . PRO B 1 21 ? 3.81700 75.21100 48.14000 1.000 41.77228 13 PRO B C 1
ATOM 2342 O O . PRO B 1 21 ? 2.59800 75.20500 48.33600 1.000 39.70888 13 PRO B O 1
ATOM 2346 N N . VAL B 1 22 ? 4.61500 74.24500 48.55400 1.000 37.88233 14 VAL B N 1
ATOM 2347 C CA . VAL B 1 22 ? 4.14700 73.11000 49.34200 1.000 41.76006 14 VAL B CA 1
ATOM 2348 C C . VAL B 1 22 ? 4.61900 73.34400 50.77000 1.000 40.88730 14 VAL B C 1
ATOM 2349 O O . VAL B 1 22 ? 5.82200 73.50800 51.00400 1.000 36.80438 14 VAL B O 1
ATOM 2353 N N . THR B 1 23 ? 3.68400 73.41000 51.71400 1.000 36.89134 15 THR B N 1
ATOM 2354 C CA . THR B 1 23 ? 4.05100 73.78200 53.07400 1.000 39.02541 15 THR B CA 1
ATOM 2355 C C . THR B 1 23 ? 4.10300 72.57500 54.00800 1.000 38.57764 15 THR B C 1
ATOM 2356 O O . THR B 1 23 ? 3.60200 71.49200 53.70800 1.000 38.00728 15 THR B O 1
ATOM 2360 N N . ARG B 1 24 ? 4.66900 72.81600 55.18900 1.000 39.39690 16 ARG B N 1
ATOM 2361 C CA . ARG B 1 24 ? 4.76000 71.79200 56.22400 1.000 40.11918 16 ARG B CA 1
ATOM 2362 C C . ARG B 1 24 ? 3.38300 71.18800 56.54500 1.000 37.82165 16 ARG B C 1
ATOM 2363 O O . ARG B 1 24 ? 3.21600 69.97100 56.56600 1.000 38.00613 16 ARG B O 1
ATOM 2371 N N . ASP B 1 25 ? 2.38800 72.02000 56.80700 1.000 41.06743 17 ASP B N 1
ATOM 2372 C CA . ASP B 1 25 ? 1.09300 71.46200 57.19200 1.000 47.09932 17 ASP B CA 1
ATOM 2373 C C . ASP B 1 25 ? 0.41200 70.70900 56.04800 1.000 45.60010 17 ASP B C 1
ATOM 2374 O O . ASP B 1 25 ? -0.36200 69.77300 56.28700 1.000 42.03731 17 ASP B O 1
ATOM 2379 N N . ARG B 1 26 ? 0.69400 71.07500 54.80700 1.000 44.76445 18 ARG B N 1
ATOM 2380 C CA . ARG B 1 26 ? 0.08500 70.35800 53.70100 1.000 42.11637 18 ARG B CA 1
ATOM 2381 C C . ARG B 1 26 ? 0.71800 68.98700 53.52600 1.000 39.16201 18 ARG B C 1
ATOM 2382 O O . ARG B 1 26 ? 0.02600 68.00400 53.23500 1.000 40.25718 18 ARG B O 1
ATOM 2390 N N . ILE B 1 27 ? 2.04000 68.91400 53.65300 1.000 37.70515 19 ILE B N 1
ATOM 2391 C CA . ILE B 1 27 ? 2.72100 67.63400 53.65400 1.000 37.40997 19 ILE B CA 1
ATOM 2392 C C . ILE B 1 27 ? 2.21000 66.75300 54.79600 1.000 36.78108 19 ILE B C 1
ATOM 2393 O O . ILE B 1 27 ? 1.95000 65.56000 54.60500 1.000 36.35051 19 ILE B O 1
ATOM 2398 N N . ARG B 1 28 ? 2.06000 67.32800 55.99100 1.000 35.71960 20 ARG B N 1
ATOM 2399 C CA . ARG B 1 28 ? 1.54600 66.55900 57.11700 1.000 35.61596 20 ARG B CA 1
ATOM 2400 C C . ARG B 1 28 ? 0.18800 65.97400 56.77700 1.000 37.60261 20 ARG B C 1
ATOM 2401 O O . ARG B 1 28 ? -0.07900 64.79000 57.02300 1.000 39.86404 20 ARG B O 1
ATOM 2409 N N . HIS B 1 29 ? -0.68300 66.79800 56.19800 1.000 35.87425 21 HIS B N 1
ATOM 2410 C CA . HIS B 1 29 ? -2.00600 66.32900 55.78600 1.000 38.77747 21 HIS B CA 1
ATOM 2411 C C . HIS B 1 29 ? -1.90900 65.19500 54.76000 1.000 35.97094 21 HIS B C 1
ATOM 2412 O O . HIS B 1 29 ? -2.57300 64.15300 54.90600 1.000 38.29404 21 HIS B O 1
ATOM 2419 N N . ASP B 1 30 ? -1.03500 65.34200 53.75900 1.000 36.24481 22 ASP B N 1
ATOM 2420 C CA . ASP B 1 30 ? -0.91800 64.30600 52.73500 1.000 36.02274 22 ASP B CA 1
ATOM 2421 C C . ASP B 1 30 ? -0.32200 63.01500 53.29500 1.000 34.77164 22 ASP B C 1
ATOM 2422 O O . ASP B 1 30 ? -0.67300 61.92300 52.82900 1.000 36.10299 22 ASP B O 1
ATOM 2427 N N . LEU B 1 31 ? 0.60900 63.12100 54.24100 1.000 34.62448 23 LEU B N 1
ATOM 2428 C CA . LEU B 1 31 ? 1.18400 61.92500 54.84400 1.000 36.73101 23 LEU B CA 1
ATOM 2429 C C . LEU B 1 31 ? 0.15500 61.16400 55.68200 1.000 39.19760 23 LEU B C 1
ATOM 2430 O O . LEU B 1 31 ? 0.12500 59.93100 55.65700 1.000 37.90479 23 LEU B O 1
ATOM 2435 N N . ALA B 1 32 ? -0.64100 61.87900 56.48100 1.000 37.11843 24 ALA B N 1
ATOM 2436 C CA . ALA B 1 32 ? -1.71600 61.23600 57.22300 1.000 42.94879 24 ALA B CA 1
ATOM 2437 C C . ALA B 1 32 ? -2.72500 60.56100 56.27500 1.000 44.66463 24 ALA B C 1
ATOM 2438 O O . ALA B 1 32 ? -3.16500 59.44000 56.53500 1.000 40.72114 24 ALA B O 1
ATOM 2440 N N . ALA B 1 33 ? -3.04300 61.19300 55.14000 1.000 39.48610 25 ALA B N 1
ATOM 2441 C CA . ALA B 1 33 ? -3.96900 60.57300 54.18900 1.000 40.06481 25 ALA B CA 1
ATOM 2442 C C . ALA B 1 33 ? -3.40900 59.27700 53.60300 1.000 47.66978 25 ALA B C 1
ATOM 2443 O O . ALA B 1 33 ? -4.17800 58.38000 53.23300 1.000 46.72212 25 ALA B O 1
ATOM 2445 N N . LEU B 1 34 ? -2.07800 59.15200 53.52400 1.000 41.87656 26 LEU B N 1
ATOM 2446 C CA . LEU B 1 34 ? -1.45600 57.92100 53.05200 1.000 43.54419 26 LEU B CA 1
ATOM 2447 C C . LEU B 1 34 ? -1.58000 56.77900 54.05600 1.000 48.48435 26 LEU B C 1
ATOM 2448 O O . LEU B 1 34 ? -1.41600 55.61100 53.68300 1.000 49.57070 26 LEU B O 1
ATOM 2453 N N . GLY B 1 35 ? -1.75900 57.09400 55.34200 1.000 40.00922 27 GLY B N 1
ATOM 2454 C CA . GLY B 1 35 ? -1.88400 56.07300 56.38700 1.000 38.99458 27 GLY B CA 1
ATOM 2455 C C . GLY B 1 35 ? -0.82500 56.18100 57.46600 1.000 37.39978 27 GLY B C 1
ATOM 2456 O O . GLY B 1 35 ? -0.78600 55.33800 58.36800 1.000 42.15628 27 GLY B O 1
ATOM 2457 N N . LEU B 1 36 ? 0.05700 57.16900 57.42900 1.000 37.16057 28 LEU B N 1
ATOM 2458 C CA . LEU B 1 36 ? 1.03100 57.32100 58.50200 1.000 36.44171 28 LEU B CA 1
ATOM 2459 C C . LEU B 1 36 ? 0.31900 57.82300 59.76300 1.000 40.57206 28 LEU B C 1
ATOM 2460 O O . LEU B 1 36 ? -0.56600 58.68700 59.67600 1.000 39.70126 28 LEU B O 1
ATOM 2465 N N . VAL B 1 37 ? 0.67500 57.27200 60.93500 1.000 39.66923 29 VAL B N 1
ATOM 2466 C CA . VAL B 1 37 ? -0.08600 57.56200 62.15300 1.000 41.16779 29 VAL B CA 1
ATOM 2467 C C . VAL B 1 37 ? 0.86900 57.84500 63.31200 1.000 46.78553 29 VAL B C 1
ATOM 2468 O O . VAL B 1 37 ? 2.06100 57.49100 63.27200 1.000 42.74034 29 VAL B O 1
ATOM 2472 N N . PRO B 1 38 ? 0.35400 58.46000 64.39200 1.000 45.75203 30 PRO B N 1
ATOM 2473 C CA . PRO B 1 38 ? 1.18000 58.68600 65.57500 1.000 45.71573 30 PRO B CA 1
ATOM 2474 C C . PRO B 1 38 ? 1.80600 57.39300 66.07700 1.000 49.95460 30 PRO B C 1
ATOM 2475 O O . PRO B 1 38 ? 1.16400 56.34400 66.13400 1.000 49.16407 30 PRO B O 1
ATOM 2479 N N . GLY B 1 39 ? 3.07300 57.47400 66.44700 1.000 44.62352 31 GLY B N 1
ATOM 2480 C CA . GLY B 1 39 ? 3.75100 56.32600 66.97800 1.000 46.19378 31 GLY B CA 1
ATOM 2481 C C . GLY B 1 39 ? 4.46600 55.48200 65.95000 1.000 45.19581 31 GLY B C 1
ATOM 2482 O O . GLY B 1 39 ? 5.22400 54.59600 66.34300 1.000 45.23349 31 GLY B O 1
ATOM 2483 N N . ASP B 1 40 ? 4.24500 55.71700 64.65300 1.000 43.55451 32 ASP B N 1
ATOM 2484 C CA . ASP B 1 40 ? 4.88200 54.90200 63.62400 1.000 42.60382 32 ASP B CA 1
ATOM 2485 C C . ASP B 1 40 ? 6.39900 55.08700 63.65000 1.000 40.68073 32 ASP B C 1
ATOM 2486 O O . ASP B 1 40 ? 6.91500 56.17600 63.92300 1.000 39.02237 32 ASP B O 1
ATOM 2491 N N . THR B 1 41 ? 7.11800 54.03400 63.28300 1.000 43.84949 33 THR B N 1
ATOM 2492 C CA . THR B 1 41 ? 8.51200 54.15700 62.86700 1.000 41.27092 33 THR B CA 1
ATOM 2493 C C . THR B 1 41 ? 8.55400 54.02200 61.34900 1.000 41.44491 33 THR B C 1
ATOM 2494 O O . THR B 1 41 ? 8.08800 53.01300 60.80500 1.000 41.16141 33 THR B O 1
ATOM 2498 N N . VAL B 1 42 ? 9.07600 55.03400 60.65000 1.000 37.52906 34 VAL B N 1
ATOM 2499 C CA . VAL B 1 42 ? 9.01200 55.00200 59.19100 1.000 37.66043 34 VAL B CA 1
ATOM 2500 C C . VAL B 1 42 ? 10.38500 55.30700 58.60600 1.000 37.28655 34 VAL B C 1
ATOM 2501 O O . VAL B 1 42 ? 10.96600 56.36600 58.86800 1.000 36.60463 34 VAL B O 1
ATOM 2505 N N . MET B 1 43 ? 10.89800 54.37700 57.81100 1.000 37.38594 35 MET B N 1
ATOM 2506 C CA . MET B 1 43 ? 12.06800 54.60800 56.97500 1.000 37.83502 35 MET B CA 1
ATOM 2507 C C . MET B 1 43 ? 11.61600 55.23700 55.65300 1.000 36.33406 35 MET B C 1
ATOM 2508 O O . MET B 1 43 ? 10.68300 54.74700 55.01900 1.000 35.12473 35 MET B O 1
ATOM 2513 N N . PHE B 1 44 ? 12.25500 56.32300 55.23200 1.000 35.27149 36 PHE B N 1
ATOM 2514 C CA . PHE B 1 44 ? 11.71400 57.02300 54.08400 1.000 33.79619 36 PHE B CA 1
ATOM 2515 C C . PHE B 1 44 ? 12.81600 57.38000 53.09600 1.000 35.68248 36 PHE B C 1
ATOM 2516 O O . PHE B 1 44 ? 13.94700 57.68900 53.48300 1.000 33.75010 36 PHE B O 1
ATOM 2524 N N . HIS B 1 45 ? 12.46800 57.23500 51.81300 1.0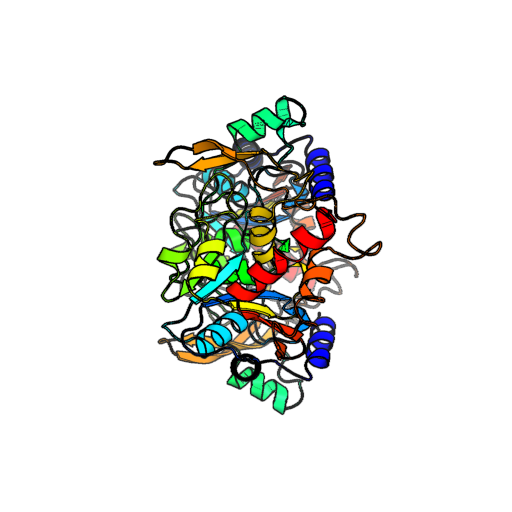00 31.80399 37 HIS B N 1
ATOM 2525 C CA . HIS B 1 45 ? 13.27700 57.55100 50.64700 1.000 34.21945 37 HIS B CA 1
ATOM 2526 C C . HIS B 1 45 ? 12.58100 58.66800 49.88200 1.000 36.77217 37 HIS B C 1
ATOM 2527 O O . HIS B 1 45 ? 11.36900 58.58600 49.63400 1.000 36.91369 37 HIS B O 1
ATOM 2534 N N . THR B 1 46 ? 13.33400 59.69300 49.49300 1.000 36.62942 38 THR B N 1
ATOM 2535 C CA . THR B 1 46 ? 12.74400 60.95100 49.05200 1.000 36.16961 38 THR B CA 1
ATOM 2536 C C . THR B 1 46 ? 13.34900 61.38800 47.72800 1.000 37.01207 38 THR B C 1
ATOM 2537 O O . THR B 1 46 ? 14.57700 61.38300 47.56000 1.000 35.65817 38 THR B O 1
ATOM 2541 N N . ARG B 1 47 ? 12.49200 61.81800 46.80800 1.000 35.15029 39 ARG B N 1
ATOM 2542 C CA . ARG B 1 47 ? 12.94000 62.58400 45.64700 1.000 35.64623 39 ARG B CA 1
ATOM 2543 C C . ARG B 1 47 ? 12.30000 63.96000 45.82000 1.000 37.91038 39 ARG B C 1
ATOM 2544 O O . ARG B 1 47 ? 11.13600 64.18400 45.47700 1.000 36.01910 39 ARG B O 1
ATOM 2552 N N . LEU B 1 48 ? 13.07000 64.87900 46.40300 1.000 37.20362 40 LEU B N 1
ATOM 2553 C CA . LEU B 1 48 ? 12.49600 66.11300 46.91500 1.000 36.26346 40 LEU B CA 1
ATOM 2554 C C . LEU B 1 48 ? 11.82200 66.93800 45.81800 1.000 36.52899 40 LEU B C 1
ATOM 2555 O O . LEU B 1 48 ? 10.73800 67.47900 46.03200 1.000 34.81022 40 LEU B O 1
ATOM 2560 N N . SER B 1 49 ? 12.44200 67.06600 44.64400 1.000 31.16407 41 SER B N 1
ATOM 2561 C CA . SER B 1 49 ? 11.82900 67.88500 43.59700 1.000 34.63266 41 SER B CA 1
ATOM 2562 C C . SER B 1 49 ? 10.51100 67.30500 43.09200 1.000 33.99062 41 SER B C 1
ATOM 2563 O O . SER B 1 49 ? 9.69800 68.03900 42.52200 1.000 35.48515 41 SER B O 1
ATOM 2566 N N . ALA B 1 50 ? 10.30200 65.99400 43.23700 1.000 32.87760 42 ALA B N 1
ATOM 2567 C CA . ALA B 1 50 ? 9.03800 65.39100 42.81200 1.000 35.80351 42 ALA B CA 1
ATOM 2568 C C . ALA B 1 50 ? 7.87000 65.95500 43.60800 1.000 34.42559 42 ALA B C 1
ATOM 2569 O O . ALA B 1 50 ? 6.75000 66.02400 43.09800 1.000 35.37036 42 ALA B O 1
ATOM 2571 N N . ILE B 1 51 ? 8.11000 66.34500 44.86300 1.000 32.92976 43 ILE B N 1
ATOM 2572 C CA . ILE B 1 51 ? 7.05400 66.95000 45.67500 1.000 36.53998 43 ILE B CA 1
ATOM 2573 C C . ILE B 1 51 ? 6.61400 68.28300 45.07900 1.000 37.59890 43 ILE B C 1
ATOM 2574 O O . ILE B 1 51 ? 5.43200 68.63400 45.12100 1.000 35.85033 43 ILE B O 1
ATOM 2579 N N . GLY B 1 52 ? 7.55200 69.03600 44.50500 1.000 35.81358 44 GLY B N 1
ATOM 2580 C CA . GLY B 1 52 ? 7.29100 70.37200 44.01400 1.000 37.50205 44 GLY B CA 1
ATOM 2581 C C . GLY B 1 52 ? 8.18800 71.37000 44.72000 1.000 40.02104 44 GLY B C 1
ATOM 2582 O O . GLY B 1 52 ? 9.24900 71.00300 45.24800 1.000 36.43048 44 GLY B O 1
ATOM 2583 N N . TYR B 1 53 ? 7.71500 72.61400 44.79200 1.000 37.86783 45 TYR B N 1
ATOM 2584 C CA . TYR B 1 53 ? 8.49000 73.65600 45.47900 1.000 38.04583 45 TYR B CA 1
ATOM 2585 C C . TYR B 1 53 ? 8.17400 73.56500 46.96500 1.000 38.56184 45 TYR B C 1
ATOM 2586 O O . TYR B 1 53 ? 7.08600 73.95100 47.40700 1.000 37.82328 45 TYR B O 1
ATOM 2595 N N . VAL B 1 54 ? 9.09800 73.02400 47.75900 1.000 37.93009 46 VAL B N 1
ATOM 2596 C CA . VAL B 1 54 ? 8.83900 72.82200 49.17600 1.000 34.25368 46 VAL B CA 1
ATOM 2597 C C . VAL B 1 54 ? 9.39700 74.02400 49.93500 1.000 40.38041 46 VAL B C 1
ATOM 2598 O O . VAL B 1 54 ? 10.60500 74.27800 49.91100 1.000 37.88632 46 VAL B O 1
ATOM 2602 N N . SER B 1 55 ? 8.51000 74.76700 50.59400 1.000 37.64778 47 SER B N 1
ATOM 2603 C CA A SER B 1 55 ? 8.86800 75.99800 51.30200 0.500 39.82094 47 SER B CA 1
ATOM 2604 C CA B SER B 1 55 ? 8.89400 75.99600 51.28500 0.500 39.77601 47 SER B CA 1
ATOM 2605 C C . SER B 1 55 ? 9.70500 75.63300 52.52200 1.000 37.47986 47 SER B C 1
ATOM 2606 O O . SER B 1 55 ? 9.17000 75.16900 53.53600 1.000 37.76947 47 SER B O 1
ATOM 2611 N N . GLY B 1 56 ? 11.01600 75.81900 52.43500 1.000 38.30070 48 GLY B N 1
ATOM 2612 C CA . GLY B 1 56 ? 11.90700 75.46700 53.53100 1.000 37.37102 48 GLY B CA 1
ATOM 2613 C C . GLY B 1 56 ? 12.73300 74.22800 53.29100 1.000 40.34867 48 GLY B C 1
ATOM 2614 O O . GLY B 1 56 ? 13.53100 73.85700 54.16500 1.000 39.67839 48 GLY B O 1
ATOM 2615 N N . GLY B 1 57 ? 12.56500 73.57000 52.14400 1.000 39.79086 49 GLY B N 1
ATOM 2616 C CA . GLY B 1 57 ? 13.40900 72.45500 51.75800 1.000 35.91946 49 GLY B CA 1
ATOM 2617 C C . GLY B 1 57 ? 13.29700 71.25000 52.67800 1.000 39.92760 49 GLY B C 1
ATOM 2618 O O . GLY B 1 57 ? 12.23100 70.95900 53.25300 1.000 37.33466 49 GLY B O 1
ATOM 2619 N N . PRO B 1 58 ? 14.41500 70.50700 52.81100 1.000 36.82674 50 PRO B N 1
ATOM 2620 C CA . PRO B 1 58 ? 14.39500 69.25300 53.59300 1.000 38.00790 50 PRO B CA 1
ATOM 2621 C C . PRO B 1 58 ? 13.86200 69.42800 55.01100 1.000 37.69067 50 PRO B C 1
ATOM 2622 O O . PRO B 1 58 ? 13.15700 68.53700 55.50800 1.000 34.43155 50 PRO B O 1
ATOM 2626 N N . GLN B 1 59 ? 14.17300 70.55900 55.66500 1.000 36.94788 51 GLN B N 1
ATOM 2627 C CA A GLN B 1 59 ? 13.71900 70.77300 57.03900 0.500 36.01321 51 GLN B CA 1
ATOM 2628 C CA B GLN B 1 59 ? 13.71200 70.79900 57.03900 0.500 36.07641 51 GLN B CA 1
ATOM 2629 C C . GLN B 1 59 ? 12.19800 70.68200 57.13700 1.000 38.32189 51 GLN B C 1
ATOM 2630 O O . GLN B 1 59 ? 11.65400 70.18400 58.14400 1.000 36.71125 51 GLN B O 1
ATOM 2641 N N . THR B 1 60 ? 11.49500 71.15500 56.10300 1.000 35.96511 52 THR B N 1
ATOM 2642 C CA . THR B 1 60 ? 10.03600 71.13600 56.11500 1.000 35.35957 52 THR B CA 1
ATOM 2643 C C . THR B 1 60 ? 9.49500 69.72000 55.96300 1.000 33.53956 52 THR B C 1
ATOM 2644 O O . THR B 1 60 ? 8.52400 69.34600 56.64000 1.000 35.72365 52 THR B O 1
ATOM 2648 N N . VAL B 1 61 ? 10.11900 68.91200 55.10200 1.000 32.70503 53 VAL B N 1
ATOM 2649 C CA . VAL B 1 61 ? 9.71900 67.51200 54.98200 1.000 31.73002 53 VAL B CA 1
ATOM 2650 C C . VAL B 1 61 ? 9.91200 66.79200 56.30900 1.000 34.65079 53 VAL B C 1
ATOM 2651 O O . VAL B 1 61 ? 9.02300 66.06800 56.77400 1.000 36.10414 53 VAL B O 1
ATOM 2655 N N . ILE B 1 62 ? 11.05400 67.00700 56.96400 1.000 32.92680 54 ILE B N 1
ATOM 2656 C CA . ILE B 1 62 ? 11.32300 66.31500 58.23100 1.000 32.60485 54 ILE B CA 1
ATOM 2657 C C . ILE B 1 62 ? 10.33000 66.74000 59.31200 1.000 34.62479 54 ILE B C 1
ATOM 2658 O O . ILE B 1 62 ? 9.76700 65.90800 60.03000 1.000 35.64442 54 ILE B O 1
ATOM 2663 N N . ASP B 1 63 ? 10.06300 68.03700 59.41700 1.000 33.96552 55 ASP B N 1
ATOM 2664 C CA . ASP B 1 63 ? 9.13800 68.48500 60.45000 1.000 36.96080 55 ASP B CA 1
ATOM 2665 C C . ASP B 1 63 ? 7.70000 68.04200 60.19100 1.000 37.35506 55 ASP B C 1
ATOM 2666 O O . ASP B 1 63 ? 6.95600 67.78000 61.14600 1.000 39.50012 55 ASP B O 1
ATOM 2671 N N . ALA B 1 64 ? 7.29300 67.92000 58.92300 1.000 32.82693 56 ALA B N 1
ATOM 2672 C CA . ALA B 1 64 ? 5.97700 67.35400 58.63300 1.000 34.35223 56 ALA B CA 1
ATOM 2673 C C . ALA B 1 64 ? 5.90600 65.88600 59.06100 1.000 36.01482 56 ALA B C 1
ATOM 2674 O O . ALA B 1 64 ? 4.89700 65.43900 59.62100 1.000 34.17527 56 ALA B O 1
ATOM 2676 N N . LEU B 1 65 ? 6.94900 65.11500 58.76500 1.000 32.28935 57 LEU B N 1
ATOM 2677 C CA . LEU B 1 65 ? 6.99000 63.72100 59.19500 1.000 35.28712 57 LEU B CA 1
ATOM 2678 C C . LEU B 1 65 ? 6.91800 63.61200 60.72000 1.000 37.72667 57 LEU B C 1
ATOM 2679 O O . LEU B 1 65 ? 6.23200 62.73600 61.25000 1.000 38.72392 57 LEU B O 1
ATOM 2684 N N . LEU B 1 66 ? 7.65500 64.47600 61.43900 1.000 35.44457 58 LEU B N 1
ATOM 2685 C CA . LEU B 1 66 ? 7.59700 64.49700 62.89700 1.000 37.33333 58 LEU B CA 1
ATOM 2686 C C . LEU B 1 66 ? 6.22100 64.90200 63.39600 1.000 40.61103 58 LEU B C 1
ATOM 2687 O O . LEU B 1 66 ? 5.78100 64.42300 64.45200 1.000 40.85325 58 LEU B O 1
ATOM 2692 N N . ASP B 1 67 ? 5.55600 65.81900 62.68700 1.000 38.04181 59 ASP B N 1
ATOM 2693 C CA . ASP B 1 67 ? 4.19400 66.18100 63.06500 1.000 43.61563 59 ASP B CA 1
ATOM 2694 C C . ASP B 1 67 ? 3.27000 64.97100 63.01200 1.000 45.38262 59 ASP B C 1
ATOM 2695 O O . ASP B 1 67 ? 2.39600 64.82200 63.86700 1.000 44.17089 59 ASP B O 1
ATOM 2700 N N . VAL B 1 68 ? 3.42100 64.11400 61.99300 1.000 40.52363 60 VAL B N 1
ATOM 2701 C CA . VAL B 1 68 ? 2.49500 62.99800 61.85100 1.000 39.39186 60 VAL B CA 1
ATOM 2702 C C . VAL B 1 68 ? 2.80000 61.91600 62.88300 1.000 43.88224 60 VAL B C 1
ATOM 2703 O O . VAL B 1 68 ? 1.90200 61.45900 63.60000 1.000 46.12578 60 VAL B O 1
ATOM 2707 N N . VAL B 1 69 ? 4.06900 61.50500 63.00300 1.000 37.30764 61 VAL B N 1
ATOM 2708 C CA . VAL B 1 69 ? 4.34600 60.37200 63.89300 1.000 37.93274 61 VAL B CA 1
ATOM 2709 C C . VAL B 1 69 ? 4.43100 60.83000 65.33500 1.000 40.92364 61 VAL B C 1
ATOM 2710 O O . VAL B 1 69 ? 4.29000 60.00400 66.24400 1.000 42.22071 61 VAL B O 1
ATOM 2714 N N . GLY B 1 70 ? 4.61600 62.12600 65.57900 1.000 40.58124 62 GLY B N 1
ATOM 2715 C CA . GLY B 1 70 ? 4.55700 62.65100 66.92600 1.000 43.09350 62 GLY B CA 1
ATOM 2716 C C . GLY B 1 70 ? 5.74000 62.21100 67.76900 1.000 45.72580 62 GLY B C 1
ATOM 2717 O O . GLY B 1 70 ? 6.61500 61.48100 67.29600 1.000 44.74385 62 GLY B O 1
ATOM 2718 N N . PRO B 1 71 ? 5.77400 62.61800 69.05000 1.000 45.70192 63 PRO B N 1
ATOM 2719 C CA . PRO B 1 71 ? 6.98700 62.40300 69.86400 1.000 46.28552 63 PRO B CA 1
ATOM 2720 C C . PRO B 1 71 ? 7.33200 60.93900 70.11100 1.000 47.83631 63 PRO B C 1
ATOM 2721 O O . PRO B 1 71 ? 8.48700 60.64700 70.43000 1.000 43.44667 63 PRO B O 1
ATOM 2725 N N . THR B 1 72 ? 6.37200 60.01700 70.03600 1.000 47.42356 64 THR B N 1
ATOM 2726 C CA . THR B 1 72 ? 6.67200 58.60700 70.27100 1.000 44.73026 64 THR B CA 1
ATOM 2727 C C . THR B 1 72 ? 7.08900 57.86900 69.00100 1.000 42.87514 64 THR B C 1
ATOM 2728 O O . THR B 1 72 ? 7.47800 56.70000 69.08300 1.000 44.35668 64 THR B O 1
ATOM 2732 N N . GLY B 1 73 ? 7.01500 58.51100 67.83200 1.000 40.47141 65 GLY B N 1
ATOM 2733 C CA . GLY B 1 73 ? 7.42800 57.88300 66.59200 1.000 42.31214 65 GLY B CA 1
ATOM 2734 C C . GLY B 1 73 ? 8.88700 58.15300 66.25600 1.000 41.17902 65 GLY B C 1
ATOM 2735 O O . GLY B 1 73 ? 9.59900 58.86900 66.95300 1.000 40.39897 65 GLY B O 1
ATOM 2736 N N . THR B 1 74 ? 9.32400 57.57800 65.13600 1.000 38.46724 66 THR B N 1
ATOM 2737 C CA . THR B 1 74 ? 10.72700 57.62700 64.76100 1.000 37.08363 66 THR B CA 1
ATOM 2738 C C . THR B 1 74 ? 10.82500 57.68500 63.24500 1.000 37.92610 66 THR B C 1
ATOM 2739 O O . THR B 1 74 ? 10.06000 57.01100 62.55700 1.000 41.71067 66 THR B O 1
ATOM 2743 N N . LEU B 1 75 ? 11.77800 58.47000 62.73500 1.000 37.61286 67 LEU B N 1
ATOM 2744 C CA . LEU B 1 75 ? 12.09600 58.53100 61.30900 1.000 40.61759 67 LEU B CA 1
ATOM 2745 C C . LEU B 1 75 ? 13.44000 57.86400 61.07300 1.000 39.56966 67 LEU B C 1
ATOM 2746 O O . LEU B 1 75 ? 14.34500 57.99400 61.88900 1.000 39.66876 67 LEU B O 1
ATOM 2751 N N . LEU B 1 76 ? 13.59600 57.18300 59.95400 1.000 37.35189 68 LEU B N 1
ATOM 2752 C CA . LEU B 1 76 ? 14.81900 56.51700 59.55800 1.000 35.46311 68 LEU B CA 1
ATOM 2753 C C . LEU B 1 76 ? 15.19300 56.77100 58.10800 1.000 39.94032 68 LEU B C 1
ATOM 2754 O O . LEU B 1 76 ? 14.33200 56.84500 57.27900 1.000 38.71757 68 LEU B O 1
ATOM 2759 N N . VAL B 1 77 ? 16.47400 56.85800 57.80300 1.000 36.69874 69 VAL B N 1
ATOM 2760 C CA . VAL B 1 77 ? 16.92200 57.02400 56.42300 1.000 38.64155 69 VAL B CA 1
ATOM 2761 C C . VAL B 1 77 ? 18.14600 56.15500 56.19800 1.000 41.06866 69 VAL B C 1
ATOM 2762 O O . VAL B 1 77 ? 18.78900 55.69800 57.14100 1.000 37.62220 69 VAL B O 1
ATOM 2766 N N . THR B 1 78 ? 18.48200 55.94400 54.93500 1.000 39.20007 70 THR B N 1
ATOM 2767 C CA . THR B 1 78 ? 19.71600 55.25800 54.60800 1.000 41.34299 70 THR B CA 1
ATOM 2768 C C . THR B 1 78 ? 20.72700 56.32900 54.22300 1.000 39.46632 70 THR B C 1
ATOM 2769 O O . THR B 1 78 ? 20.40100 57.22800 53.44300 1.000 39.67358 70 THR B O 1
ATOM 2773 N N . CYS B 1 79 ? 21.91000 56.30400 54.85500 1.000 38.60184 71 CYS B N 1
ATOM 2774 C CA . CYS B 1 79 ? 22.98200 57.29100 54.62000 1.000 37.21549 71 CYS B CA 1
ATOM 2775 C C . CYS B 1 79 ? 24.14600 56.74900 53.79400 1.000 39.82591 71 CYS B C 1
ATOM 2776 O O . CYS B 1 79 ? 24.49800 57.30200 52.73100 1.000 41.32763 71 CYS B O 1
ATOM 2779 N N . GLY B 1 80 ? 24.80900 55.69500 54.26300 1.000 37.70991 72 GLY B N 1
ATOM 2780 C CA . GLY B 1 80 ? 26.07400 55.30700 53.63500 1.000 37.46495 72 GLY B CA 1
ATOM 2781 C C . GLY B 1 80 ? 27.13400 56.38300 53.83500 1.000 36.63050 72 GLY B C 1
ATOM 2782 O O . GLY B 1 80 ? 26.99900 57.28200 54.64800 1.000 37.37091 72 GLY B O 1
ATOM 2783 N N . TRP B 1 81 ? 28.19800 56.27100 53.04900 1.000 38.22574 73 TRP B N 1
ATOM 2784 C CA . TRP B 1 81 ? 29.38400 57.12700 53.17700 1.000 40.66287 73 TRP B CA 1
ATOM 2785 C C . TRP B 1 81 ? 29.84800 57.54900 51.78600 1.000 42.26605 73 TRP B C 1
ATOM 2786 O O . TRP B 1 81 ? 30.34300 56.71000 51.02400 1.000 43.75006 73 TRP B O 1
ATOM 2797 N N . ASN B 1 82 ? 29.68500 58.84200 51.45400 1.000 41.35657 74 ASN B N 1
ATOM 2798 C CA . ASN B 1 82 ? 29.99600 59.30200 50.10000 1.000 43.05315 74 ASN B CA 1
ATOM 2799 C C . ASN B 1 82 ? 31.46500 59.15500 49.76300 1.000 42.70777 74 ASN B C 1
ATOM 2800 O O . ASN B 1 82 ? 31.81500 58.90100 48.61000 1.000 46.85244 74 ASN B O 1
ATOM 2805 N N . ASP B 1 83 ? 32.34300 59.34500 50.73200 1.000 42.70448 75 ASP B N 1
ATOM 2806 C CA . ASP B 1 83 ? 33.77300 59.41600 50.44200 1.000 43.96123 75 ASP B CA 1
ATOM 2807 C C . ASP B 1 83 ? 34.52900 58.19800 50.96200 1.000 45.36152 75 ASP B C 1
ATOM 2808 O O . ASP B 1 83 ? 35.69600 58.30400 51.34000 1.000 44.94454 75 ASP B O 1
ATOM 2813 N N . ALA B 1 84 ? 33.87000 57.03800 50.98100 1.000 48.29703 76 ALA B N 1
ATOM 2814 C CA . ALA B 1 84 ? 34.54200 55.79100 51.33400 1.000 52.24341 76 ALA B CA 1
ATOM 2815 C C . ALA B 1 84 ? 35.57300 55.43800 50.27100 1.000 51.39938 76 ALA B C 1
ATOM 2816 O O . ALA B 1 84 ? 35.41300 55.80500 49.11400 1.000 53.09521 76 ALA B O 1
ATOM 2818 N N . PRO B 1 85 ? 36.64700 54.73400 50.63200 1.000 53.64957 77 PRO B N 1
ATOM 2819 C CA . PRO B 1 85 ? 37.52200 54.18500 49.60800 1.000 53.59978 77 PRO B CA 1
ATOM 2820 C C . PRO B 1 85 ? 36.74300 53.20200 48.75500 1.000 61.31410 77 PRO B C 1
ATOM 2821 O O . PRO B 1 85 ? 35.85900 52.49900 49.26300 1.000 62.16816 77 PRO B O 1
ATOM 2825 N N . PRO B 1 86 ? 36.99600 53.15800 47.45200 1.000 65.31692 78 PRO B N 1
ATOM 2826 C CA . PRO B 1 86 ? 36.26500 52.21200 46.59700 1.000 69.69388 78 PRO B CA 1
ATOM 2827 C C . PRO B 1 86 ? 36.53900 50.76900 47.01300 1.000 67.94909 78 PRO B C 1
ATOM 2828 O O . PRO B 1 86 ? 37.60600 50.45300 47.53800 1.000 63.18587 78 PRO B O 1
ATOM 2832 N N . TYR B 1 87 ? 35.53900 49.89700 46.80000 1.000 69.22561 79 TYR B N 1
ATOM 2833 C CA . TYR B 1 87 ? 35.69600 48.48100 47.13500 1.000 71.63269 79 TYR B CA 1
ATOM 2834 C C . TYR B 1 87 ? 36.94100 47.90000 46.49200 1.000 75.06267 79 TYR B C 1
ATOM 2835 O O . TYR B 1 87 ? 37.67400 47.12800 47.11800 1.000 73.67016 79 TYR B O 1
ATOM 2844 N N . ASP B 1 88 ? 37.18800 48.27500 45.23800 1.000 76.99012 80 ASP B N 1
ATOM 2845 C CA . ASP B 1 88 ? 38.22400 47.71800 44.38500 1.000 82.90488 80 ASP B CA 1
ATOM 2846 C C . ASP B 1 88 ? 39.52500 48.50200 44.43000 1.000 81.90667 80 ASP B C 1
ATOM 2847 O O . ASP B 1 88 ? 40.33500 48.37400 43.50600 1.000 87.08960 80 ASP B O 1
ATOM 2852 N N . PHE B 1 89 ? 39.74800 49.32700 45.46000 1.000 91.86479 81 PHE B N 1
ATOM 2853 C CA . PHE B 1 89 ? 40.93300 50.18600 45.43700 1.000 86.54737 81 PHE B CA 1
ATOM 2854 C C . PHE B 1 89 ? 42.22700 49.39100 45.51400 1.000 86.73763 81 PHE B C 1
ATOM 2855 O O . PHE B 1 89 ? 43.30600 49.98600 45.43500 1.000 82.33690 81 PHE B O 1
ATOM 2863 N N . THR B 1 90 ? 42.13800 48.07400 45.68500 1.000 92.93058 82 THR B N 1
ATOM 2864 C CA . THR B 1 90 ? 43.27600 47.17200 45.63500 1.000 100.07366 82 THR B CA 1
ATOM 2865 C C . THR B 1 90 ? 43.55900 46.67400 44.21500 1.000 106.82450 82 THR B C 1
ATOM 2866 O O . THR B 1 90 ? 44.25800 45.67000 44.03800 1.000 111.62335 82 THR B O 1
ATOM 2870 N N . ASP B 1 91 ? 43.02400 47.35500 43.20200 1.000 109.75412 83 ASP B N 1
ATOM 2871 C CA . ASP B 1 91 ? 43.32100 47.06400 41.80700 1.000 114.65090 83 ASP B CA 1
ATOM 2872 C C . ASP B 1 91 ? 44.08700 48.20400 41.14300 1.000 110.31767 83 ASP B C 1
ATOM 2873 O O . ASP B 1 91 ? 44.26200 48.19400 39.91800 1.000 113.53051 83 ASP B O 1
ATOM 2878 N N . TRP B 1 92 ? 44.55100 49.19600 41.93700 1.000 101.80375 84 TRP B N 1
ATOM 2879 C CA . TRP B 1 92 ? 45.28100 50.38000 41.50300 1.000 94.24297 84 TRP B CA 1
ATOM 2880 C C . TRP B 1 92 ? 46.77800 50.12000 41.49900 1.000 97.71298 84 TRP B C 1
ATOM 2881 O O . TRP B 1 92 ? 47.24700 49.14300 42.09200 1.000 101.03487 84 TRP B O 1
ATOM 2892 N N . PRO B 1 93 ? 47.55500 50.99000 40.85200 1.000 97.29208 85 PRO B N 1
ATOM 2893 C CA . PRO B 1 93 ? 49.01700 50.92400 40.97500 1.000 97.62181 85 PRO B CA 1
ATOM 2894 C C . PRO B 1 93 ? 49.43100 50.89100 42.43200 1.000 94.69854 85 PRO B C 1
ATOM 2895 O O . PRO B 1 93 ? 48.80400 51.54900 43.27500 1.000 95.00793 85 PRO B O 1
ATOM 2899 N N . PRO B 1 94 ? 50.47800 50.13600 42.76600 1.000 91.97485 86 PRO B N 1
ATOM 2900 C CA . PRO B 1 94 ? 50.78700 49.90100 44.18900 1.000 89.84939 86 PRO B CA 1
ATOM 2901 C C . PRO B 1 94 ? 51.00600 51.16300 45.01100 1.000 84.05355 86 PRO B C 1
ATOM 2902 O O . PRO B 1 94 ? 50.59300 51.20400 46.17600 1.000 82.26447 86 PRO B O 1
ATOM 2906 N N . ALA B 1 95 ? 51.64000 52.19600 44.44700 1.000 80.81121 87 ALA B N 1
ATOM 2907 C CA . ALA B 1 95 ? 51.84400 53.42500 45.20500 1.000 77.24258 87 ALA B CA 1
ATOM 2908 C C . ALA B 1 95 ? 50.52800 54.12300 45.51300 1.000 76.43162 87 ALA B C 1
ATOM 2909 O O . ALA B 1 95 ? 50.40900 54.78700 46.55400 1.000 73.89349 87 ALA B O 1
ATOM 2911 N N . TRP B 1 96 ? 49.53800 53.99400 44.62000 1.000 73.80340 88 TRP B N 1
ATOM 2912 C CA . TRP B 1 96 ? 48.23700 54.60600 44.86000 1.000 70.82825 88 TRP B CA 1
ATOM 2913 C C . TRP B 1 96 ? 47.53300 53.94600 46.03600 1.000 73.65261 88 TRP B C 1
ATOM 2914 O O . TRP B 1 96 ? 47.09000 54.62600 46.96900 1.000 69.60244 88 TRP B O 1
ATOM 2925 N N . GLN B 1 97 ? 47.40200 52.61700 46.01100 1.000 76.70609 89 GLN B N 1
ATOM 2926 C CA . GLN B 1 97 ? 46.62200 52.01200 47.07900 1.000 76.39795 89 GLN B CA 1
ATOM 2927 C C . GLN B 1 97 ? 47.34000 52.12500 48.41400 1.000 73.15132 89 GLN B C 1
ATOM 2928 O O . GLN B 1 97 ? 46.68200 52.23100 49.45300 1.000 76.19528 89 GLN B O 1
ATOM 2934 N N . GLU B 1 98 ? 48.67200 52.18000 48.40700 1.000 70.96133 90 GLU B N 1
ATOM 2935 C CA . GLU B 1 98 ? 49.39200 52.47400 49.64400 1.000 74.89234 90 GLU B CA 1
ATOM 2936 C C . GLU B 1 98 ? 49.02300 53.85000 50.19600 1.000 71.49331 90 GLU B C 1
ATOM 2937 O O . GLU B 1 98 ? 48.89500 54.02600 51.41600 1.000 74.25354 90 GLU B O 1
ATOM 2943 N N . ALA B 1 99 ? 48.87600 54.84500 49.31500 1.000 64.94768 91 ALA B N 1
ATOM 2944 C CA . ALA B 1 99 ? 48.42800 56.16200 49.75400 1.000 60.77784 91 ALA B CA 1
ATOM 2945 C C . ALA B 1 99 ? 47.04700 56.08300 50.39600 1.000 62.41220 91 ALA B C 1
ATOM 2946 O O . ALA B 1 99 ? 46.80600 56.68700 51.44400 1.000 62.09652 91 ALA B O 1
ATOM 2948 N N . VAL B 1 100 ? 46.13100 55.33100 49.78200 1.000 64.71304 92 VAL B N 1
ATOM 2949 C CA . VAL B 1 100 ? 44.80200 55.13700 50.36000 1.000 63.08161 92 VAL B CA 1
ATOM 2950 C C . VAL B 1 100 ? 44.90500 54.47400 51.72800 1.000 65.82815 92 VAL B C 1
ATOM 2951 O O . VAL B 1 100 ? 44.31200 54.94000 52.70500 1.000 64.68105 92 VAL B O 1
ATOM 2955 N N . ARG B 1 101 ? 45.67200 53.38000 51.82300 1.000 71.87030 93 ARG B N 1
ATOM 2956 C CA . ARG B 1 101 ? 45.77500 52.64700 53.08100 1.000 70.94624 93 ARG B CA 1
ATOM 2957 C C . ARG B 1 101 ? 46.43400 53.47900 54.17100 1.000 70.67554 93 ARG B C 1
ATOM 2958 O O . ARG B 1 101 ? 46.10100 53.34100 55.35200 1.000 70.66029 93 ARG B O 1
ATOM 2966 N N . ALA B 1 102 ? 47.40800 54.30700 53.80500 1.000 71.04169 94 ALA B N 1
ATOM 2967 C CA . ALA B 1 102 ? 48.09000 55.12900 54.79500 1.000 69.07937 94 ALA B CA 1
ATOM 2968 C C . ALA B 1 102 ? 47.30400 56.38900 55.15400 1.000 65.27516 94 ALA B C 1
ATOM 2969 O O . ALA B 1 102 ? 47.41100 56.86900 56.28200 1.000 67.47665 94 ALA B O 1
ATOM 2971 N N . HIS B 1 103 ? 46.50700 56.94600 54.23900 1.000 62.73784 95 HIS B N 1
ATOM 2972 C CA . HIS B 1 103 ? 45.99100 58.30100 54.45300 1.000 62.44765 95 HIS B CA 1
ATOM 2973 C C . HIS B 1 103 ? 44.48000 58.47400 54.35200 1.000 59.26073 95 HIS B C 1
ATOM 2974 O O . HIS B 1 103 ? 43.98900 59.55900 54.69700 1.000 56.42974 95 HIS B O 1
ATOM 2981 N N . HIS B 1 104 ? 43.73700 57.48800 53.87400 1.000 57.88124 96 HIS B N 1
ATOM 2982 C CA . HIS B 1 104 ? 42.28800 57.65400 53.81300 1.000 53.73257 96 HIS B CA 1
ATOM 2983 C C . HIS B 1 104 ? 41.69800 57.75000 55.21900 1.000 54.96718 96 HIS B C 1
ATOM 2984 O O . HIS B 1 104 ? 41.87700 56.83000 56.02200 1.000 52.13501 96 HIS B O 1
ATOM 2991 N N . PRO B 1 105 ? 40.99300 58.82500 55.55300 1.000 54.19687 97 PRO B N 1
ATOM 2992 C CA . PRO B 1 105 ? 40.48800 58.96800 56.92000 1.000 50.15926 97 PRO B CA 1
ATOM 2993 C C . PRO B 1 105 ? 39.42800 57.92400 57.26000 1.000 53.68313 97 PRO B C 1
ATOM 2994 O O . PRO B 1 105 ? 38.75600 57.36700 56.38900 1.000 46.91427 97 PRO B O 1
ATOM 2998 N N . ALA B 1 106 ? 39.30300 57.65500 58.55700 1.000 50.24746 98 ALA B N 1
ATOM 2999 C CA . ALA B 1 106 ? 38.28900 56.73900 59.05500 1.000 54.59258 98 ALA B CA 1
ATOM 3000 C C . ALA B 1 106 ? 36.89000 57.30800 58.86000 1.000 56.20103 98 ALA B C 1
ATOM 3001 O O . ALA B 1 106 ? 36.66800 58.52000 58.98200 1.000 46.66543 98 ALA B O 1
ATOM 3003 N N . PHE B 1 107 ? 35.93100 56.40500 58.63400 1.000 50.02669 99 PHE B N 1
ATOM 3004 C CA . PHE B 1 107 ? 34.52700 56.77300 58.76400 1.000 50.03280 99 PHE B CA 1
ATOM 3005 C C . PHE B 1 107 ? 34.27200 57.42700 60.11900 1.000 53.82429 99 PHE B C 1
ATOM 3006 O O . PHE B 1 107 ? 34.81700 57.00900 61.14700 1.000 53.86214 99 PHE B O 1
ATOM 3014 N N . ASP B 1 108 ? 33.47400 58.49100 60.10700 1.000 52.95655 100 ASP B N 1
ATOM 3015 C CA . ASP B 1 108 ? 33.07500 59.21100 61.31700 1.000 51.84155 100 ASP B CA 1
ATOM 3016 C C . ASP B 1 108 ? 31.57100 59.48200 61.28800 1.000 53.11867 100 ASP B C 1
ATOM 3017 O O . ASP B 1 108 ? 31.11100 60.30700 60.47100 1.000 53.24317 100 ASP B O 1
ATOM 3022 N N . PRO B 1 109 ? 30.78400 58.87300 62.17800 1.000 53.19160 101 PRO B N 1
ATOM 3023 C CA . PRO B 1 109 ? 29.32200 59.03800 62.09400 1.000 49.35349 101 PRO B CA 1
ATOM 3024 C C . PRO B 1 109 ? 28.87200 60.48100 62.21500 1.000 49.41737 101 PRO B C 1
ATOM 3025 O O . PRO B 1 109 ? 27.79700 60.81900 61.68800 1.000 46.90755 101 PRO B O 1
ATOM 3029 N N . ARG B 1 110 ? 29.65100 61.34300 62.89900 1.000 47.12542 102 ARG B N 1
ATOM 3030 C CA . ARG B 1 110 ? 29.22100 62.73100 63.06200 1.000 46.97738 102 ARG B CA 1
ATOM 3031 C C . ARG B 1 110 ? 29.41700 63.55200 61.79400 1.000 52.23204 102 ARG B C 1
ATOM 3032 O O . ARG B 1 110 ? 28.58100 64.41200 61.47700 1.000 55.91409 102 ARG B O 1
ATOM 3040 N N . THR B 1 111 ? 30.51200 63.31800 61.06100 1.000 50.49806 103 THR B N 1
ATOM 3041 C CA . THR B 1 111 ? 30.88500 64.21600 59.97600 1.000 55.95312 103 THR B CA 1
ATOM 3042 C C . THR B 1 111 ? 30.93000 63.58300 58.59000 1.000 53.90756 103 THR B C 1
ATOM 3043 O O . THR B 1 111 ? 30.82400 64.32100 57.60500 1.000 59.20072 103 THR B O 1
ATOM 3047 N N . SER B 1 112 ? 31.12700 62.26700 58.46900 1.000 50.71111 104 SER B N 1
ATOM 3048 C CA . SER B 1 112 ? 31.17600 61.66100 57.13900 1.000 46.44475 104 SER B CA 1
ATOM 3049 C C . SER B 1 112 ? 29.85400 61.84700 56.42500 1.000 45.00077 104 SER B C 1
ATOM 3050 O O . SER B 1 112 ? 28.79700 61.47800 56.95400 1.000 43.72137 104 SER B O 1
ATOM 3053 N N . GLU B 1 113 ? 29.90700 62.41600 55.21700 1.000 43.94832 105 GLU B N 1
ATOM 3054 C CA . GLU B 1 113 ? 28.67500 62.71500 54.50200 1.000 45.97763 105 GLU B CA 1
ATOM 3055 C C . GLU B 1 113 ? 28.03200 61.46100 53.96900 1.000 44.42063 105 GLU B C 1
ATOM 3056 O O . GLU B 1 113 ? 28.70700 60.48800 53.60100 1.000 42.45684 105 GLU B O 1
ATOM 3062 N N . ALA B 1 114 ? 26.70400 61.50400 53.92800 1.000 44.50654 106 ALA B N 1
ATOM 3063 C CA . ALA B 1 114 ? 25.93100 60.45200 53.30100 1.000 43.90723 106 ALA B CA 1
ATOM 3064 C C . ALA B 1 114 ? 26.23600 60.40000 51.81000 1.000 41.25799 106 ALA B C 1
ATOM 3065 O O . ALA B 1 114 ? 26.80500 61.32700 51.23700 1.000 42.42561 106 ALA B O 1
ATOM 3067 N N . GLU B 1 115 ? 25.89200 59.27200 51.19300 1.000 42.77508 107 GLU B N 1
ATOM 3068 C CA . GLU B 1 115 ? 26.06300 59.13100 49.75600 1.000 44.93988 107 GLU B CA 1
ATOM 3069 C C . GLU B 1 115 ? 25.21600 60.16700 49.02800 1.000 46.66371 107 GLU B C 1
ATOM 3070 O O . GLU B 1 115 ? 24.03100 60.33000 49.32700 1.000 42.24709 107 GLU B O 1
ATOM 3076 N N . HIS B 1 116 ? 25.81800 60.83800 48.03500 1.000 47.36166 108 HIS B N 1
ATOM 3077 C CA . HIS B 1 116 ? 25.11600 61.90200 47.32100 1.000 53.17665 108 HIS B CA 1
ATOM 3078 C C . HIS B 1 116 ? 23.89500 61.38600 46.57800 1.000 50.67218 108 HIS B C 1
ATOM 3079 O O . HIS B 1 116 ? 22.90000 62.11300 46.42900 1.000 45.52851 108 HIS B O 1
ATOM 3086 N N . ALA B 1 117 ? 23.93600 60.13900 46.12300 1.000 49.39815 109 ALA B N 1
ATOM 3087 C CA . ALA B 1 117 ? 22.79600 59.58900 45.40000 1.000 53.69795 109 ALA B CA 1
ATOM 3088 C C . ALA B 1 117 ? 21.54000 59.51600 46.26200 1.000 54.31062 109 ALA B C 1
ATOM 3089 O O . ALA B 1 117 ? 20.44000 59.47700 45.71900 1.000 53.46313 109 ALA B O 1
ATOM 3091 N N . ASN B 1 118 ? 21.66200 59.48700 47.59100 1.000 52.18189 110 ASN B N 1
ATOM 3092 C CA . ASN B 1 118 ? 20.44900 59.46900 48.40400 1.000 55.54023 110 ASN B CA 1
ATOM 3093 C C . ASN B 1 118 ? 19.78400 60.84300 48.51700 1.000 53.47552 110 ASN B C 1
ATOM 3094 O O . ASN B 1 118 ? 18.66300 60.93300 49.03700 1.000 51.01503 110 ASN B O 1
ATOM 3099 N N . GLY B 1 119 ? 20.40800 61.89000 47.99100 1.000 51.19756 111 GLY B N 1
ATOM 3100 C CA . GLY B 1 119 ? 19.76000 63.18800 47.91400 1.000 50.23343 111 GLY B CA 1
ATOM 3101 C C . GLY B 1 119 ? 19.89400 63.92600 49.22800 1.000 45.07841 111 GLY B C 1
ATOM 3102 O O . GLY B 1 119 ? 20.55300 63.47900 50.16500 1.000 45.91074 111 GLY B O 1
ATOM 3103 N N . ARG B 1 120 ? 19.27400 65.06400 49.30100 1.000 42.34051 112 ARG B N 1
ATOM 3104 C CA . ARG B 1 120 ? 19.36900 65.87200 50.45800 1.000 39.93317 112 ARG B CA 1
ATOM 3105 C C . ARG B 1 120 ? 18.69300 65.40000 51.71700 1.000 39.17487 112 ARG B C 1
ATOM 3106 O O . ARG B 1 120 ? 19.06400 65.82700 52.75900 1.000 45.32632 112 ARG B O 1
ATOM 3114 N N . LEU B 1 121 ? 17.70400 64.54800 51.63600 1.000 37.27726 113 LEU B N 1
ATOM 3115 C CA . LEU B 1 121 ? 16.96400 64.30200 52.88700 1.000 37.56614 113 LEU B CA 1
ATOM 3116 C C . LEU B 1 121 ? 17.76200 63.49500 53.92200 1.000 37.11200 113 LEU B C 1
ATOM 3117 O O . LEU B 1 121 ? 17.72400 63.83700 55.11500 1.000 37.27467 113 LEU B O 1
ATOM 3122 N N . PRO B 1 122 ? 18.45700 62.40400 53.54600 1.000 37.16651 114 PRO B N 1
ATOM 3123 C CA . PRO B 1 122 ? 19.24300 61.67700 54.57800 1.000 37.45343 114 PRO B CA 1
ATOM 3124 C C . PRO B 1 122 ? 20.32800 62.53200 55.18900 1.000 42.54606 114 PRO B C 1
ATOM 3125 O O . PRO B 1 122 ? 20.59900 62.43300 56.38500 1.000 40.74105 114 PRO B O 1
ATOM 3129 N N . GLU B 1 123 ? 20.95100 63.40100 54.39500 1.000 44.43765 115 GLU B N 1
ATOM 3130 C CA . GLU B 1 123 ? 21.98500 64.25700 54.95000 1.000 47.51336 115 GLU B CA 1
ATOM 3131 C C . GLU B 1 123 ? 21.38300 65.32500 55.86400 1.000 47.60578 115 GLU B C 1
ATOM 3132 O O . GLU B 1 123 ? 22.01000 65.71000 56.85300 1.000 42.69811 115 GLU B O 1
ATOM 3138 N N . ALA B 1 124 ? 20.16400 65.78600 55.58200 1.000 39.15024 116 ALA B N 1
ATOM 3139 C CA . ALA B 1 124 ? 19.49800 66.70700 56.51000 1.000 40.20748 116 ALA B CA 1
ATOM 3140 C C . ALA B 1 124 ? 19.05600 65.99000 57.78900 1.000 39.42905 116 ALA B C 1
ATOM 3141 O O . ALA B 1 124 ? 19.21400 66.52400 58.89700 1.000 40.75035 116 ALA B O 1
ATOM 3143 N N . LEU B 1 125 ? 18.49600 64.78500 57.66100 1.000 38.26397 117 LEU B N 1
ATOM 3144 C CA . LEU B 1 125 ? 18.03300 64.05000 58.84400 1.000 41.49020 117 LEU B CA 1
ATOM 3145 C C . LEU B 1 125 ? 19.18900 63.76000 59.80700 1.000 41.59756 117 LEU B C 1
ATOM 3146 O O . LEU B 1 125 ? 19.08700 64.01000 61.02300 1.000 39.05550 117 LEU B O 1
ATOM 3151 N N . ARG B 1 126 ? 20.30400 63.23400 59.29000 1.000 40.23429 118 ARG B N 1
ATOM 3152 C CA . ARG B 1 126 ? 21.38700 62.86400 60.20000 1.000 43.87125 118 ARG B CA 1
ATOM 3153 C C . ARG B 1 126 ? 21.97300 64.08800 60.90100 1.000 44.38104 118 ARG B C 1
ATOM 3154 O O . ARG B 1 126 ? 22.50100 63.95700 62.00400 1.000 44.31963 118 ARG B O 1
ATOM 3162 N N . ARG B 1 127 ? 21.83800 65.28800 60.32300 1.000 35.79869 119 ARG B N 1
ATOM 3163 C CA . ARG B 1 127 ? 22.37800 66.46900 60.98300 1.000 40.09168 119 ARG B CA 1
ATOM 3164 C C . ARG B 1 127 ? 21.37700 67.11200 61.95000 1.000 42.64659 119 ARG B C 1
ATOM 3165 O O . ARG B 1 127 ? 21.72300 68.08900 62.61800 1.000 46.70431 119 ARG B O 1
ATOM 3173 N N . ARG B 1 128 ? 20.14500 66.59800 62.04000 1.000 40.47277 120 ARG B N 1
ATOM 3174 C CA . ARG B 1 128 ? 19.18400 67.15100 62.98600 1.000 42.13949 120 ARG B CA 1
ATOM 3175 C C . ARG B 1 128 ? 19.70700 67.01700 64.41700 1.000 45.13113 120 ARG B C 1
ATOM 3176 O O . ARG B 1 128 ? 20.29000 65.97900 64.77000 1.000 44.82687 120 ARG B O 1
ATOM 3184 N N . PRO B 1 129 ? 19.44900 68.00500 65.28600 1.000 47.87257 121 PRO B N 1
ATOM 3185 C CA . PRO B 1 129 ? 19.71400 67.81700 66.72300 1.000 51.80078 121 PRO B CA 1
ATOM 3186 C C . PRO B 1 129 ? 19.03100 66.56000 67.23000 1.000 48.25543 121 PRO B C 1
ATOM 3187 O O . PRO B 1 129 ? 17.87700 66.29900 66.90700 1.000 46.96515 121 PRO B O 1
ATOM 3191 N N . GLY B 1 130 ? 19.77400 65.74800 67.98300 1.000 46.26854 122 GLY B N 1
ATOM 3192 C CA . GLY B 1 130 ? 19.27100 64.49100 68.49500 1.000 42.30661 122 GLY B CA 1
ATOM 3193 C C . GLY B 1 130 ? 19.25500 63.31400 67.52500 1.000 45.78126 122 GLY B C 1
ATOM 3194 O O . GLY B 1 130 ? 18.92600 62.19200 67.95200 1.000 43.08363 122 GLY B O 1
ATOM 3195 N N . ALA B 1 131 ? 19.56900 63.51100 66.23700 1.000 41.78400 123 ALA B N 1
ATOM 3196 C CA . ALA B 1 131 ? 19.56800 62.37700 65.30800 1.000 42.39760 123 ALA B CA 1
ATOM 3197 C C . ALA B 1 131 ? 20.70600 61.42900 65.65800 1.000 43.09174 123 ALA B C 1
ATOM 3198 O O . ALA B 1 131 ? 21.73000 61.84100 66.20600 1.000 42.56690 123 ALA B O 1
ATOM 3200 N N . VAL B 1 132 ? 20.53600 60.15000 65.32600 1.000 41.80325 124 VAL B N 1
ATOM 3201 C CA . VAL B 1 132 ? 21.53200 59.11800 65.64800 1.000 44.09611 124 VAL B CA 1
ATOM 3202 C C . VAL B 1 132 ? 21.93800 58.42400 64.35400 1.000 46.94543 124 VAL B C 1
ATOM 3203 O O . VAL B 1 132 ? 21.07400 57.97400 63.59700 1.000 41.36572 124 VAL B O 1
ATOM 3207 N N . ARG B 1 133 ? 23.24000 58.31100 64.11100 1.000 44.33597 125 ARG B N 1
ATOM 3208 C CA . ARG B 1 133 ? 23.72600 57.69700 62.88100 1.000 44.18634 125 ARG B CA 1
ATOM 3209 C C . ARG B 1 133 ? 24.42100 56.38500 63.22100 1.000 47.61819 125 ARG B C 1
ATOM 3210 O O . ARG B 1 133 ? 25.21100 56.34300 64.16500 1.000 49.65215 125 ARG B O 1
ATOM 3218 N N . SER B 1 134 ? 24.13200 55.31600 62.46700 1.000 46.21506 126 SER B N 1
ATOM 3219 C CA . SER B 1 134 ? 24.70600 54.02400 62.85100 1.000 47.47480 126 SER B CA 1
ATOM 3220 C C . SER B 1 134 ? 26.18800 53.97500 62.46800 1.000 47.00524 126 SER B C 1
ATOM 3221 O O . SER B 1 134 ? 26.69800 54.81800 61.73300 1.000 44.35006 126 SER B O 1
ATOM 3224 N N . ARG B 1 135 ? 26.89500 52.99500 63.00800 1.000 47.90555 127 ARG B N 1
ATOM 3225 C CA . ARG B 1 135 ? 28.34700 53.04800 62.98400 1.000 46.37530 127 ARG B CA 1
ATOM 3226 C C . ARG B 1 135 ? 28.94200 52.43400 61.73300 1.000 47.48223 127 ARG B C 1
ATOM 3227 O O . ARG B 1 135 ? 30.16700 52.50800 61.54300 1.000 47.18842 127 ARG B O 1
ATOM 3235 N N . HIS B 1 136 ? 28.12400 51.84200 60.86500 1.000 43.89560 128 HIS B N 1
ATOM 3236 C CA . HIS B 1 136 ? 28.70000 51.08100 59.76400 1.000 43.67075 128 HIS B CA 1
ATOM 3237 C C . HIS B 1 136 ? 29.27500 52.01800 58.70500 1.000 46.04481 128 HIS B C 1
ATOM 3238 O O . HIS B 1 136 ? 28.60000 52.96100 58.30600 1.000 42.63912 128 HIS B O 1
ATOM 3245 N N . PRO B 1 137 ? 30.49600 51.76300 58.20900 1.000 45.64942 129 PRO B N 1
ATOM 3246 C CA . PRO B 1 137 ? 31.10200 52.67400 57.21900 1.000 44.50134 129 PRO B CA 1
ATOM 3247 C C . PRO B 1 137 ? 30.54500 52.53400 55.83700 1.000 48.01186 129 PRO B C 1
ATOM 3248 O O . PRO B 1 137 ? 30.69100 53.46500 55.03900 1.000 51.92869 129 PRO B O 1
ATOM 3252 N N . ASP B 1 138 ? 29.95000 51.40000 55.50100 1.000 46.97034 130 ASP B N 1
ATOM 3253 C CA . ASP B 1 138 ? 29.42400 51.23200 54.16400 1.000 49.26707 130 ASP B CA 1
ATOM 3254 C C . ASP B 1 138 ? 27.91900 51.45600 54.05800 1.000 49.03047 130 ASP B C 1
ATOM 3255 O O . ASP B 1 138 ? 27.45900 52.02500 53.06300 1.000 47.47264 130 ASP B O 1
ATOM 3260 N N . VAL B 1 139 ? 27.12400 51.02600 55.04300 1.000 43.71488 131 VAL B N 1
ATOM 3261 C CA . VAL B 1 139 ? 25.67300 51.07400 54.89000 1.000 43.30511 131 VAL B CA 1
ATOM 3262 C C . VAL B 1 139 ? 25.01000 51.64500 56.13600 1.000 44.57372 131 VAL B C 1
ATOM 3263 O O . VAL B 1 139 ? 23.94200 51.17400 56.55000 1.000 43.16448 131 VAL B O 1
ATOM 3267 N N . SER B 1 140 ? 25.61400 52.69000 56.70500 1.000 41.93837 132 SER B N 1
ATOM 3268 C CA . SER B 1 140 ? 25.05500 53.32900 57.88600 1.000 44.66550 132 SER B CA 1
ATOM 3269 C C . SER B 1 140 ? 23.64500 53.83400 57.60200 1.000 43.06577 132 SER B C 1
ATOM 3270 O O . SER B 1 140 ? 23.30000 54.19300 56.48100 1.000 45.52072 132 SER B O 1
ATOM 3273 N N . LEU B 1 141 ? 22.81800 53.83400 58.63200 1.000 38.29573 133 LEU B N 1
ATOM 3274 C CA . LEU B 1 141 ? 21.53300 54.49900 58.57000 1.000 43.66125 133 LEU B CA 1
ATOM 3275 C C . LEU B 1 141 ? 21.58800 55.67800 59.52000 1.000 45.09301 133 LEU B C 1
ATOM 3276 O O . LEU B 1 141 ? 22.54500 55.84800 60.26800 1.000 42.29442 133 LEU B O 1
ATOM 3281 N N . ALA B 1 142 ? 20.52300 56.46800 59.52800 1.000 40.24480 134 ALA B N 1
ATOM 3282 C CA . ALA B 1 142 ? 20.37100 57.43200 60.59600 1.000 39.56670 134 ALA B CA 1
ATOM 3283 C C . ALA B 1 142 ? 18.91600 57.45100 61.01500 1.000 43.43117 134 ALA B C 1
ATOM 3284 O O . ALA B 1 142 ? 18.03400 57.10400 60.23000 1.000 37.97168 134 ALA B O 1
ATOM 3286 N N . ALA B 1 143 ? 18.67400 57.87900 62.24900 1.000 42.18530 135 ALA B N 1
ATOM 3287 C CA . ALA B 1 143 ? 17.32900 57.87700 62.80400 1.000 39.97073 135 ALA B CA 1
ATOM 3288 C C . ALA B 1 143 ? 17.13500 59.08000 63.72000 1.000 42.10491 135 ALA B C 1
ATOM 3289 O O . ALA B 1 143 ? 18.08000 59.57700 64.34200 1.000 44.35771 135 ALA B O 1
ATOM 3291 N N . LEU B 1 144 ? 15.87200 59.48000 63.86300 1.000 39.73113 136 LEU B N 1
ATOM 3292 C CA . LEU B 1 144 ? 15.48900 60.64100 64.65800 1.000 41.67283 136 LEU B CA 1
ATOM 3293 C C . LEU B 1 144 ? 14.15500 60.31700 65.30700 1.000 44.20397 136 LEU B C 1
ATOM 3294 O O . LEU B 1 144 ? 13.18200 60.03000 64.59800 1.000 39.72260 136 LEU B O 1
ATOM 3299 N N . GLY B 1 145 ? 14.09300 60.38900 66.64000 1.000 42.66260 137 GLY B N 1
ATOM 3300 C CA . GLY B 1 145 ? 12.83700 60.11500 67.30400 1.000 44.03976 137 GLY B CA 1
ATOM 3301 C C . GLY B 1 145 ? 12.99800 59.10200 68.43400 1.000 43.44738 137 GLY B C 1
ATOM 3302 O O . GLY B 1 145 ? 14.11200 58.74700 68.83100 1.000 41.72302 137 GLY B O 1
ATOM 3303 N N . ALA B 1 146 ? 11.85800 58.60400 68.92300 1.000 46.51189 138 ALA B N 1
ATOM 3304 C CA . ALA B 1 146 ? 11.82000 57.92600 70.21700 1.000 48.06833 138 ALA B CA 1
ATOM 3305 C C . ALA B 1 146 ? 12.62200 56.62900 70.20900 1.000 49.54441 138 ALA B C 1
ATOM 3306 O O . ALA B 1 146 ? 13.23300 56.27100 71.21200 1.000 50.02539 138 ALA B O 1
ATOM 3308 N N . SER B 1 147 ? 12.62000 55.88800 69.10400 1.000 51.18123 139 SER B N 1
ATOM 3309 C CA . SER B 1 147 ? 13.28900 54.59000 69.06300 1.000 52.40965 139 SER B CA 1
ATOM 3310 C C . SER B 1 147 ? 14.65900 54.67300 68.40100 1.000 49.26848 139 SER B C 1
ATOM 3311 O O . SER B 1 147 ? 15.28900 53.63600 68.15200 1.000 46.63890 139 SER B O 1
ATOM 3314 N N . ALA B 1 148 ? 15.13100 55.88300 68.11900 1.000 44.18745 140 ALA B N 1
ATOM 3315 C CA . ALA B 1 148 ? 16.33600 56.02900 67.30300 1.000 41.16934 140 ALA B CA 1
ATOM 3316 C C . ALA B 1 148 ? 17.57100 55.37300 67.91700 1.000 46.78333 140 ALA B C 1
ATOM 3317 O O . ALA B 1 148 ? 18.31100 54.72200 67.16300 1.000 44.44335 140 ALA B O 1
ATOM 3319 N N . PRO B 1 149 ? 17.84500 55.45700 69.23900 1.000 51.20996 141 PRO B N 1
ATOM 3320 C CA . PRO B 1 149 ? 19.06600 54.79900 69.75400 1.000 50.69460 141 PRO B CA 1
ATOM 3321 C C . PRO B 1 149 ? 19.05600 53.28000 69.62100 1.000 50.27957 141 PRO B C 1
ATOM 3322 O O . PRO B 1 149 ? 20.05300 52.70500 69.18100 1.000 48.75492 141 PRO B O 1
ATOM 3326 N N . ALA B 1 150 ? 17.97200 52.60100 69.99400 1.000 50.79229 142 ALA B N 1
ATOM 3327 C CA . ALA B 1 150 ? 17.95700 51.14300 69.86000 1.000 50.69721 142 ALA B CA 1
ATOM 3328 C C . ALA B 1 150 ? 17.94000 50.70600 68.39400 1.000 46.37347 142 ALA B C 1
ATOM 3329 O O . ALA B 1 150 ? 18.50300 49.66100 68.04900 1.000 50.52399 142 ALA B O 1
ATOM 3331 N N . LEU B 1 151 ? 17.30100 51.47500 67.51300 1.000 41.72214 143 LEU B N 1
ATOM 3332 C CA . LEU B 1 151 ? 17.30300 51.09700 66.10100 1.000 43.95079 143 LEU B CA 1
ATOM 3333 C C . LEU B 1 151 ? 18.70800 51.15400 65.51200 1.000 43.07532 143 LEU B C 1
ATOM 3334 O O . LEU B 1 151 ? 19.09200 50.28200 64.72200 1.000 45.08277 143 LEU B O 1
ATOM 3339 N N . MET B 1 152 ? 19.48500 52.18200 65.86400 1.000 41.39452 144 MET B N 1
ATOM 3340 C CA . MET B 1 152 ? 20.80000 52.40600 65.26500 1.000 43.72090 144 MET B CA 1
ATOM 3341 C C . MET B 1 152 ? 21.93600 51.71400 66.00100 1.000 48.67783 144 MET B C 1
ATOM 3342 O O . MET B 1 152 ? 23.04900 51.63000 65.46100 1.000 50.58270 144 MET B O 1
ATOM 3347 N N . ASP B 1 153 ? 21.68400 51.26100 67.21900 1.000 43.67476 145 ASP B N 1
ATOM 3348 C CA . ASP B 1 153 ? 22.74600 50.86100 68.13600 1.000 51.60450 145 ASP B CA 1
ATOM 3349 C C . ASP B 1 153 ? 23.53400 49.67900 67.58700 1.000 52.32734 145 ASP B C 1
ATOM 3350 O O . ASP B 1 153 ? 22.95900 48.73500 67.04300 1.000 51.27650 145 ASP B O 1
ATOM 3355 N N . ALA B 1 154 ? 24.85500 49.74600 67.72000 1.000 50.93267 146 ALA B N 1
ATOM 3356 C CA . ALA B 1 154 ? 25.73900 48.61800 67.43800 1.000 52.44184 146 ALA B CA 1
ATOM 3357 C C . ALA B 1 154 ? 25.42400 47.95400 66.09600 1.000 50.73075 146 ALA B C 1
ATOM 3358 O O . ALA B 1 154 ? 25.16000 46.75900 66.03200 1.000 57.35787 146 ALA B O 1
ATOM 3360 N N . HIS B 1 155 ? 25.46100 48.73600 65.01500 1.000 48.23659 147 HIS B N 1
ATOM 3361 C CA . HIS B 1 155 ? 25.25400 48.16100 63.68500 1.000 45.12958 147 HIS B CA 1
ATOM 3362 C C . HIS B 1 155 ? 26.23400 47.00600 63.44900 1.000 50.57993 147 HIS B C 1
ATOM 3363 O O . HIS B 1 155 ? 27.46000 47.20200 63.56200 1.000 50.96231 147 HIS B O 1
ATOM 3370 N N . PRO B 1 156 ? 25.74900 45.80100 63.12600 1.000 54.53925 148 PRO B N 1
ATOM 3371 C CA . PRO B 1 156 ? 26.65100 44.64800 62.98100 1.000 55.45824 148 PRO B CA 1
ATOM 3372 C C . PRO B 1 156 ? 27.61900 44.87400 61.84100 1.000 53.15186 148 PRO B C 1
ATOM 3373 O O . PRO B 1 156 ? 27.21600 45.24900 60.73400 1.000 50.51424 148 PRO B O 1
ATOM 3377 N N . TRP B 1 157 ? 28.90100 44.61200 62.10800 1.000 50.57179 149 TRP B N 1
ATOM 3378 C CA . TRP B 1 157 ? 29.93500 44.88300 61.11100 1.000 54.43982 149 TRP B CA 1
ATOM 3379 C C . TRP B 1 157 ? 29.72500 44.04200 59.85600 1.000 56.32522 149 TRP B C 1
ATOM 3380 O O . TRP B 1 157 ? 29.62600 44.57100 58.73700 1.000 53.71106 149 TRP B O 1
ATOM 3391 N N . ASP B 1 158 ? 29.67400 42.72700 60.02500 1.000 53.42473 150 ASP B N 1
ATOM 3392 C CA . ASP B 1 158 ? 29.47400 41.77100 58.94500 1.000 58.50627 150 ASP B CA 1
ATOM 3393 C C . ASP B 1 158 ? 28.00400 41.40700 58.84800 1.000 59.02245 150 ASP B C 1
ATOM 3394 O O . ASP B 1 158 ? 27.26300 41.50700 59.82500 1.000 58.59791 150 ASP B O 1
ATOM 3399 N N . ASP B 1 159 ? 27.59600 40.95000 57.66200 1.000 60.31964 151 ASP B N 1
ATOM 3400 C CA . ASP B 1 159 ? 26.17600 40.79100 57.36500 1.000 63.10764 151 ASP B CA 1
ATOM 3401 C C . ASP B 1 159 ? 25.38600 41.99900 57.88500 1.000 55.38774 151 ASP B C 1
ATOM 3402 O O . ASP B 1 159 ? 24.44500 41.83700 58.67200 1.000 55.47112 151 ASP B O 1
ATOM 3407 N N . PRO B 1 160 ? 25.74200 43.22500 57.49500 1.000 50.48005 152 PRO B N 1
ATOM 3408 C CA . PRO B 1 160 ? 25.04600 44.39900 58.04800 1.000 51.68977 152 PRO B CA 1
ATOM 3409 C C . PRO B 1 160 ? 23.60600 44.59400 57.55600 1.000 52.37113 152 PRO B C 1
ATOM 3410 O O . PRO B 1 160 ? 22.95000 45.54700 58.00100 1.000 52.97032 152 PRO B O 1
ATOM 3414 N N . HIS B 1 161 ? 23.08900 43.77100 56.64400 1.000 50.32879 153 HIS B N 1
ATOM 3415 C CA . HIS B 1 161 ? 21.66700 43.79400 56.29900 1.000 49.52605 153 HIS B CA 1
ATOM 3416 C C . HIS B 1 161 ? 20.91100 42.62200 56.90200 1.000 53.62025 153 HIS B C 1
ATOM 3417 O O . HIS B 1 161 ? 19.73900 42.41500 56.55900 1.000 54.34838 153 HIS B O 1
ATOM 3424 N N . GLY B 1 162 ? 21.55000 41.83500 57.76300 1.000 51.76987 154 GLY B N 1
ATOM 3425 C CA . GLY B 1 162 ? 20.98900 40.57500 58.16500 1.000 53.93454 154 GLY B CA 1
ATOM 3426 C C . GLY B 1 162 ? 20.26400 40.60100 59.49400 1.000 56.92199 154 GLY B C 1
ATOM 3427 O O . GLY B 1 162 ? 19.75300 41.63200 59.95200 1.000 56.01695 154 GLY B O 1
ATOM 3428 N N . PRO B 1 163 ? 20.31700 39.45600 60.17100 1.000 59.16899 155 PRO B N 1
ATOM 3429 C CA . PRO B 1 163 ? 19.56600 39.16200 61.38400 1.000 65.58359 155 PRO B CA 1
ATOM 3430 C C . PRO B 1 163 ? 19.78700 40.15600 62.49100 1.000 67.23130 155 PRO B C 1
ATOM 3431 O O . PRO B 1 163 ? 18.82300 40.41000 63.21400 1.000 66.52960 155 PRO B O 1
ATOM 3435 N N . GLY B 1 164 ? 20.97300 40.72100 62.66300 1.000 62.70525 156 GLY B N 1
ATOM 3436 C CA . GLY B 1 164 ? 21.03900 41.60300 63.81200 1.000 66.41847 156 GLY B CA 1
ATOM 3437 C C . GLY B 1 164 ? 20.77000 43.07400 63.55100 1.000 61.10496 156 GLY B C 1
ATOM 3438 O O . GLY B 1 164 ? 20.81800 43.89000 64.47600 1.000 63.87292 156 GLY B O 1
ATOM 3439 N N . SER B 1 165 ? 20.44100 43.43400 62.32700 1.000 50.56181 157 SER B N 1
ATOM 3440 C CA . SER B 1 165 ? 20.72500 44.76200 61.81700 1.000 52.15251 157 SER B CA 1
ATOM 3441 C C . SER B 1 165 ? 19.60700 45.74000 62.14200 1.000 50.47249 157 SER B C 1
ATOM 3442 O O . SER B 1 165 ? 18.51400 45.34200 62.54800 1.000 51.00866 157 SER B O 1
ATOM 3445 N N . PRO B 1 166 ? 19.85700 47.04600 61.95100 1.000 49.75604 158 PRO B N 1
ATOM 3446 C CA . PRO B 1 166 ? 18.75900 48.02400 62.02700 1.000 47.44161 158 PRO B CA 1
ATOM 3447 C C . PRO B 1 166 ? 17.55600 47.65500 61.18800 1.000 47.77999 158 PRO B C 1
ATOM 3448 O O . PRO B 1 166 ? 16.41500 47.84400 61.63800 1.000 46.00118 158 PRO B O 1
ATOM 3452 N N . LEU B 1 167 ? 17.76700 47.13100 59.98300 1.000 46.26503 159 LEU B N 1
ATOM 3453 C CA . LEU B 1 167 ? 16.62100 46.81100 59.14600 1.000 45.47549 159 LEU B CA 1
ATOM 3454 C C . LEU B 1 167 ? 15.78900 45.69700 59.77900 1.000 46.56175 159 LEU B C 1
ATOM 3455 O O . LEU B 1 167 ? 14.55700 45.76300 59.77100 1.000 44.61573 159 LEU B O 1
ATOM 3460 N N . ALA B 1 168 ? 16.44500 44.69300 60.37600 1.000 45.79948 160 ALA B N 1
ATOM 3461 C CA . ALA B 1 168 ? 15.71300 43.66400 61.11200 1.000 47.87523 160 ALA B CA 1
ATOM 3462 C C . ALA B 1 168 ? 14.93400 44.26600 62.26900 1.000 50.62075 160 ALA B C 1
ATOM 3463 O O . ALA B 1 168 ? 13.80100 43.85400 62.55000 1.000 50.87506 160 ALA B O 1
ATOM 3465 N N . ARG B 1 169 ? 15.51700 45.25400 62.94400 1.000 51.38611 161 ARG B N 1
ATOM 3466 C CA . ARG B 1 169 ? 14.82500 45.89700 64.04800 1.000 49.24998 161 ARG B CA 1
ATOM 3467 C C . ARG B 1 169 ? 13.64600 46.72900 63.58000 1.000 49.50602 161 ARG B C 1
ATOM 3468 O O . ARG B 1 169 ? 12.65900 46.86300 64.31800 1.000 48.49770 161 ARG B O 1
ATOM 3476 N N . LEU B 1 170 ? 13.73900 47.34300 62.39100 1.000 47.32577 162 LEU B N 1
ATOM 3477 C CA . LEU B 1 170 ? 12.58100 48.03400 61.84400 1.000 41.71510 162 LEU B CA 1
ATOM 3478 C C . LEU B 1 170 ? 11.42000 47.06600 61.64200 1.000 48.14489 162 LEU B C 1
ATOM 3479 O O . LEU B 1 170 ? 10.27400 47.37200 61.98900 1.000 44.84833 162 LEU B O 1
ATOM 3484 N N . VAL B 1 171 ? 11.71300 45.87200 61.11800 1.000 47.63955 163 VAL B N 1
ATOM 3485 C CA . VAL B 1 171 ? 10.68200 44.86400 60.91400 1.000 47.04900 163 VAL B CA 1
ATOM 3486 C C . VAL B 1 171 ? 10.06900 44.44600 62.24900 1.000 50.80339 163 VAL B C 1
ATOM 3487 O O . VAL B 1 171 ? 8.84100 44.35400 62.38200 1.000 52.73130 163 VAL B O 1
ATOM 3491 N N . ALA B 1 172 ? 10.90800 44.22900 63.26600 1.000 51.46776 164 ALA B N 1
ATOM 3492 C CA . ALA B 1 172 ? 10.42900 43.66400 64.53200 1.000 54.66093 164 ALA B CA 1
ATOM 3493 C C . ALA B 1 172 ? 9.57100 44.65900 65.30500 1.000 59.13761 164 ALA B C 1
ATOM 3494 O O . ALA B 1 172 ? 8.67400 44.25900 66.05500 1.000 61.28199 164 ALA B O 1
ATOM 3496 N N . LEU B 1 173 ? 9.86300 45.94800 65.15500 1.000 55.46196 165 LEU B N 1
ATOM 3497 C CA . LEU B 1 173 ? 9.09900 47.06500 65.69200 1.000 55.92990 165 LEU B CA 1
ATOM 3498 C C . LEU B 1 173 ? 7.75300 47.28300 64.99500 1.000 55.06894 165 LEU B C 1
ATOM 3499 O O . LEU B 1 173 ? 6.95600 48.10300 65.46800 1.000 54.06279 165 LEU B O 1
ATOM 3504 N N . GLY B 1 174 ? 7.48700 46.61600 63.87300 1.000 49.42081 166 GLY B N 1
ATOM 3505 C CA . GLY B 1 174 ? 6.30000 46.93400 63.10300 1.000 48.38189 166 GLY B CA 1
ATOM 3506 C C . GLY B 1 174 ? 6.42300 48.24200 62.34200 1.000 49.99048 166 GLY B C 1
ATOM 3507 O O . GLY B 1 174 ? 5.42900 48.94400 62.16000 1.000 50.26842 166 GLY B O 1
ATOM 3508 N N . GLY B 1 175 ? 7.62800 48.58700 61.90300 1.000 44.47067 167 GLY B N 1
ATOM 3509 C CA . GLY B 1 175 ? 7.87900 49.83400 61.22600 1.000 41.52223 167 GLY B CA 1
ATOM 3510 C C . GLY B 1 175 ? 7.33800 49.83500 59.80400 1.000 43.05220 167 GLY B C 1
ATOM 3511 O O . GLY B 1 175 ? 6.75800 48.87100 59.30700 1.000 45.65217 167 GLY B O 1
ATOM 3512 N N . ARG B 1 176 ? 7.50600 50.98200 59.14800 1.000 40.44857 168 ARG B N 1
ATOM 3513 C CA . ARG B 1 176 ? 6.97100 51.20600 57.81000 1.000 39.32428 168 ARG B CA 1
ATOM 3514 C C . ARG B 1 176 ? 8.07400 51.71600 56.89900 1.000 38.67828 168 ARG B C 1
ATOM 3515 O O . ARG B 1 176 ? 9.13400 52.15700 57.36600 1.000 36.99243 168 ARG B O 1
ATOM 3523 N N . VAL B 1 177 ? 7.81800 51.61500 55.59400 1.000 37.80602 169 VAL B N 1
ATOM 3524 C CA . VAL B 1 177 ? 8.68100 52.18900 54.56200 1.000 41.67022 169 VAL B CA 1
ATOM 3525 C C . VAL B 1 177 ? 7.84600 53.14800 53.72500 1.000 40.30051 169 VAL B C 1
ATOM 3526 O O . VAL B 1 177 ? 6.77400 52.78000 53.22700 1.000 37.82633 169 VAL B O 1
ATOM 3530 N N . LEU B 1 178 ? 8.33200 54.37900 53.58700 1.000 35.48751 170 LEU B N 1
ATOM 3531 C CA . LEU B 1 178 ? 7.69000 55.40300 52.76900 1.000 36.85711 170 LEU B CA 1
ATOM 3532 C C . LEU B 1 178 ? 8.58900 55.74300 51.57600 1.000 39.31105 170 LEU B C 1
ATOM 3533 O O . LEU B 1 178 ? 9.74900 56.13100 51.75700 1.000 32.40814 170 LEU B O 1
ATOM 3538 N N . LEU B 1 179 ? 8.07100 55.55400 50.35300 1.000 34.63061 171 LEU B N 1
ATOM 3539 C CA . LEU B 1 179 ? 8.70200 56.12100 49.16500 1.000 36.22090 171 LEU B CA 1
ATOM 3540 C C . LEU B 1 179 ? 8.01600 57.44000 48.88200 1.000 38.87118 171 LEU B C 1
ATOM 3541 O O . LEU B 1 179 ? 6.83300 57.46700 48.53300 1.000 37.70793 171 LEU B O 1
ATOM 3546 N N . LEU B 1 180 ? 8.75700 58.53400 49.01200 1.000 38.97876 172 LEU B N 1
ATOM 3547 C CA . LEU B 1 180 ? 8.21100 59.88300 48.90800 1.000 37.04650 172 LEU B CA 1
ATOM 3548 C C . LEU B 1 180 ? 8.72200 60.49100 47.59300 1.000 41.24476 172 LEU B C 1
ATOM 3549 O O . LEU B 1 180 ? 9.73100 61.20300 47.53600 1.000 38.86690 172 LEU B O 1
ATOM 3554 N N . GLY B 1 181 ? 8.01600 60.16900 46.50800 1.000 36.92244 173 GLY B N 1
ATOM 3555 C CA . GLY B 1 181 ? 8.47400 60.47600 45.18000 1.000 37.90534 173 GLY B CA 1
ATOM 3556 C C . GLY B 1 181 ? 9.61800 59.62300 44.70400 1.000 39.87512 173 GLY B C 1
ATOM 3557 O O . GLY B 1 181 ? 9.98400 59.72300 43.54500 1.000 37.29849 173 GLY B O 1
ATOM 3558 N N . ALA B 1 182 ? 10.24200 58.84400 45.57700 1.000 39.76460 174 ALA B N 1
ATOM 3559 C CA . ALA B 1 182 ? 11.34300 57.98100 45.17900 1.000 38.68868 174 ALA B CA 1
ATOM 3560 C C . ALA B 1 182 ? 10.80700 56.78300 44.40100 1.000 43.12420 174 ALA B C 1
ATOM 3561 O O . ALA B 1 182 ? 9.72300 56.26300 44.71400 1.000 43.34408 174 ALA B O 1
ATOM 3563 N N . PRO B 1 183 ? 11.55900 56.28100 43.43100 1.000 42.64005 175 PRO B N 1
ATOM 3564 C CA . PRO B 1 183 ? 11.06100 55.16400 42.63300 1.000 44.58133 175 PRO B CA 1
ATOM 3565 C C . PRO B 1 183 ? 11.14800 53.84200 43.38700 1.000 45.61917 175 PRO B C 1
ATOM 3566 O O . PRO B 1 183 ? 11.81500 53.70700 44.42100 1.000 45.40819 175 PRO B O 1
ATOM 3570 N N . ARG B 1 184 ? 10.40800 52.85900 42.86100 1.000 43.46853 176 ARG B N 1
ATOM 3571 C CA . ARG B 1 184 ? 10.26100 51.58200 43.55200 1.000 46.82774 176 ARG B CA 1
ATOM 3572 C C . ARG B 1 184 ? 11.60800 50.91200 43.81600 1.000 48.14470 176 ARG B C 1
ATOM 3573 O O . ARG B 1 184 ? 11.75600 50.19700 44.81500 1.000 49.30664 176 ARG B O 1
ATOM 3581 N N . ASP B 1 185 ? 12.61600 51.16200 42.98100 1.000 47.84678 177 ASP B N 1
ATOM 3582 C CA . ASP B 1 185 ? 13.87700 50.45000 43.17500 1.000 52.61120 177 ASP B CA 1
ATOM 3583 C C . ASP B 1 185 ? 14.70000 50.97200 44.34600 1.000 53.72635 177 ASP B C 1
ATOM 3584 O O . ASP B 1 185 ? 15.71700 50.35000 44.68000 1.000 53.81386 177 ASP B O 1
ATOM 3589 N N . THR B 1 186 ? 14.30000 52.07100 44.98500 1.000 50.12058 178 THR B N 1
ATOM 3590 C CA . THR B 1 186 ? 15.08200 52.62400 46.08100 1.000 49.31218 178 THR B CA 1
ATOM 3591 C C . THR B 1 186 ? 14.78200 51.96700 47.42100 1.000 51.37531 178 THR B C 1
ATOM 3592 O O . THR B 1 186 ? 15.35700 52.37400 48.43700 1.000 55.76232 178 THR B O 1
ATOM 3596 N N . MET B 1 187 ? 13.91500 50.95900 47.46900 1.000 52.86244 179 MET B N 1
ATOM 3597 C CA . MET B 1 187 ? 13.55600 50.38000 48.75900 1.000 51.28953 179 MET B CA 1
ATOM 3598 C C . MET B 1 187 ? 14.70300 49.54200 49.35100 1.000 51.52863 179 MET B C 1
ATOM 3599 O O . MET B 1 187 ? 14.82500 48.34500 49.07100 1.000 51.03914 179 MET B O 1
ATOM 3604 N N . THR B 1 188 ? 15.50500 50.18200 50.21000 1.000 51.92739 180 THR B N 1
ATOM 3605 C CA . THR B 1 188 ? 16.66100 49.56700 50.87400 1.000 50.38515 180 THR B CA 1
ATOM 3606 C C . THR B 1 188 ? 16.27300 48.31900 51.65500 1.000 45.52297 180 THR B C 1
ATOM 3607 O O . THR B 1 188 ? 17.05300 47.36200 51.75200 1.000 43.87906 180 THR B O 1
ATOM 3611 N N . LEU B 1 189 ? 15.08700 48.33300 52.26300 1.000 45.64658 181 LEU B N 1
ATOM 3612 C CA . LEU B 1 189 ? 14.64900 47.21600 53.08300 1.000 45.69955 181 LEU B CA 1
ATOM 3613 C C . LEU B 1 189 ? 14.73600 45.87400 52.35300 1.000 43.69277 181 LEU B C 1
ATOM 3614 O O . LEU B 1 189 ? 14.88200 44.83500 52.99200 1.000 47.74386 181 LEU B O 1
ATOM 3619 N N . LEU B 1 190 ? 14.65300 45.86700 51.02000 1.000 46.54528 182 LEU B N 1
ATOM 3620 C CA . LEU B 1 190 ? 14.75400 44.60400 50.29400 1.000 47.25155 182 LEU B CA 1
ATOM 3621 C C . LEU B 1 190 ? 16.17300 44.03500 50.28900 1.000 49.55496 182 LEU B C 1
ATOM 3622 O O . LEU B 1 190 ? 16.35400 42.88000 49.88300 1.000 51.68439 182 LEU B O 1
ATOM 3627 N N . HIS B 1 191 ? 17.18000 44.80000 50.73000 1.000 46.37206 183 HIS B N 1
ATOM 3628 C CA . HIS B 1 191 ? 18.48300 44.18300 50.97600 1.000 46.48612 183 HIS B CA 1
ATOM 3629 C C . HIS B 1 191 ? 18.43400 43.26800 52.19400 1.000 46.41370 183 HIS B C 1
ATOM 3630 O O . HIS B 1 191 ? 19.16700 42.28100 52.25500 1.000 49.89949 183 HIS B O 1
ATOM 3637 N N . HIS B 1 192 ?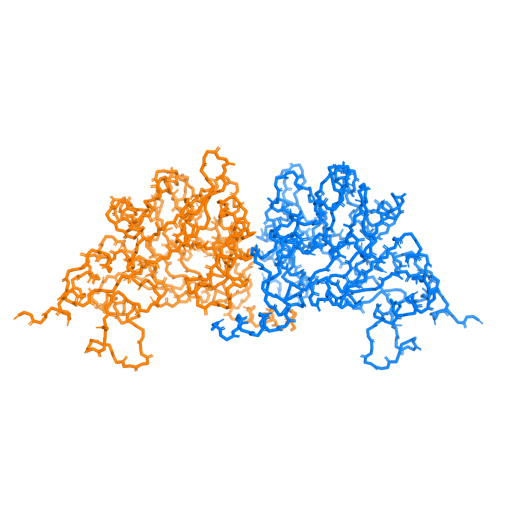 17.58600 43.58600 53.17400 1.000 45.82149 184 HIS B N 1
ATOM 3638 C CA . HIS B 1 192 ? 17.35100 42.67300 54.29100 1.000 44.61683 184 HIS B CA 1
ATOM 3639 C C . HIS B 1 192 ? 16.67200 41.40300 53.80700 1.000 49.80939 184 HIS B C 1
ATOM 3640 O O . HIS B 1 192 ? 16.99900 40.29900 54.27100 1.000 50.37023 184 HIS B O 1
ATOM 3647 N N . ALA B 1 193 ? 15.74400 41.53100 52.85400 1.000 50.78289 185 ALA B N 1
ATOM 3648 C CA . ALA B 1 193 ? 15.16600 40.34300 52.22600 1.000 52.27150 185 ALA B CA 1
ATOM 3649 C C . ALA B 1 193 ? 16.23900 39.49800 51.54100 1.000 51.40786 185 ALA B C 1
ATOM 3650 O O . ALA B 1 193 ? 16.26400 38.27000 51.68800 1.000 55.97163 185 ALA B O 1
ATOM 3652 N N . GLU B 1 194 ? 17.11800 40.13200 50.76000 1.000 51.82631 186 GLU B N 1
ATOM 3653 C CA . GLU B 1 194 ? 18.21300 39.38600 50.13600 1.000 52.70280 186 GLU B CA 1
ATOM 3654 C C . GLU B 1 194 ? 19.06700 38.67800 51.18200 1.000 52.87226 186 GLU B C 1
ATOM 3655 O O . GLU B 1 194 ? 19.48100 37.52800 50.98700 1.000 56.21692 186 GLU B O 1
ATOM 3661 N N . ALA B 1 195 ? 19.32700 39.34200 52.31100 1.000 54.83903 187 ALA B N 1
ATOM 3662 C CA . ALA B 1 195 ? 20.16300 38.72900 53.34000 1.000 56.62159 187 ALA B CA 1
ATOM 3663 C C . ALA B 1 195 ? 19.50500 37.49300 53.94800 1.000 57.40244 187 ALA B C 1
ATOM 3664 O O . ALA B 1 195 ? 20.20200 36.53400 54.29200 1.000 62.09842 187 ALA B O 1
ATOM 3666 N N . LEU B 1 196 ? 18.17500 37.48500 54.07200 1.000 57.43707 188 LEU B N 1
ATOM 3667 C CA . LEU B 1 196 ? 17.45100 36.34100 54.62700 1.000 60.70375 188 LEU B CA 1
ATOM 3668 C C . LEU B 1 196 ? 17.15500 35.25100 53.60100 1.000 63.05168 188 LEU B C 1
ATOM 3669 O O . LEU B 1 196 ? 16.96100 34.08800 53.98800 1.000 61.89852 188 LEU B O 1
ATOM 3674 N N . ALA B 1 197 ? 17.09100 35.59600 52.31600 1.000 61.69068 189 ALA B N 1
ATOM 3675 C CA . ALA B 1 197 ? 16.57400 34.66600 51.32200 1.000 63.60221 189 ALA B CA 1
ATOM 3676 C C . ALA B 1 197 ? 17.55600 33.53600 51.06400 1.000 68.26414 189 ALA B C 1
ATOM 3677 O O . ALA B 1 197 ? 18.77000 33.75400 50.96800 1.000 69.20445 189 ALA B O 1
ATOM 3679 N N . GLN B 1 198 ? 17.01700 32.32100 50.94100 1.000 70.60353 190 GLN B N 1
ATOM 3680 C CA . GLN B 1 198 ? 17.81000 31.12700 50.68400 1.000 76.73623 190 GLN B CA 1
ATOM 3681 C C . GLN B 1 198 ? 17.53900 30.63500 49.27000 1.000 78.28898 190 GLN B C 1
ATOM 3682 O O . GLN B 1 198 ? 16.42300 30.21000 48.95700 1.000 80.41776 190 GLN B O 1
ATOM 3688 N N . ALA B 1 199 ? 18.56500 30.68000 48.42700 1.000 79.97048 191 ALA B N 1
ATOM 3689 C CA . ALA B 1 199 ? 18.45700 30.26500 47.03700 1.000 84.30082 191 ALA B CA 1
ATOM 3690 C C . ALA B 1 199 ? 19.86400 30.11900 46.49100 1.000 89.39752 191 ALA B C 1
ATOM 3691 O O . ALA B 1 199 ? 20.77900 30.80000 46.96900 1.000 86.67599 191 ALA B O 1
ATOM 3693 N N . PRO B 1 200 ? 20.07700 29.25200 45.50500 1.000 100.89125 192 PRO B N 1
ATOM 3694 C CA . PRO B 1 200 ? 21.43500 29.05100 44.98900 1.000 103.43430 192 PRO B CA 1
ATOM 3695 C C . PRO B 1 200 ? 21.93700 30.27900 44.24400 1.000 99.92754 192 PRO B C 1
ATOM 3696 O O . PRO B 1 200 ? 21.16300 31.05200 43.67300 1.000 96.41867 192 PRO B O 1
ATOM 3700 N N . GLY B 1 201 ? 23.25500 30.45000 44.26100 1.000 97.03869 193 GLY B N 1
ATOM 3701 C CA . GLY B 1 201 ? 23.88200 31.54100 43.54600 1.000 93.26843 193 GLY B CA 1
ATOM 3702 C C . GLY B 1 201 ? 23.95100 32.85300 44.29000 1.000 85.25321 193 GLY B C 1
ATOM 3703 O O . GLY B 1 201 ? 24.01400 33.90600 43.64800 1.000 84.15382 193 GLY B O 1
ATOM 3704 N N . LYS B 1 202 ? 23.95500 32.82900 45.61900 1.000 80.22913 194 LYS B N 1
ATOM 3705 C CA . LYS B 1 202 ? 23.96200 34.06300 46.39200 1.000 75.11324 194 LYS B CA 1
ATOM 3706 C C . LYS B 1 202 ? 25.32500 34.74700 46.29700 1.000 78.32956 194 LYS B C 1
ATOM 3707 O O . LYS B 1 202 ? 26.36700 34.10100 46.43900 1.000 80.51839 194 LYS B O 1
ATOM 3713 N N . ARG B 1 203 ? 25.31100 36.05600 46.05400 1.000 77.34593 195 ARG B N 1
ATOM 3714 C CA . ARG B 1 203 ? 26.52000 36.83000 45.80900 1.000 78.07659 195 ARG B CA 1
ATOM 3715 C C . ARG B 1 203 ? 26.92800 37.58400 47.06300 1.000 77.51195 195 ARG B C 1
ATOM 3716 O O . ARG B 1 203 ? 26.11200 38.28800 47.67000 1.000 73.58539 195 ARG B O 1
ATOM 3724 N N . PHE B 1 204 ? 28.19800 37.46400 47.42600 1.000 80.28954 196 PHE B N 1
ATOM 3725 C CA . PHE B 1 204 ? 28.73700 38.12300 48.59800 1.000 76.90241 196 PHE B CA 1
ATOM 3726 C C . PHE B 1 204 ? 29.91800 38.99400 48.19600 1.000 78.32465 196 PHE B C 1
ATOM 3727 O O . PHE B 1 204 ? 30.54600 38.78500 47.15500 1.000 84.01434 196 PHE B O 1
ATOM 3735 N N . VAL B 1 205 ? 30.19900 39.99700 49.02700 1.000 72.61323 197 VAL B N 1
ATOM 3736 C CA . VAL B 1 205 ? 31.30600 40.91400 48.79700 1.000 69.33931 197 VAL B CA 1
ATOM 3737 C C . VAL B 1 205 ? 32.18400 40.93800 50.03300 1.000 72.37756 197 VAL B C 1
ATOM 3738 O O . VAL B 1 205 ? 31.72300 40.70500 51.15700 1.000 73.76765 197 VAL B O 1
ATOM 3742 N N . THR B 1 206 ? 33.47200 41.18400 49.80800 1.000 72.45061 198 THR B N 1
ATOM 3743 C CA . THR B 1 206 ? 34.44600 41.43500 50.85900 1.000 71.28638 198 THR B CA 1
ATOM 3744 C C . THR B 1 206 ? 35.18800 42.70300 50.48300 1.000 72.27275 198 THR B C 1
ATOM 3745 O O . THR B 1 206 ? 35.63800 42.84000 49.34000 1.000 77.05212 198 THR B O 1
ATOM 3749 N N . TYR B 1 207 ? 35.27500 43.64300 51.41800 1.000 66.55295 199 TYR B N 1
ATOM 3750 C CA . TYR B 1 207 ? 35.96700 44.89900 51.17200 1.000 64.03995 199 TYR B CA 1
ATOM 3751 C C . TYR B 1 207 ? 36.58600 45.34300 52.48700 1.000 66.49000 199 TYR B C 1
ATOM 3752 O O . TYR B 1 207 ? 36.30900 44.78100 53.55100 1.000 66.67240 199 TYR B O 1
ATOM 3761 N N . GLU B 1 208 ? 37.44700 46.33600 52.41700 1.000 65.87749 200 GLU B N 1
ATOM 3762 C CA . GLU B 1 208 ? 38.01600 46.89600 53.62700 1.000 67.68991 200 GLU B CA 1
ATOM 3763 C C . GLU B 1 208 ? 37.67400 48.36900 53.68900 1.000 65.18232 200 GLU B C 1
ATOM 3764 O O . GLU B 1 208 ? 37.50300 49.01600 52.66400 1.000 62.76710 200 GLU B O 1
ATOM 3770 N N . GLN B 1 209 ? 37.54400 48.88900 54.90100 1.000 65.19335 201 GLN B N 1
ATOM 3771 C CA . GLN B 1 209 ? 37.24600 50.30200 55.04800 1.000 60.70934 201 GLN B CA 1
ATOM 3772 C C . GLN B 1 209 ? 37.79800 50.74100 56.38800 1.000 61.91878 201 GLN B C 1
ATOM 3773 O O . GLN B 1 209 ? 37.83000 49.94400 57.33500 1.000 58.01657 201 GLN B O 1
ATOM 3779 N N . PRO B 1 210 ? 38.28900 51.97300 56.48500 1.000 61.70594 202 PRO B N 1
ATOM 3780 C CA . PRO B 1 210 ? 38.85800 52.44800 57.74700 1.000 60.20280 202 PRO B CA 1
ATOM 3781 C C . PRO B 1 210 ? 37.75300 52.90900 58.68700 1.000 64.32431 202 PRO B C 1
ATOM 3782 O O . PRO B 1 210 ? 36.87600 53.69700 58.31000 1.000 55.21859 202 PRO B O 1
ATOM 3786 N N . ILE B 1 211 ? 37.80500 52.40500 59.92100 1.000 59.74143 203 ILE B N 1
ATOM 3787 C CA . ILE B 1 211 ? 36.94400 52.85800 60.99900 1.000 61.40272 203 ILE B CA 1
ATOM 3788 C C . ILE B 1 211 ? 37.81100 53.32100 62.17400 1.000 65.98873 203 ILE B C 1
ATOM 3789 O O . ILE B 1 211 ? 39.03500 53.18300 62.18500 1.000 61.91893 203 ILE B O 1
ATOM 3794 N N . GLU B 1 212 ? 37.14000 53.91500 63.14600 1.000 65.66618 204 GLU B N 1
ATOM 3795 C CA . GLU B 1 212 ? 37.75300 54.47500 64.33500 1.000 75.24082 204 GLU B CA 1
ATOM 3796 C C . GLU B 1 212 ? 37.20400 53.71000 65.53700 1.000 80.34211 204 GLU B C 1
ATOM 3797 O O . GLU B 1 212 ? 36.00300 53.78800 65.83000 1.000 79.56317 204 GLU B O 1
ATOM 3803 N N . VAL B 1 213 ? 38.06500 52.94400 66.20700 1.000 83.45865 205 VAL B N 1
ATOM 3804 C CA . VAL B 1 213 ? 37.68500 52.20100 67.40800 1.000 86.32817 205 VAL B CA 1
ATOM 3805 C C . VAL B 1 213 ? 38.73000 52.44300 68.48300 1.000 88.23473 205 VAL B C 1
ATOM 3806 O O . VAL B 1 213 ? 39.93400 52.34500 68.21800 1.000 84.63138 205 VAL B O 1
ATOM 3810 N N . ALA B 1 214 ? 38.26100 52.73800 69.69300 1.000 102.37054 206 ALA B N 1
ATOM 3811 C CA . ALA B 1 214 ? 39.06300 53.17900 70.83200 1.000 114.17262 206 ALA B CA 1
ATOM 3812 C C . ALA B 1 214 ? 39.66300 54.55800 70.59500 1.000 113.62272 206 ALA B C 1
ATOM 3813 O O . ALA B 1 214 ? 40.53900 54.99200 71.36000 1.000 121.26119 206 ALA B O 1
ATOM 3815 N N . GLY B 1 215 ? 39.20100 55.26900 69.56900 1.000 101.11752 207 GLY B N 1
ATOM 3816 C CA . GLY B 1 215 ? 39.76600 56.54300 69.20200 1.000 96.49030 207 GLY B CA 1
ATOM 3817 C C . GLY B 1 215 ? 40.93800 56.45600 68.25200 1.000 93.05944 207 GLY B C 1
ATOM 3818 O O . GLY B 1 215 ? 41.55400 57.49200 67.95600 1.000 93.19483 207 GLY B O 1
ATOM 3819 N N . GLU B 1 216 ? 41.28300 55.26000 67.77300 1.000 87.05551 208 GLU B N 1
ATOM 3820 C CA . GLU B 1 216 ? 42.35100 55.11700 66.79900 1.000 86.05212 208 GLU B CA 1
ATOM 3821 C C . GLU B 1 216 ? 41.79100 54.56700 65.49500 1.000 76.22007 208 GLU B C 1
ATOM 3822 O O . GLU B 1 216 ? 40.80700 53.82600 65.48900 1.000 74.10322 208 GLU B O 1
ATOM 3828 N N . ARG B 1 217 ? 42.40800 54.95900 64.38600 1.000 74.90115 209 ARG B N 1
ATOM 3829 C CA . ARG B 1 217 ? 41.95400 54.52200 63.07500 1.000 73.34640 209 ARG B CA 1
ATOM 3830 C C . ARG B 1 217 ? 42.54800 53.16000 62.76000 1.000 73.76394 209 ARG B C 1
ATOM 3831 O O . ARG B 1 217 ? 43.75900 52.96900 62.83600 1.000 76.34199 209 ARG B O 1
ATOM 3839 N N . VAL B 1 218 ? 41.68900 52.21800 62.40200 1.000 71.15363 210 VAL B N 1
ATOM 3840 C CA . VAL B 1 218 ? 42.10400 50.88100 62.01900 1.000 72.51867 210 VAL B CA 1
ATOM 3841 C C . VAL B 1 218 ? 41.29900 50.48100 60.79800 1.000 69.44994 210 VAL B C 1
ATOM 3842 O O . VAL B 1 218 ? 40.13400 50.86600 60.64500 1.000 64.81621 210 VAL B O 1
ATOM 3846 N N . TRP B 1 219 ? 41.93300 49.71000 59.92100 1.000 73.62621 211 TRP B N 1
ATOM 3847 C CA . TRP B 1 219 ? 41.22100 49.08500 58.81700 1.000 71.21285 211 TRP B CA 1
ATOM 3848 C C . TRP B 1 219 ? 40.49900 47.84200 59.31900 1.000 76.37086 211 TRP B C 1
ATOM 3849 O O . TRP B 1 219 ? 40.91700 47.20900 60.29400 1.000 79.61976 211 TRP B O 1
ATOM 3860 N N . ARG B 1 220 ? 39.38000 47.52100 58.67000 1.000 72.37521 212 ARG B N 1
ATOM 3861 C CA . ARG B 1 220 ? 38.61900 46.32200 58.98200 1.000 67.60087 212 ARG B CA 1
ATOM 3862 C C . ARG B 1 220 ? 38.13200 45.71300 57.67800 1.000 62.00808 212 ARG B C 1
ATOM 3863 O O . ARG B 1 220 ? 37.81900 46.43500 56.73000 1.000 60.89004 212 ARG B O 1
ATOM 3871 N N . THR B 1 221 ? 38.07700 44.39100 57.63200 1.000 61.65548 213 THR B N 1
ATOM 3872 C CA . THR B 1 221 ? 37.50200 43.66700 56.50500 1.000 67.80350 213 THR B CA 1
ATOM 3873 C C . THR B 1 221 ? 36.04000 43.36900 56.80700 1.000 64.26753 213 THR B C 1
ATOM 3874 O O . THR B 1 221 ? 35.70000 42.97000 57.92600 1.000 64.14032 213 THR B O 1
ATOM 3878 N N . PHE B 1 222 ? 35.18200 43.57300 55.81500 1.000 63.70585 214 PHE B N 1
ATOM 3879 C CA . PHE B 1 222 ? 33.74300 43.43900 55.95800 1.000 62.48923 214 PHE B CA 1
ATOM 3880 C C . PHE B 1 222 ? 33.21300 42.43700 54.95100 1.000 63.65518 214 PHE B C 1
ATOM 3881 O O . PHE B 1 222 ? 33.68500 42.37800 53.80900 1.000 61.31682 214 PHE B O 1
ATOM 3889 N N . ARG B 1 223 ? 32.21000 41.67700 55.37200 1.000 61.52950 215 ARG B N 1
ATOM 3890 C CA . ARG B 1 223 ? 31.49100 40.77800 54.48600 1.000 63.87009 215 ARG B CA 1
ATOM 3891 C C . ARG B 1 223 ? 30.02900 41.17800 54.47300 1.000 58.97278 215 ARG B C 1
ATOM 3892 O O . ARG B 1 223 ? 29.46400 41.48500 55.52400 1.000 60.62276 215 ARG B O 1
ATOM 3900 N N . ASP B 1 224 ? 29.41800 41.15300 53.28800 1.000 56.76656 216 ASP B N 1
ATOM 3901 C CA . ASP B 1 224 ? 28.03400 41.56900 53.08900 1.000 54.06549 216 ASP B CA 1
ATOM 3902 C C . ASP B 1 224 ? 27.51000 40.81900 51.87000 1.000 61.08567 216 ASP B C 1
ATOM 3903 O O . ASP B 1 224 ? 28.27700 40.21600 51.11900 1.000 66.97970 216 ASP B O 1
ATOM 3908 N N . ILE B 1 225 ? 26.18700 40.83400 51.67800 1.000 60.78193 217 ILE B N 1
ATOM 3909 C CA . ILE B 1 225 ? 25.67600 40.48800 50.34800 1.000 62.18946 217 ILE B CA 1
ATOM 3910 C C . ILE B 1 225 ? 26.05000 41.59700 49.36400 1.000 61.99133 217 ILE B C 1
ATOM 3911 O O . ILE B 1 225 ? 26.35000 42.73500 49.73800 1.000 62.58262 217 ILE B O 1
ATOM 3916 N N . ASP B 1 226 ? 26.05000 41.24800 48.08300 1.000 72.45171 218 ASP B N 1
ATOM 3917 C CA . ASP B 1 226 ? 26.40800 42.19700 47.03400 1.000 71.64179 218 ASP B CA 1
ATOM 3918 C C . ASP B 1 226 ? 25.23800 43.15800 46.85300 1.000 69.12895 218 ASP B C 1
ATOM 3919 O O . ASP B 1 226 ? 24.34500 42.95600 46.03000 1.000 68.74794 218 ASP B O 1
ATOM 3924 N N . SER B 1 227 ? 25.23600 44.22300 47.65100 1.000 68.01672 219 SER B N 1
ATOM 3925 C CA . SER B 1 227 ? 24.12300 45.15800 47.61900 1.000 68.44098 219 SER B CA 1
ATOM 3926 C C . SER B 1 227 ? 24.26400 46.18100 46.51300 1.000 73.18863 219 SER B C 1
ATOM 3927 O O . SER B 1 227 ? 23.54700 47.18800 46.52200 1.000 74.77659 219 SER B O 1
ATOM 3930 N N . GLU B 1 228 ? 25.17600 45.95200 45.57500 1.000 78.88264 220 GLU B N 1
ATOM 3931 C CA . GLU B 1 228 ? 25.38600 46.84200 44.44500 1.000 86.16832 220 GLU B CA 1
ATOM 3932 C C . GLU B 1 228 ? 24.88300 46.24800 43.14000 1.000 87.33486 220 GLU B C 1
ATOM 3933 O O . GLU B 1 228 ? 24.18900 46.93100 42.38100 1.000 87.38542 220 GLU B O 1
ATOM 3939 N N . HIS B 1 229 ? 25.20000 44.97800 42.87300 1.000 83.92854 221 HIS B N 1
ATOM 3940 C CA . HIS B 1 229 ? 24.75800 44.28000 41.67400 1.000 83.59354 221 HIS B CA 1
ATOM 3941 C C . HIS B 1 229 ? 23.73200 43.19700 41.97400 1.000 81.23556 221 HIS B C 1
ATOM 3942 O O . HIS B 1 229 ? 23.49700 42.32200 41.13500 1.000 87.22841 221 HIS B O 1
ATOM 3949 N N . GLY B 1 230 ? 23.14300 43.21100 43.16000 1.000 75.76026 222 GLY B N 1
ATOM 3950 C CA . GLY B 1 230 ? 22.14400 42.21500 43.48300 1.000 71.03581 222 GLY B CA 1
ATOM 3951 C C . GLY B 1 230 ? 22.74000 40.99800 44.14700 1.000 67.91672 222 GLY B C 1
ATOM 3952 O O . GLY B 1 230 ? 23.80700 40.51400 43.74800 1.000 69.84092 222 GLY B O 1
ATOM 3953 N N . ALA B 1 231 ? 22.06100 40.49500 45.17400 1.000 67.07365 223 ALA B N 1
ATOM 3954 C CA . ALA B 1 231 ? 22.56700 39.33000 45.88700 1.000 72.37719 223 ALA B CA 1
ATOM 3955 C C . ALA B 1 231 ? 22.39800 38.03600 45.09700 1.000 74.86100 223 ALA B C 1
ATOM 3956 O O . ALA B 1 231 ? 22.93700 36.99700 45.49700 1.000 79.29253 223 ALA B O 1
ATOM 3958 N N . PHE B 1 232 ? 21.67400 38.06400 43.98600 1.000 74.97874 224 PHE B N 1
ATOM 3959 C CA . PHE B 1 232 ? 21.53400 36.89200 43.13600 1.000 75.84138 224 PHE B CA 1
ATOM 3960 C C . PHE B 1 232 ? 21.66200 37.33100 41.69200 1.000 78.96648 224 PHE B C 1
ATOM 3961 O O . PHE B 1 232 ? 21.71200 38.52600 41.38500 1.000 79.40482 224 PHE B O 1
ATOM 3969 N N . ASP B 1 233 ? 21.71200 36.36400 40.79200 1.000 82.11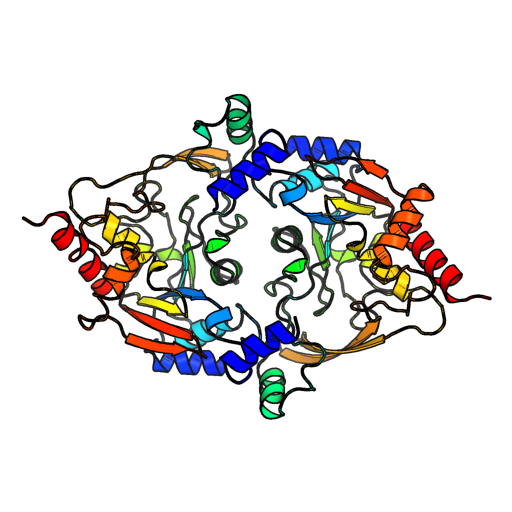691 225 ASP B N 1
ATOM 3970 C CA . ASP B 1 233 ? 21.46100 36.67500 39.39700 1.000 87.87451 225 ASP B CA 1
ATOM 3971 C C . ASP B 1 233 ? 19.95700 36.58700 39.19800 1.000 88.25982 225 ASP B C 1
ATOM 3972 O O . ASP B 1 233 ? 19.37300 35.49900 39.26700 1.000 91.95313 225 ASP B O 1
ATOM 3977 N N . TYR B 1 234 ? 19.33900 37.73400 38.97400 1.000 83.28672 226 TYR B N 1
ATOM 3978 C CA . TYR B 1 234 ? 17.92100 37.82500 38.68100 1.000 80.46579 226 TYR B CA 1
ATOM 3979 C C . TYR B 1 234 ? 17.61300 37.72200 37.19000 1.000 82.58537 226 TYR B C 1
ATOM 3980 O O . TYR B 1 234 ? 16.51500 38.10200 36.77300 1.000 81.61066 226 TYR B O 1
ATOM 3989 N N . SER B 1 235 ? 18.56400 37.22200 36.39000 1.000 87.24729 227 SER B N 1
ATOM 3990 C CA . SER B 1 235 ? 18.40800 37.10300 34.93900 1.000 90.84359 227 SER B CA 1
ATOM 3991 C C . SER B 1 235 ? 17.12700 36.39200 34.52900 1.000 92.93267 227 SER B C 1
ATOM 3992 O O . SER B 1 235 ? 16.45300 36.79500 33.57800 1.000 94.11197 227 SER B O 1
ATOM 3995 N N . SER B 1 236 ? 16.79800 35.30000 35.21600 1.000 94.92176 228 SER B N 1
ATOM 3996 C CA . SER B 1 236 ? 15.65900 34.48900 34.81100 1.000 96.45932 228 SER B CA 1
ATOM 3997 C C . SER B 1 236 ? 14.33800 35.09700 35.25700 1.000 93.27733 228 SER B C 1
ATOM 3998 O O . SER B 1 236 ? 13.31300 34.88900 34.60000 1.000 94.79849 228 SER B O 1
ATOM 4001 N N . ALA B 1 237 ? 14.33500 35.85200 36.35000 1.000 89.39452 229 ALA B N 1
ATOM 4002 C CA . ALA B 1 237 ? 13.09000 36.35000 36.90900 1.000 84.93916 229 ALA B CA 1
ATOM 4003 C C . ALA B 1 237 ? 12.77400 37.78000 36.50900 1.000 84.39155 229 ALA B C 1
ATOM 4004 O O . ALA B 1 237 ? 11.65700 38.24100 36.75700 1.000 85.06481 229 ALA B O 1
ATOM 4006 N N . VAL B 1 238 ? 13.71400 38.49500 35.89300 1.000 82.12464 230 VAL B N 1
ATOM 4007 C CA . VAL B 1 238 ? 13.59800 39.93000 35.69400 1.000 79.70962 230 VAL B CA 1
ATOM 4008 C C . VAL B 1 238 ? 13.94100 40.26900 34.24800 1.000 83.97389 230 VAL B C 1
ATOM 4009 O O . VAL B 1 238 ? 15.07400 40.03700 33.81500 1.000 87.43259 230 VAL B O 1
ATOM 4013 N N . PRO B 1 239 ? 13.01000 40.81900 33.46100 1.000 85.59446 231 PRO B N 1
ATOM 4014 C CA . PRO B 1 239 ? 13.36100 41.27400 32.10800 1.000 89.32070 231 PRO B CA 1
ATOM 4015 C C . PRO B 1 239 ? 14.57500 42.18800 32.16100 1.000 90.72919 231 PRO B C 1
ATOM 4016 O O . PRO B 1 239 ? 14.72000 43.00200 33.07600 1.000 83.80176 231 PRO B O 1
ATOM 4020 N N . GLU B 1 240 ? 15.47800 42.03300 31.20000 1.000 100.49564 232 GLU B N 1
ATOM 4021 C CA . GLU B 1 240 ? 16.66900 42.86500 31.25300 1.000 107.46849 232 GLU B CA 1
ATOM 4022 C C . GLU B 1 240 ? 16.30600 44.29700 30.87800 1.000 101.54435 232 GLU B C 1
ATOM 4023 O O . GLU B 1 240 ? 15.33200 44.55100 30.16000 1.000 98.94788 232 GLU B O 1
ATOM 4029 N N . GLY B 1 241 ? 17.08800 45.23800 31.40300 1.000 95.68807 233 GLY B N 1
ATOM 4030 C CA . GLY B 1 241 ? 16.69100 46.62200 31.44900 1.000 91.64827 233 GLY B CA 1
ATOM 4031 C C . GLY B 1 241 ? 15.85300 46.97800 32.65600 1.000 86.38704 233 GLY B C 1
ATOM 4032 O O . GLY B 1 241 ? 15.68500 48.17000 32.94600 1.000 88.32296 233 GLY B O 1
ATOM 4033 N N . GLN B 1 242 ? 15.33900 45.98800 33.38000 1.000 79.59147 234 GLN B N 1
ATOM 4034 C CA . GLN B 1 242 ? 14.46900 46.21700 34.52000 1.000 75.31992 234 GLN B CA 1
ATOM 4035 C C . GLN B 1 242 ? 15.21900 45.95500 35.81800 1.000 72.58004 234 GLN B C 1
ATOM 4036 O O . GLN B 1 242 ? 16.04400 45.04100 35.88900 1.000 75.49550 234 GLN B O 1
ATOM 4042 N N . ASP B 1 243 ? 14.92200 46.76800 36.86200 1.000 68.40381 235 ASP B N 1
ATOM 4043 C CA . ASP B 1 243 ? 15.58900 46.62100 38.15500 1.000 72.49919 235 ASP B CA 1
ATOM 4044 C C . ASP B 1 243 ? 14.84800 45.60500 39.01300 1.000 67.60722 235 ASP B C 1
ATOM 4045 O O . ASP B 1 243 ? 13.62200 45.70700 39.16900 1.000 66.18405 235 ASP B O 1
ATOM 4050 N N . PRO B 1 244 ? 15.56100 44.62400 39.57300 1.000 63.25810 236 PRO B N 1
ATOM 4051 C CA . PRO B 1 244 ? 14.89100 43.59400 40.39400 1.000 62.02958 236 PRO B CA 1
ATOM 4052 C C . PRO B 1 244 ? 14.01900 44.14500 41.50500 1.000 56.65718 236 PRO B C 1
ATOM 4053 O O . PRO B 1 244 ? 12.86800 43.70800 41.64000 1.000 57.24102 236 PRO B O 1
ATOM 4057 N N . PHE B 1 245 ? 14.52500 45.09800 42.30300 1.000 54.92355 237 PHE B N 1
ATOM 4058 C CA . PHE B 1 245 ? 13.71300 45.64600 43.38700 1.000 52.46396 237 PHE B CA 1
ATOM 4059 C C . PHE B 1 245 ? 12.46000 46.32600 42.84500 1.000 51.57040 237 PHE B C 1
ATOM 4060 O O . PHE B 1 245 ? 11.39700 46.27200 43.47100 1.000 51.61209 237 PHE B O 1
ATOM 4068 N N . ALA B 1 246 ? 12.55500 46.95300 41.67100 1.000 55.13390 238 ALA B N 1
ATOM 4069 C CA . ALA B 1 246 ? 11.36800 47.56400 41.08400 1.000 51.74974 238 ALA B CA 1
ATOM 4070 C C . ALA B 1 246 ? 10.33200 46.50400 40.74200 1.000 59.16322 238 ALA B C 1
ATOM 4071 O O . ALA B 1 246 ? 9.12900 46.71600 40.93100 1.000 58.79924 238 ALA B O 1
ATOM 4073 N N . VAL B 1 247 ? 10.78400 45.35100 40.24300 1.000 56.91369 239 VAL B N 1
ATOM 4074 C CA . VAL B 1 247 ? 9.85800 44.26500 39.92600 1.000 59.49498 239 VAL B CA 1
ATOM 4075 C C . VAL B 1 247 ? 9.24200 43.69100 41.20100 1.000 56.90602 239 VAL B C 1
ATOM 4076 O O . VAL B 1 247 ? 8.02800 43.47200 41.27000 1.000 60.28416 239 VAL B O 1
ATOM 4080 N N . ILE B 1 248 ? 10.05600 43.47300 42.23600 1.000 55.14201 240 ILE B N 1
ATOM 4081 C CA . ILE B 1 248 ? 9.54200 42.93400 43.49800 1.000 55.28783 240 ILE B CA 1
ATOM 4082 C C . ILE B 1 248 ? 8.49000 43.87100 44.10000 1.000 54.03256 240 ILE B C 1
ATOM 4083 O O . ILE B 1 248 ? 7.40500 43.43700 44.51000 1.000 53.16037 240 ILE B O 1
ATOM 4088 N N . VAL B 1 249 ? 8.79700 45.17200 44.17100 1.000 49.71147 241 VAL B N 1
ATOM 4089 C CA . VAL B 1 249 ? 7.86000 46.12300 44.76800 1.000 53.91149 241 VAL B CA 1
ATOM 4090 C C . VAL B 1 249 ? 6.59400 46.23400 43.93000 1.000 53.29606 241 VAL B C 1
ATOM 4091 O O . VAL B 1 249 ? 5.48400 46.37900 44.47200 1.000 51.39069 241 VAL B O 1
ATOM 4095 N N . GLY B 1 250 ? 6.73400 46.17100 42.60400 1.000 54.03010 242 GLY B N 1
ATOM 4096 C CA . GLY B 1 250 ? 5.55400 46.17300 41.75800 1.000 52.44044 242 GLY B CA 1
ATOM 4097 C C . GLY B 1 250 ? 4.64700 44.98300 42.02000 1.000 57.84386 242 GLY B C 1
ATOM 4098 O O . GLY B 1 250 ? 3.42000 45.12300 42.09200 1.000 57.88351 242 GLY B O 1
ATOM 4099 N N . SER B 1 251 ? 5.23800 43.79200 42.17700 1.000 61.33928 243 SER B N 1
ATOM 4100 C CA . SER B 1 251 ? 4.44600 42.61300 42.52400 1.000 63.87038 243 SER B CA 1
ATOM 4101 C C . SER B 1 251 ? 3.87600 42.73600 43.92500 1.000 62.92100 243 SER B C 1
ATOM 4102 O O . SER B 1 251 ? 2.74300 42.31500 44.18800 1.000 64.69850 243 SER B O 1
ATOM 4105 N N . MET B 1 252 ? 4.67700 43.26400 44.84600 1.000 60.49418 244 MET B N 1
ATOM 4106 C CA . MET B 1 252 ? 4.20000 43.54900 46.19100 1.000 56.61697 244 MET B CA 1
ATOM 4107 C C . MET B 1 252 ? 2.92600 44.38100 46.14400 1.000 56.84697 244 MET B C 1
ATOM 4108 O O . MET B 1 252 ? 1.90100 44.02100 46.74000 1.000 56.10984 244 MET B O 1
ATOM 4113 N N . LEU B 1 253 ? 2.98500 45.50500 45.43000 1.000 54.78558 245 LEU B N 1
ATOM 4114 C CA . LEU B 1 253 ? 1.84300 46.40600 45.34000 1.000 55.63739 245 LEU B CA 1
ATOM 4115 C C . LEU B 1 253 ? 0.64400 45.71000 44.71200 1.000 57.32156 245 LEU B C 1
ATOM 4116 O O . LEU B 1 253 ? -0.48600 45.85500 45.19300 1.000 55.92496 245 LEU B O 1
ATOM 4121 N N . ALA B 1 254 ? 0.88000 44.93600 43.64700 1.000 58.27782 246 ALA B N 1
ATOM 4122 C CA . ALA B 1 254 ? -0.20700 44.24700 42.95400 1.000 59.04067 246 ALA B CA 1
ATOM 4123 C C . ALA B 1 254 ? -0.85200 43.19600 43.84100 1.000 59.24479 246 ALA B C 1
ATOM 4124 O O . ALA B 1 254 ? -2.03900 42.91300 43.69700 1.000 61.06804 246 ALA B O 1
ATOM 4126 N N . ALA B 1 255 ? -0.09500 42.61000 44.75700 1.000 63.40215 247 ALA B N 1
ATOM 4127 C CA . ALA B 1 255 ? -0.63500 41.67900 45.73800 1.000 63.32980 247 ALA B CA 1
ATOM 4128 C C . ALA B 1 255 ? -1.35600 42.37400 46.89100 1.000 66.54330 247 ALA B C 1
ATOM 4129 O O . ALA B 1 255 ? -1.73800 41.69600 47.85200 1.000 68.18975 247 ALA B O 1
ATOM 4131 N N . GLY B 1 256 ? -1.51000 43.70000 46.84900 1.000 64.41682 248 GLY B N 1
ATOM 4132 C CA . GLY B 1 256 ? -2.20600 44.43000 47.89200 1.000 60.33667 248 GLY B CA 1
ATOM 4133 C C . GLY B 1 256 ? -1.38200 44.82600 49.09800 1.000 58.13158 248 GLY B C 1
ATOM 4134 O O . GLY B 1 256 ? -1.96400 45.19000 50.12700 1.000 59.73378 248 GLY B O 1
ATOM 4135 N N . ILE B 1 257 ? -0.05700 44.76800 49.02300 1.000 52.57502 249 ILE B N 1
ATOM 4136 C CA . ILE B 1 257 ? 0.80400 45.19800 50.11900 1.000 49.08817 249 ILE B CA 1
ATOM 4137 C C . ILE B 1 257 ? 1.32100 46.59100 49.77400 1.000 51.38319 249 ILE B C 1
ATOM 4138 O O . ILE B 1 257 ? 2.08900 46.75700 48.82100 1.000 52.88689 249 ILE B O 1
ATOM 4143 N N . GLY B 1 258 ? 0.92800 47.59200 50.54300 1.000 45.98551 250 GLY B N 1
ATOM 4144 C CA . GLY B 1 258 ? 1.36800 48.94700 50.27500 1.000 39.81291 250 GLY B CA 1
ATOM 4145 C C . GLY B 1 258 ? 0.21700 49.81500 49.77700 1.000 45.10638 250 GLY B C 1
ATOM 4146 O O . GLY B 1 258 ? -0.70400 49.35000 49.10000 1.000 51.55829 250 GLY B O 1
ATOM 4147 N N . ARG B 1 259 ? 0.25300 51.08600 50.14300 1.000 45.52640 251 ARG B N 1
ATOM 4148 C CA . ARG B 1 259 ? -0.78700 52.02000 49.76300 1.000 47.88776 251 ARG B CA 1
ATOM 4149 C C . ARG B 1 259 ? -0.12000 53.12300 48.96000 1.000 45.35498 251 ARG B C 1
ATOM 4150 O O . ARG B 1 259 ? 0.95400 53.60100 49.33100 1.000 42.66618 251 ARG B O 1
ATOM 4158 N N . GLU B 1 260 ? -0.74700 53.51600 47.85400 1.000 43.83597 252 GLU B N 1
ATOM 4159 C CA . GLU B 1 260 ? -0.21100 54.54900 46.98500 1.000 48.54174 252 GLU B CA 1
ATOM 4160 C C . GLU B 1 260 ? -1.01800 55.83000 47.12500 1.000 46.95959 252 GLU B C 1
ATOM 4161 O O . GLU B 1 260 ? -2.23400 55.79900 47.31000 1.000 51.72189 252 GLU B O 1
ATOM 4167 N N . GLY B 1 261 ? -0.34000 56.95700 46.99300 1.000 44.43744 253 GLY B N 1
ATOM 4168 C CA . GLY B 1 261 ? -1.04200 58.22200 46.89900 1.000 43.34201 253 GLY B CA 1
ATOM 4169 C C . GLY B 1 261 ? -0.10100 59.34300 46.54000 1.000 44.91296 253 GLY B C 1
ATOM 4170 O O . GLY B 1 261 ? 0.90500 59.11400 45.86200 1.000 49.44860 253 GLY B O 1
ATOM 4171 N N . PHE B 1 262 ? -0.39500 60.56400 46.98700 1.000 39.49958 254 PHE B N 1
ATOM 4172 C CA . PHE B 1 262 ? 0.37800 61.71000 46.54500 1.000 36.99946 254 PHE B CA 1
ATOM 4173 C C . PHE B 1 262 ? 0.69400 62.57600 47.74100 1.000 41.46309 254 PHE B C 1
ATOM 4174 O O . PHE B 1 262 ? -0.11700 62.69300 48.67100 1.000 43.11912 254 PHE B O 1
ATOM 4182 N N . VAL B 1 263 ? 1.92800 63.06300 47.77100 1.000 37.23213 255 VAL B N 1
ATOM 4183 C CA . VAL B 1 263 ? 2.38700 63.98900 48.79700 1.000 35.41830 255 VAL B CA 1
ATOM 4184 C C . VAL B 1 263 ? 2.94400 65.17200 48.03100 1.000 38.34271 255 VAL B C 1
ATOM 4185 O O . VAL B 1 263 ? 3.96600 65.03900 47.33800 1.000 42.63895 255 VAL B O 1
ATOM 4189 N N . GLY B 1 264 ? 2.24000 66.30300 48.08300 1.000 40.83126 256 GLY B N 1
ATOM 4190 C CA . GLY B 1 264 ? 2.53100 67.34900 47.09900 1.000 41.94147 256 GLY B CA 1
ATOM 4191 C C . GLY B 1 264 ? 2.27000 66.79300 45.71300 1.000 38.45152 256 GLY B C 1
ATOM 4192 O O . GLY B 1 264 ? 1.28900 66.07800 45.50900 1.000 37.87490 256 GLY B O 1
ATOM 4193 N N . ALA B 1 265 ? 3.18300 67.03200 44.75700 1.000 35.16474 257 ALA B N 1
ATOM 4194 C CA . ALA B 1 265 ? 3.04500 66.38100 43.45500 1.000 34.84323 257 ALA B CA 1
ATOM 4195 C C . ALA B 1 265 ? 3.80000 65.04000 43.34900 1.000 39.81594 257 ALA B C 1
ATOM 4196 O O . ALA B 1 265 ? 3.97800 64.52700 42.24400 1.000 39.69470 257 ALA B O 1
ATOM 4198 N N . ALA B 1 266 ? 4.26700 64.48100 44.45400 1.000 34.38722 258 ALA B N 1
ATOM 4199 C CA . A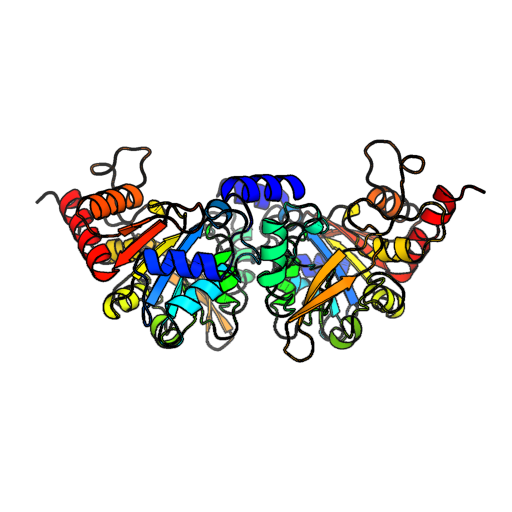LA B 1 266 ? 5.13700 63.30000 44.43600 1.000 35.86821 258 ALA B CA 1
ATOM 4200 C C . ALA B 1 266 ? 4.28600 62.04600 44.58500 1.000 38.10841 258 ALA B C 1
ATOM 4201 O O . ALA B 1 266 ? 3.55500 61.90200 45.58000 1.000 35.29348 258 ALA B O 1
ATOM 4203 N N . ARG B 1 267 ? 4.35000 61.17600 43.58400 1.000 38.15572 259 ARG B N 1
ATOM 4204 C CA A ARG B 1 267 ? 3.79900 59.83400 43.71100 0.500 40.25430 259 ARG B CA 1
ATOM 4205 C CA B ARG B 1 267 ? 3.79300 59.83600 43.71800 0.500 40.23692 259 ARG B CA 1
ATOM 4206 C C . ARG B 1 267 ? 4.47900 59.12200 44.87000 1.000 37.86194 259 ARG B C 1
ATOM 4207 O O . ARG B 1 267 ? 5.70900 58.99400 44.88400 1.000 40.15094 259 ARG B O 1
ATOM 4222 N N . SER B 1 268 ? 3.68100 58.68000 45.85700 1.000 33.16231 260 SER B N 1
ATOM 4223 C CA . SER B 1 268 ? 4.21800 58.16800 47.11500 1.000 36.39011 260 SER B CA 1
ATOM 4224 C C . SER B 1 268 ? 3.60900 56.81900 47.45000 1.000 38.27393 260 SER B C 1
ATOM 4225 O O . SER B 1 268 ? 2.47700 56.52900 47.06500 1.000 36.89077 260 SER B O 1
ATOM 4228 N N . ARG B 1 269 ? 4.36800 55.99800 48.17100 1.000 31.52338 261 ARG B N 1
ATOM 4229 C CA . ARG B 1 269 ? 3.91400 54.66600 48.54000 1.000 37.62493 261 ARG B CA 1
ATOM 4230 C C . ARG B 1 269 ? 4.32100 54.36000 49.96800 1.000 39.65077 261 ARG B C 1
ATOM 4231 O O . ARG B 1 269 ? 5.47600 54.56500 50.34400 1.000 36.81042 261 ARG B O 1
ATOM 4239 N N . LEU B 1 270 ? 3.38800 53.81700 50.73200 1.000 39.87340 262 LEU B N 1
ATOM 4240 C CA . LEU B 1 270 ? 3.59800 53.52100 52.14200 1.000 40.08124 262 LEU B CA 1
ATOM 4241 C C . LEU B 1 270 ? 3.32200 52.04400 52.36900 1.000 38.52804 262 LEU B C 1
ATOM 4242 O O . LEU B 1 270 ? 2.23300 51.55700 52.04200 1.000 38.73008 262 LEU B O 1
ATOM 4247 N N . PHE B 1 271 ? 4.31400 51.34100 52.91800 1.000 38.87470 263 PHE B N 1
ATOM 4248 C CA . PHE B 1 271 ? 4.29200 49.90300 53.15700 1.000 40.46820 263 PHE B CA 1
ATOM 4249 C C . PHE B 1 271 ? 4.51600 49.59600 54.62900 1.000 44.25626 263 PHE B C 1
ATOM 4250 O O . PHE B 1 271 ? 5.32200 50.25400 55.29000 1.000 44.72120 263 PHE B O 1
ATOM 4258 N N . ASP B 1 272 ? 3.90000 48.51600 55.11300 1.000 42.81985 264 ASP B N 1
ATOM 4259 C CA . ASP B 1 272 ? 4.34200 47.93700 56.37700 1.000 43.00399 264 ASP B CA 1
ATOM 4260 C C . ASP B 1 272 ? 5.58500 47.07900 56.11800 1.000 47.49676 264 ASP B C 1
ATOM 4261 O O . ASP B 1 272 ? 5.59700 46.24800 55.19500 1.000 47.41624 264 ASP B O 1
ATOM 4266 N N . ALA B 1 273 ? 6.62800 47.27000 56.94500 1.000 43.59806 265 ALA B N 1
ATOM 4267 C CA . ALA B 1 273 ? 7.92900 46.65000 56.68100 1.000 41.45668 265 ALA B CA 1
ATOM 4268 C C . ALA B 1 273 ? 7.88800 45.13200 56.82300 1.000 45.06216 265 ALA B C 1
ATOM 4269 O O . ALA B 1 273 ? 8.53100 44.42500 56.04200 1.000 47.45669 265 ALA B O 1
ATOM 4271 N N . ALA B 1 274 ? 7.19200 44.60300 57.84100 1.000 45.52374 266 ALA B N 1
ATOM 4272 C CA . ALA B 1 274 ? 7.17700 43.14900 58.01500 1.000 50.32324 266 ALA B CA 1
ATOM 4273 C C . ALA B 1 274 ? 6.54000 42.41700 56.83200 1.000 53.31270 266 ALA B C 1
ATOM 4274 O O . ALA B 1 274 ? 7.16500 41.46500 56.32100 1.000 49.18801 266 ALA B O 1
ATOM 4276 N N . PRO B 1 275 ? 5.34100 42.78300 56.33900 1.000 51.01556 267 PRO B N 1
ATOM 4277 C CA . PRO B 1 275 ? 4.81300 42.07000 55.15100 1.000 53.48636 267 PRO B CA 1
ATOM 4278 C C . PRO B 1 275 ? 5.64300 42.29800 53.89300 1.000 52.22655 267 PRO B C 1
ATOM 4279 O O . PRO B 1 275 ? 5.72400 41.39300 53.04500 1.000 51.09885 267 PRO B O 1
ATOM 4283 N N . ALA B 1 276 ? 6.27000 43.47400 53.75100 1.000 47.06292 268 ALA B N 1
ATOM 4284 C CA . ALA B 1 276 ? 7.10100 43.72900 52.57700 1.000 46.70169 268 ALA B CA 1
ATOM 4285 C C . ALA B 1 276 ? 8.32100 42.81500 52.54600 1.000 47.96376 268 ALA B C 1
ATOM 4286 O O . ALA B 1 276 ? 8.66800 42.27200 51.49300 1.000 46.66964 268 ALA B O 1
ATOM 4288 N N . VAL B 1 277 ? 8.98100 42.62900 53.69100 1.000 50.43488 269 VAL B N 1
ATOM 4289 C CA . VAL B 1 277 ? 10.12400 41.72300 53.75200 1.000 49.31906 269 VAL B CA 1
ATOM 4290 C C . VAL B 1 277 ? 9.66900 40.28800 53.55700 1.000 53.88143 269 VAL B C 1
ATOM 4291 O O . VAL B 1 277 ? 10.28000 39.52300 52.79700 1.000 54.50424 269 VAL B O 1
ATOM 4295 N N . GLU B 1 278 ? 8.60600 39.88900 54.25300 1.000 55.87461 270 GLU B N 1
ATOM 4296 C CA . GLU B 1 278 ? 8.05300 38.55200 54.04600 1.000 62.74403 270 GLU B CA 1
ATOM 4297 C C . GLU B 1 278 ? 7.74100 38.30700 52.56800 1.000 60.48717 270 GLU B C 1
ATOM 4298 O O . GLU B 1 278 ? 8.08200 37.25900 52.01300 1.000 60.10874 270 GLU B O 1
ATOM 4304 N N . PHE B 1 279 ? 7.12000 39.28300 51.90200 1.000 57.13145 271 PHE B N 1
ATOM 4305 C CA . PHE B 1 279 ? 6.84000 39.11700 50.48100 1.000 57.55982 271 PHE B CA 1
ATOM 4306 C C . PHE B 1 279 ? 8.13000 39.01500 49.67900 1.000 57.64020 271 PHE B C 1
ATOM 4307 O O . PHE B 1 279 ? 8.23000 38.20700 48.74700 1.000 59.04934 271 PHE B O 1
ATOM 4315 N N . GLY B 1 280 ? 9.12200 39.84400 50.01200 1.000 55.66278 272 GLY B N 1
ATOM 4316 C CA . GLY B 1 280 ? 10.32500 39.89500 49.20300 1.000 49.03490 272 GLY B CA 1
ATOM 4317 C C . GLY B 1 280 ? 11.11200 38.60100 49.27500 1.000 54.46083 272 GLY B C 1
ATOM 4318 O O . GLY B 1 280 ? 11.59300 38.09100 48.25600 1.000 55.86414 272 GLY B O 1
ATOM 4319 N N . VAL B 1 281 ? 11.23200 38.03100 50.47100 1.000 56.43787 273 VAL B N 1
ATOM 4320 C CA . VAL B 1 281 ? 12.00600 36.80300 50.58300 1.000 59.22595 273 VAL B CA 1
ATOM 4321 C C . VAL B 1 281 ? 11.28700 35.66500 49.87500 1.000 62.32361 273 VAL B C 1
ATOM 4322 O O . VAL B 1 281 ? 11.91200 34.85200 49.18900 1.000 65.89440 273 VAL B O 1
ATOM 4326 N N . ARG B 1 282 ? 9.95900 35.61600 49.98900 1.000 64.95137 274 ARG B N 1
ATOM 4327 C CA . ARG B 1 282 ? 9.20800 34.58600 49.28500 1.000 70.06976 274 ARG B CA 1
ATOM 4328 C C . ARG B 1 282 ? 9.30500 34.77600 47.77500 1.000 70.24057 274 ARG B C 1
ATOM 4329 O O . ARG B 1 282 ? 9.39100 33.80300 47.01700 1.000 71.09996 274 ARG B O 1
ATOM 4337 N N . TRP B 1 283 ? 9.32200 36.02500 47.32000 1.000 69.24769 275 TRP B N 1
ATOM 4338 C CA . TRP B 1 283 ? 9.52500 36.27700 45.89800 1.000 68.31691 275 TRP B CA 1
ATOM 4339 C C . TRP B 1 283 ? 10.86700 35.72000 45.43700 1.000 67.13341 275 TRP B C 1
ATOM 4340 O O . TRP B 1 283 ? 10.94900 35.01200 44.42800 1.000 67.63581 275 TRP B O 1
ATOM 4351 N N . ILE B 1 284 ? 11.93100 36.01500 46.18300 1.000 65.30368 276 ILE B N 1
ATOM 4352 C CA . ILE B 1 284 ? 13.26500 35.60300 45.76700 1.000 64.01092 276 ILE B CA 1
ATOM 4353 C C . ILE B 1 284 ? 13.39900 34.09200 45.81100 1.000 69.22130 276 ILE B C 1
ATOM 4354 O O . ILE B 1 284 ? 13.98600 33.47900 44.91200 1.000 75.16604 276 ILE B O 1
ATOM 4359 N N . GLU B 1 285 ? 12.85600 33.46400 46.85200 1.000 68.57926 277 GLU B N 1
ATOM 4360 C CA . GLU B 1 285 ? 13.01300 32.02400 46.98700 1.000 71.24901 277 GLU B CA 1
ATOM 4361 C C . GLU B 1 285 ? 12.17500 31.27300 45.96500 1.000 77.93762 277 GLU B C 1
ATOM 4362 O O . GLU B 1 285 ? 12.59500 30.21700 45.46900 1.000 79.25108 277 GLU B O 1
ATOM 4368 N N . GLU B 1 286 ? 11.00400 31.80300 45.61500 1.000 79.66211 278 GLU B N 1
ATOM 4369 C CA . GLU B 1 286 ? 10.19000 31.09200 44.63800 1.000 83.56269 278 GLU B CA 1
ATOM 4370 C C . GLU B 1 286 ? 10.72700 31.27700 43.22700 1.000 83.90044 278 GLU B C 1
ATOM 4371 O O . GLU B 1 286 ? 10.80200 30.31200 42.46400 1.000 88.14845 278 GLU B O 1
ATOM 4377 N N . HIS B 1 287 ? 11.15100 32.48800 42.87000 1.000 80.62484 279 HIS B N 1
ATOM 4378 C CA . HIS B 1 287 ? 11.67600 32.67700 41.52300 1.000 83.22680 279 HIS B CA 1
ATOM 4379 C C . HIS B 1 287 ? 13.04500 32.02400 41.33800 1.000 87.23259 279 HIS B C 1
ATOM 4380 O O . HIS B 1 287 ? 13.36300 31.56800 40.23400 1.000 90.19222 279 HIS B O 1
ATOM 4387 N N . LEU B 1 288 ? 13.85400 31.93200 42.39200 1.000 87.61067 280 LEU B N 1
ATOM 4388 C CA . LEU B 1 288 ? 15.24200 31.53300 42.22200 1.000 88.00151 280 LEU B CA 1
ATOM 4389 C C . LEU B 1 288 ? 15.57100 30.12500 42.69200 1.000 92.87759 280 LEU B C 1
ATOM 4390 O O . LEU B 1 288 ? 16.70000 29.67300 42.46200 1.000 94.88647 280 LEU B O 1
ATOM 4395 N N . ASN B 1 289 ? 14.64000 29.41100 43.32100 1.000 98.15550 281 ASN B N 1
ATOM 4396 C CA . ASN B 1 289 ? 14.99600 28.06500 43.76000 1.000 99.37961 281 ASN B CA 1
ATOM 4397 C C . ASN B 1 289 ? 14.58700 26.99500 42.76400 1.000 110.88627 281 ASN B C 1
ATOM 4398 O O . ASN B 1 289 ? 15.31700 26.00800 42.59100 1.000 115.73410 281 ASN B O 1
ATOM 4403 N N . ARG B 1 290 ? 13.45200 27.18600 42.09400 1.000 117.93209 282 ARG B N 1
ATOM 4404 C CA . ARG B 1 290 ? 12.99900 26.25200 41.05900 1.000 129.19328 282 ARG B CA 1
ATOM 4405 C C . ARG B 1 290 ? 12.91700 24.80800 41.53900 1.000 137.01514 282 ARG B C 1
ATOM 4406 O O . ARG B 1 290 ? 13.33600 23.88700 40.83700 1.000 140.77311 282 ARG B O 1
ATOM 4414 N N . ASP B 1 291 ? 12.37800 24.61700 42.73400 1.000 140.00396 283 ASP B N 1
ATOM 4415 C CA . ASP B 1 291 ? 12.26800 23.28300 43.33200 1.000 144.59810 283 ASP B CA 1
ATOM 4416 C C . ASP B 1 291 ? 10.97900 22.58200 42.90900 1.000 144.76106 283 ASP B C 1
ATOM 4417 O O . ASP B 1 291 ? 11.01100 21.56200 42.20700 1.000 146.74109 283 ASP B O 1
#